Protein AF-A0AAV7AZW6-F1 (afdb_monomer)

Nearest PDB structures (foldseek):
  9b4e-assembly1_B  TM=8.664E-01  e=1.752E-18  Homo sapiens
  9b4g-assembly1_B  TM=8.557E-01  e=4.357E-18  Homo sapiens
  9b4f-assembly1_B  TM=8.608E-01  e=1.289E-17  Homo sapiens

Mean predicted aligned error: 11.61 Å

Sequence (450 aa):
MFPFFLVCCHPFSVFSRTVLFYPVTLPESGNYYTSRRAHTLTVLFILTCSLVYVTLLEETPQDTAYNTKRGIVASILVFLCFGVTQAKDGPFSRPHPAYWRFWLCVSVVYELFLIFILFQTVHDGRQFMKFIDPKLGVPLPERDYGGNCLIYDPNNKTDPYHNLWDKMDGFVPAHFLGWYIKTLVIRDWWMCMIISVMFEFLEYSLEHQLPNFSECWWDHWIMDVLVCNGFGIYCGMKTLKWLSMKPYKWQGLWNIPTYRGKMKRIAFQFTPYSWVKFEWKPASNLRRWLAVCGIIFVFLLAELNTFYLKFVLWMPPEHYLVLLRLVFFVNVGGVAMREIYDFMDDLKFHKKLGQQAWMVAAITVTEFLIVVKYDPYTITLPLPFYVTQCWILGIVLVLLWTAWRFFIRDITLRYKEIRRQKQEYRPEEETSHVNGGTNSERNFSKQKNL

InterPro domains:
  IPR004277 Phosphatidyl serine synthase [PF03034] (95-374)

pLDDT: mean 80.79, std 19.78, range [24.42, 98.5]

Solvent-accessible surface area (backbone atoms only — not comparable to full-atom values): 25837 Å² total; per-residue (Å²): 119,69,66,64,53,52,62,69,42,44,61,55,56,53,49,54,59,56,72,77,68,69,78,79,64,90,72,64,88,68,57,66,60,54,56,57,56,51,51,50,54,52,52,50,50,52,53,52,52,50,52,50,43,53,70,76,73,48,85,80,73,100,40,69,71,60,51,52,53,51,50,53,53,49,54,50,51,52,50,42,57,49,29,35,69,68,49,72,80,66,97,54,60,54,81,40,42,53,58,55,22,36,52,51,36,49,51,52,54,50,39,55,48,49,52,55,47,55,72,42,52,59,67,54,38,20,51,53,42,29,80,78,42,76,85,38,48,47,89,69,88,86,57,71,65,49,72,80,71,47,67,67,33,89,85,40,85,89,54,35,42,49,68,51,55,74,42,61,80,53,56,46,62,47,42,19,52,48,29,22,51,50,27,68,39,71,52,41,71,67,62,49,53,50,51,50,54,51,47,51,52,46,31,67,57,39,22,91,63,38,47,72,41,29,55,32,76,59,44,51,56,47,45,38,44,52,48,20,33,41,46,13,34,52,53,19,52,51,50,51,55,57,56,57,70,63,80,89,76,93,70,44,71,85,77,42,92,44,69,69,52,38,53,53,54,57,60,51,50,76,40,69,86,72,66,84,83,65,77,75,58,40,90,76,44,69,69,40,31,54,48,50,53,50,50,51,50,53,50,53,48,44,54,50,39,58,58,44,48,29,58,68,46,34,46,61,85,86,35,65,67,55,53,49,49,53,57,47,49,60,60,48,42,36,52,14,47,51,31,51,49,60,52,69,72,47,85,60,88,84,66,72,76,32,70,50,34,50,49,54,52,50,40,43,50,53,52,46,52,36,39,52,69,54,40,48,67,57,71,65,54,78,66,54,68,67,54,49,52,52,52,53,50,51,52,52,51,54,50,52,51,50,47,44,58,66,50,52,48,46,52,53,50,52,53,52,49,56,52,47,51,60,53,70,72,63,81,66,86,85,79,80,82,84,83,88,82,82,88,81,94,82,88,82,83,90,78,88,89,134

Radius of gyration: 30.62 Å; Cα contacts (8 Å, |Δi|>4): 345; chains: 1; bounding box: 66×114×82 Å

Structure (mmCIF, N/CA/C/O backbone):
data_AF-A0AAV7AZW6-F1
#
_entry.id   AF-A0AAV7AZW6-F1
#
loop_
_atom_site.group_PDB
_atom_site.id
_atom_site.type_symbol
_atom_site.label_atom_id
_atom_site.label_alt_id
_atom_site.label_comp_id
_atom_site.label_asym_id
_atom_site.label_entity_id
_atom_site.label_seq_id
_atom_site.pdbx_PDB_ins_code
_atom_site.Cartn_x
_atom_site.Cartn_y
_atom_site.Cartn_z
_atom_site.occupancy
_atom_site.B_iso_or_equiv
_atom_site.auth_seq_id
_atom_site.auth_comp_id
_atom_site.auth_asym_id
_atom_site.auth_atom_id
_atom_site.pdbx_PDB_model_num
ATOM 1 N N . MET A 1 1 ? -16.457 -14.283 25.452 1.00 32.91 1 MET A N 1
ATOM 2 C CA . MET A 1 1 ? -16.003 -13.489 24.280 1.00 32.91 1 MET A CA 1
ATOM 3 C C . MET A 1 1 ? -17.130 -12.703 23.587 1.00 32.91 1 MET A C 1
ATOM 5 O O . MET A 1 1 ? -16.916 -11.545 23.262 1.00 32.91 1 MET A O 1
ATOM 9 N N . PHE A 1 2 ? -18.336 -13.267 23.419 1.00 24.42 2 PHE A N 1
ATOM 10 C CA . PHE A 1 2 ? -19.507 -12.583 22.826 1.00 24.42 2 PHE A CA 1
ATOM 11 C C . PHE A 1 2 ? -20.099 -11.370 23.597 1.00 24.42 2 PHE A C 1
ATOM 13 O O . PHE A 1 2 ? -20.548 -10.438 22.929 1.00 24.42 2 PHE A O 1
ATOM 20 N N . PRO A 1 3 ? -20.083 -11.290 24.947 1.00 26.28 3 PRO A N 1
ATOM 21 C CA . PRO A 1 3 ? -20.714 -10.164 25.655 1.00 26.28 3 PRO A CA 1
ATOM 22 C C . PRO A 1 3 ? -19.951 -8.840 25.498 1.00 26.28 3 PRO A C 1
ATOM 24 O O . PRO A 1 3 ? -20.561 -7.787 25.345 1.00 26.28 3 PRO A O 1
ATOM 27 N N . PHE A 1 4 ? -18.615 -8.890 25.456 1.00 30.91 4 PHE A N 1
ATOM 28 C CA . PHE A 1 4 ? -17.765 -7.700 25.310 1.00 30.91 4 PHE A CA 1
ATOM 29 C C . PHE A 1 4 ? -17.882 -7.076 23.911 1.00 30.91 4 PHE A C 1
ATOM 31 O O . PHE A 1 4 ? -17.949 -5.857 23.767 1.00 30.91 4 PHE A O 1
ATOM 38 N N . PHE A 1 5 ? -17.992 -7.920 22.879 1.00 31.61 5 PHE A N 1
ATOM 39 C CA . PHE A 1 5 ? -18.250 -7.482 21.506 1.00 31.61 5 PHE A CA 1
ATOM 40 C C . PHE A 1 5 ? -19.637 -6.837 21.371 1.00 31.61 5 PHE A C 1
ATOM 42 O O . PHE A 1 5 ? -19.765 -5.794 20.741 1.00 31.61 5 PHE A O 1
ATOM 49 N N . LEU A 1 6 ? -20.669 -7.391 22.016 1.00 30.80 6 LEU A N 1
ATOM 50 C CA . LEU A 1 6 ? -22.020 -6.820 21.999 1.00 30.80 6 LEU A CA 1
ATOM 51 C C . LEU A 1 6 ? -22.109 -5.478 22.739 1.00 30.80 6 LEU A C 1
ATOM 53 O O . LEU A 1 6 ? -22.775 -4.575 22.242 1.00 30.80 6 LEU A O 1
ATOM 57 N N . VAL A 1 7 ? -21.399 -5.303 23.859 1.00 35.06 7 VAL A N 1
ATOM 58 C CA . VAL A 1 7 ? -21.400 -4.046 24.632 1.00 35.06 7 VAL A CA 1
ATOM 59 C C . VAL A 1 7 ? -20.568 -2.949 23.950 1.00 35.06 7 VAL A C 1
ATOM 61 O O . VAL A 1 7 ? -21.010 -1.802 23.906 1.00 35.06 7 VAL A O 1
ATOM 64 N N . CYS A 1 8 ? -19.431 -3.276 23.321 1.00 31.92 8 CYS A N 1
ATOM 65 C CA . CYS A 1 8 ? -18.638 -2.310 22.543 1.00 31.92 8 CYS A CA 1
ATOM 66 C C . CYS A 1 8 ? -19.209 -2.019 21.140 1.00 31.92 8 CYS A C 1
ATOM 68 O O . CYS A 1 8 ? -18.951 -0.946 20.592 1.00 31.92 8 CYS A O 1
ATOM 70 N N . CYS A 1 9 ? -20.019 -2.916 20.562 1.00 31.69 9 CYS A N 1
ATOM 71 C CA . CYS A 1 9 ? -20.749 -2.672 19.311 1.00 31.69 9 CYS A CA 1
ATOM 72 C C . CYS A 1 9 ? -22.143 -2.054 19.521 1.00 31.69 9 CYS A C 1
ATOM 74 O O . CYS A 1 9 ? -22.719 -1.532 18.565 1.00 31.69 9 CYS A O 1
ATOM 76 N N . HIS A 1 10 ? -22.689 -2.037 20.741 1.00 30.66 10 HIS A N 1
ATOM 77 C CA . HIS A 1 10 ? -23.959 -1.360 21.027 1.00 30.66 10 HIS A CA 1
ATOM 78 C C . HIS A 1 10 ? -23.932 0.161 20.743 1.00 30.66 10 HIS A C 1
ATOM 80 O O . HIS A 1 10 ? -24.918 0.687 20.223 1.00 30.66 10 HIS A O 1
ATOM 86 N N . PRO A 1 11 ? -22.821 0.893 20.970 1.00 33.16 11 PRO A N 1
ATOM 87 C CA . PRO A 1 11 ? -22.668 2.265 20.493 1.00 33.16 11 PRO A CA 1
ATOM 88 C C . PRO A 1 11 ? -22.699 2.372 18.966 1.00 33.16 11 PRO A C 1
ATOM 90 O O . PRO A 1 11 ? -23.219 3.357 18.455 1.00 33.16 11 PRO A O 1
ATOM 93 N N . PHE A 1 12 ? -22.202 1.369 18.228 1.00 33.12 12 PHE A N 1
ATOM 94 C CA . PHE A 1 12 ? -22.249 1.337 16.759 1.00 33.12 12 PHE A CA 1
ATOM 95 C C . PHE A 1 12 ? -23.661 1.052 16.217 1.00 33.12 12 PHE A C 1
ATOM 97 O O . PHE A 1 12 ? -24.054 1.649 15.213 1.00 33.12 12 PHE A O 1
ATOM 104 N N . SER A 1 13 ? -24.461 0.212 16.886 1.00 29.09 13 SER A N 1
ATOM 105 C CA . SER A 1 13 ? -25.865 -0.033 16.512 1.00 29.09 13 SER A CA 1
ATOM 106 C C . SER A 1 13 ? -26.784 1.144 16.876 1.00 29.09 13 SER A C 1
ATOM 108 O O . SER A 1 13 ? -27.687 1.480 16.106 1.00 29.09 13 SER A O 1
ATOM 110 N N . VAL A 1 14 ? -26.513 1.839 17.987 1.00 32.03 14 VAL A N 1
ATOM 111 C CA . VAL A 1 14 ? -27.175 3.107 18.343 1.00 32.03 14 VAL A CA 1
ATOM 112 C C . VAL A 1 14 ? -26.763 4.221 17.374 1.00 32.03 14 VAL A C 1
ATOM 114 O O . VAL A 1 14 ? -27.632 4.944 16.895 1.00 32.03 14 VAL A O 1
ATOM 117 N N . PHE A 1 15 ? -25.488 4.295 16.966 1.00 33.91 15 PHE A N 1
ATOM 118 C CA . PHE A 1 15 ? -25.042 5.188 15.886 1.00 33.91 15 PHE A CA 1
ATOM 119 C C . PHE A 1 15 ? -25.760 4.899 14.562 1.00 33.91 15 PHE A C 1
ATOM 121 O O . PHE A 1 15 ? -26.187 5.826 13.880 1.00 33.91 15 PHE A O 1
ATOM 128 N N . SER A 1 16 ? -25.947 3.623 14.211 1.00 29.97 16 SER A N 1
ATOM 129 C CA . SER A 1 16 ? -26.670 3.212 13.001 1.00 29.97 16 SER A CA 1
ATOM 130 C C . SER A 1 16 ? -28.153 3.618 13.031 1.00 29.97 16 SER A C 1
ATOM 132 O O . SER A 1 16 ? -28.688 4.063 12.014 1.00 29.97 16 SER A O 1
ATOM 134 N N . ARG A 1 17 ? -28.815 3.572 14.198 1.00 27.67 17 ARG A N 1
ATOM 135 C CA . ARG A 1 17 ? -30.206 4.051 14.346 1.00 27.67 17 ARG A CA 1
ATOM 136 C C . ARG A 1 17 ? -30.330 5.572 14.221 1.00 27.67 17 ARG A C 1
ATOM 138 O O . ARG A 1 17 ? -31.315 6.048 13.662 1.00 27.67 17 ARG A O 1
ATOM 145 N N . THR A 1 18 ? -29.318 6.330 14.637 1.00 33.31 18 THR A N 1
ATOM 146 C CA . THR A 1 18 ? -29.287 7.796 14.473 1.00 33.31 18 THR A CA 1
ATOM 147 C C . THR A 1 18 ? -29.015 8.223 13.021 1.00 33.31 18 THR A C 1
ATOM 149 O O . THR A 1 18 ? -29.461 9.286 12.591 1.00 33.31 18 THR A O 1
ATOM 152 N N . VAL A 1 19 ? -28.352 7.374 12.223 1.00 37.50 19 VAL A N 1
ATOM 153 C CA . VAL A 1 19 ? -28.040 7.613 10.796 1.00 37.50 19 VAL A CA 1
ATOM 154 C C . VAL A 1 19 ? -29.281 7.566 9.886 1.00 37.50 19 VAL A C 1
ATOM 156 O O . VAL A 1 19 ? -29.256 8.133 8.794 1.00 37.50 19 VAL A O 1
ATOM 159 N N . LEU A 1 20 ? -30.389 6.959 10.327 1.00 29.44 20 LEU A N 1
ATOM 160 C CA . LEU A 1 20 ? -31.616 6.834 9.527 1.00 29.44 20 LEU A CA 1
ATOM 161 C C . LEU A 1 20 ? -32.682 7.912 9.797 1.00 29.44 20 LEU A C 1
ATOM 163 O O . LEU A 1 20 ? -33.616 8.023 9.004 1.00 29.44 20 LEU A O 1
ATOM 167 N N . PHE A 1 21 ? -32.553 8.724 10.856 1.00 28.56 21 PHE A N 1
ATOM 168 C CA . PHE A 1 21 ? -33.674 9.544 11.350 1.00 28.56 21 PHE A CA 1
ATOM 169 C C . PHE A 1 21 ? -33.395 11.028 11.627 1.00 28.56 21 PHE A C 1
ATOM 171 O O . PHE A 1 21 ? -34.267 11.693 12.179 1.00 28.56 21 PHE A O 1
ATOM 178 N N . TYR A 1 22 ? -32.271 11.603 11.190 1.00 27.23 22 TYR A N 1
ATOM 179 C CA . TYR A 1 22 ? -32.131 13.065 11.224 1.00 27.23 22 TYR A CA 1
ATOM 180 C C . TYR A 1 22 ? -32.572 13.711 9.900 1.00 27.23 22 TYR A C 1
ATOM 182 O O . TYR A 1 22 ? -31.931 13.490 8.864 1.00 27.23 22 TYR A O 1
ATOM 190 N N . PRO A 1 23 ? -33.654 14.518 9.882 1.00 29.16 23 PRO A N 1
ATOM 191 C CA . PRO A 1 23 ? -33.906 15.414 8.767 1.00 29.16 23 PRO A CA 1
ATOM 192 C C . PRO A 1 23 ? -32.742 16.405 8.673 1.00 29.16 23 PRO A C 1
ATOM 194 O O . PRO A 1 23 ? -32.285 16.954 9.671 1.00 29.16 23 PRO A O 1
ATOM 197 N N . VAL A 1 24 ? -32.248 16.611 7.452 1.00 38.81 24 VAL A N 1
ATOM 198 C CA . VAL A 1 24 ? -31.259 17.643 7.131 1.00 38.81 24 VAL A CA 1
ATOM 199 C C . VAL A 1 24 ? -31.949 19.002 7.260 1.00 38.81 24 VAL A C 1
ATOM 201 O O . VAL A 1 24 ? -32.420 19.561 6.275 1.00 38.81 24 VAL A O 1
ATOM 204 N N . THR A 1 25 ? -32.060 19.508 8.481 1.00 32.19 25 THR A N 1
ATOM 205 C CA . THR A 1 25 ? -32.195 20.937 8.747 1.00 32.19 25 THR A CA 1
ATOM 206 C C . THR A 1 25 ? -30.787 21.485 8.947 1.00 32.19 25 THR A C 1
ATOM 208 O O . THR A 1 25 ? -29.974 20.893 9.657 1.00 32.19 25 THR A O 1
ATOM 211 N N . LEU A 1 26 ? -30.460 22.571 8.242 1.00 34.47 26 LEU A N 1
ATOM 212 C CA . LEU A 1 26 ? -29.228 23.329 8.460 1.00 34.47 26 LEU A CA 1
ATOM 213 C C . LEU A 1 26 ? -29.149 23.679 9.953 1.00 34.47 26 LEU A C 1
ATOM 215 O O . LEU A 1 26 ? -30.050 24.367 10.432 1.00 34.47 26 LEU A O 1
ATOM 219 N N . PRO A 1 27 ? -28.145 23.215 10.711 1.00 37.31 27 PRO A N 1
ATOM 220 C CA . PRO A 1 27 ? -28.046 23.605 12.098 1.00 37.31 27 PRO A CA 1
ATOM 221 C C . PRO A 1 27 ? -27.271 24.915 12.175 1.00 37.31 27 PRO A C 1
ATOM 223 O O . PRO A 1 27 ? -26.166 25.046 11.642 1.00 37.31 27 PRO A O 1
ATOM 226 N N . GLU A 1 28 ? -27.863 25.869 12.881 1.00 35.59 28 GLU A N 1
ATOM 227 C CA . GLU A 1 28 ? -27.136 26.970 13.492 1.00 35.59 28 GLU A CA 1
ATOM 228 C C . GLU A 1 28 ? -25.903 26.416 14.220 1.00 35.59 28 GLU A C 1
ATOM 230 O O . GLU A 1 28 ? -25.940 25.356 14.859 1.00 35.59 28 GLU A O 1
ATOM 235 N N . SER A 1 29 ? -24.794 27.137 14.098 1.00 40.47 29 SER A N 1
ATOM 236 C CA . SER A 1 29 ? -23.438 26.770 14.521 1.00 40.47 29 SER A CA 1
ATOM 237 C C . SER A 1 29 ? -23.285 26.331 15.990 1.00 40.47 29 SER A C 1
ATOM 239 O O . SER A 1 29 ? -22.227 25.818 16.352 1.00 40.47 29 SER A O 1
ATOM 241 N N . GLY A 1 30 ? -24.320 26.453 16.829 1.00 33.50 30 GLY A N 1
ATOM 242 C CA . GLY A 1 30 ? -24.333 26.013 18.229 1.00 33.50 30 GLY A CA 1
ATOM 243 C C . GLY A 1 30 ? -24.619 24.520 18.471 1.00 33.50 30 GLY A C 1
ATOM 244 O O . GLY A 1 30 ? -24.087 23.956 19.426 1.00 33.50 30 GLY A O 1
ATOM 245 N N . ASN A 1 31 ? -25.395 23.835 17.618 1.00 38.53 31 ASN A N 1
ATOM 246 C CA . ASN A 1 31 ? -25.929 22.495 17.948 1.00 38.53 31 ASN A CA 1
ATOM 247 C C . ASN A 1 31 ? -24.981 21.313 17.665 1.00 38.53 31 ASN A C 1
ATOM 249 O O . ASN A 1 31 ? -25.104 20.247 18.273 1.00 38.53 31 ASN A O 1
ATOM 253 N N . TYR A 1 32 ? -23.994 21.478 16.780 1.00 44.53 32 TYR A N 1
ATOM 254 C CA . TYR A 1 32 ? -23.003 20.424 16.513 1.00 44.53 32 TYR A CA 1
ATOM 255 C C . TYR A 1 32 ? -22.052 20.194 17.698 1.00 44.53 32 TYR A C 1
ATOM 257 O O . TYR A 1 32 ? -21.651 19.059 17.971 1.00 44.53 32 TYR A O 1
ATOM 265 N N . TYR A 1 33 ? -21.697 21.262 18.416 1.00 45.09 33 TYR A N 1
ATOM 266 C CA . TYR A 1 33 ? -20.754 21.199 19.531 1.00 45.09 33 TYR A CA 1
ATOM 267 C C . TYR A 1 33 ? -21.367 20.546 20.775 1.00 45.09 33 TYR A C 1
ATOM 269 O O . TYR A 1 33 ? -20.703 19.746 21.435 1.00 45.09 33 TYR A O 1
ATOM 277 N N . THR A 1 34 ? -22.637 20.825 21.073 1.00 39.75 34 THR A N 1
ATOM 278 C CA . THR A 1 34 ? -23.365 20.240 22.211 1.00 39.75 34 THR A CA 1
ATOM 279 C C . THR A 1 34 ? -23.632 18.745 22.023 1.00 39.75 34 THR A C 1
ATOM 281 O O . THR A 1 34 ? -23.362 17.967 22.938 1.00 39.75 34 THR A O 1
ATOM 284 N N . SER A 1 35 ? -24.051 18.308 20.828 1.00 50.34 35 SER A N 1
ATOM 285 C CA . SER A 1 35 ? -24.272 16.882 20.531 1.00 50.34 35 SER A CA 1
ATOM 286 C C . SER A 1 35 ? -22.978 16.054 20.615 1.00 50.34 35 SER A C 1
ATOM 288 O O . SER A 1 35 ? -22.948 15.019 21.282 1.00 50.34 35 SER A O 1
ATOM 290 N N . ARG A 1 36 ? -21.862 16.532 20.038 1.00 53.03 36 ARG A N 1
ATOM 291 C CA . ARG A 1 36 ? -20.562 15.832 20.112 1.00 53.03 36 ARG A CA 1
ATOM 292 C C . ARG A 1 36 ? -20.054 15.698 21.558 1.00 53.03 36 ARG A C 1
ATOM 294 O O . ARG A 1 36 ? -19.508 14.655 21.910 1.00 53.03 36 ARG A O 1
ATOM 301 N N . ARG A 1 37 ? -20.280 16.715 22.400 1.00 51.25 37 ARG A N 1
ATOM 302 C CA . ARG A 1 37 ? -19.877 16.746 23.820 1.00 51.25 37 ARG A CA 1
ATOM 303 C C . ARG A 1 37 ? -20.700 15.800 24.706 1.00 51.25 37 ARG A C 1
ATOM 305 O O . ARG A 1 37 ? -20.165 15.240 25.660 1.00 51.25 37 ARG A O 1
ATOM 312 N N . ALA A 1 38 ? -21.974 15.572 24.381 1.00 51.88 38 ALA A N 1
ATOM 313 C CA . ALA A 1 38 ? -22.805 14.595 25.089 1.00 51.88 38 ALA A CA 1
ATOM 314 C C . ALA A 1 38 ? -22.309 13.156 24.851 1.00 51.88 38 ALA A C 1
ATOM 316 O O . ALA A 1 38 ? -22.159 12.370 25.789 1.00 51.88 38 ALA A O 1
ATOM 317 N N . HIS A 1 39 ? -21.947 12.822 23.609 1.00 69.56 39 HIS A N 1
ATOM 318 C CA . HIS A 1 39 ? -21.473 11.480 23.266 1.00 69.56 39 HIS A CA 1
ATOM 319 C C . HIS A 1 39 ? -20.115 11.131 23.893 1.00 69.56 39 HIS A C 1
ATOM 321 O O . HIS A 1 39 ? -19.921 9.985 24.289 1.00 69.56 39 HIS A O 1
ATOM 327 N N . THR A 1 40 ? -19.202 12.093 24.070 1.00 78.75 40 THR A N 1
ATOM 328 C CA . THR A 1 40 ? -17.904 11.837 24.726 1.00 78.75 40 THR A CA 1
ATOM 329 C C . THR A 1 40 ? -18.052 11.417 26.189 1.00 78.75 40 THR A C 1
ATOM 331 O O . THR A 1 40 ? -17.382 10.484 26.622 1.00 78.75 40 THR A O 1
ATOM 334 N N . LEU A 1 41 ? -18.956 12.060 26.941 1.00 80.69 41 LEU A N 1
ATOM 335 C CA . LEU A 1 41 ? -19.226 11.697 28.339 1.00 80.69 41 LEU A CA 1
ATOM 336 C C . LEU A 1 41 ? -19.939 10.346 28.443 1.00 80.69 41 LEU A C 1
ATOM 338 O O . LEU A 1 41 ? -19.629 9.552 29.326 1.00 80.69 41 LEU A O 1
ATOM 342 N N . THR A 1 42 ? -20.844 10.062 27.503 1.00 82.50 42 THR A N 1
ATOM 343 C CA . THR A 1 42 ? -21.556 8.777 27.455 1.00 82.50 42 THR A CA 1
ATOM 344 C C . THR A 1 42 ? -20.589 7.618 27.190 1.00 82.50 42 THR A C 1
ATOM 346 O O . THR A 1 42 ? -20.650 6.594 27.863 1.00 82.50 42 THR A O 1
ATOM 349 N N . VAL A 1 43 ? -19.658 7.787 26.242 1.00 83.62 43 VAL A N 1
ATOM 350 C CA . VAL A 1 43 ? -18.620 6.785 25.946 1.00 83.62 43 VAL A CA 1
ATOM 351 C C . VAL A 1 43 ? -17.704 6.582 27.150 1.00 83.62 43 VAL A C 1
ATOM 353 O O . VAL A 1 43 ? -17.426 5.439 27.501 1.00 83.62 43 VAL A O 1
ATOM 356 N N . LEU A 1 44 ? -17.283 7.663 27.815 1.00 84.19 44 LEU A N 1
ATOM 357 C CA . LEU A 1 44 ? -16.475 7.573 29.032 1.00 84.19 44 LEU A CA 1
ATOM 358 C C . LEU A 1 44 ? -17.194 6.772 30.125 1.00 84.19 44 LEU A C 1
ATOM 360 O O . LEU A 1 44 ? -16.609 5.845 30.672 1.00 84.19 44 LEU A O 1
ATOM 364 N N . PHE A 1 45 ? -18.469 7.072 30.383 1.00 87.50 45 PHE A N 1
ATOM 365 C CA . PHE A 1 45 ? -19.276 6.348 31.364 1.00 87.50 45 PHE A CA 1
ATOM 366 C C . PHE A 1 45 ? -19.363 4.848 31.044 1.00 87.50 45 PHE A C 1
ATOM 368 O O . PHE A 1 45 ? -19.087 4.023 31.909 1.00 87.50 45 PHE A O 1
ATOM 375 N N . ILE A 1 46 ? -19.665 4.483 29.791 1.00 87.25 46 ILE A N 1
ATOM 376 C CA . ILE A 1 46 ? -19.742 3.076 29.361 1.00 87.25 46 ILE A CA 1
ATOM 377 C C . ILE A 1 46 ? -18.394 2.367 29.537 1.00 87.25 46 ILE A C 1
ATOM 379 O O . ILE A 1 46 ? -18.361 1.237 30.027 1.00 87.25 46 ILE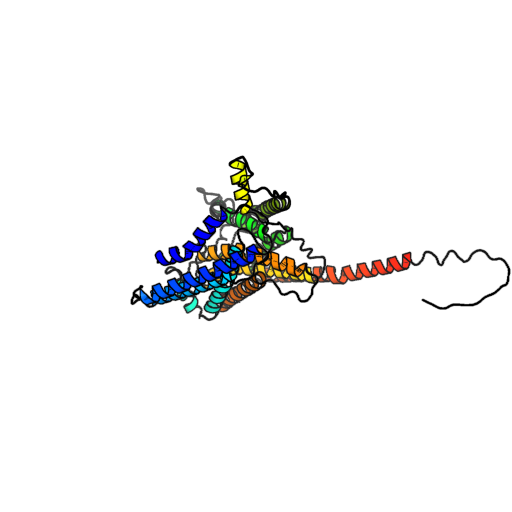 A O 1
ATOM 383 N N . LEU A 1 47 ? -17.285 3.014 29.162 1.00 86.50 47 LEU A N 1
ATOM 384 C CA . LEU A 1 47 ? -15.943 2.454 29.335 1.00 86.50 47 LEU A CA 1
ATOM 385 C C . LEU A 1 47 ? -15.633 2.221 30.819 1.00 86.50 47 LEU A C 1
ATOM 387 O O . LEU A 1 47 ? -15.204 1.128 31.181 1.00 86.50 47 LEU A O 1
ATOM 391 N N . THR A 1 48 ? -15.915 3.198 31.684 1.00 87.31 48 THR A N 1
ATOM 392 C CA . THR A 1 48 ? -15.722 3.064 33.133 1.00 87.31 48 THR A CA 1
ATOM 393 C C . THR A 1 48 ? -16.586 1.945 33.715 1.00 87.31 48 THR A C 1
ATOM 395 O O . THR A 1 48 ? -16.057 1.084 34.413 1.00 87.31 48 THR A O 1
ATOM 398 N N . CYS A 1 49 ? -17.880 1.883 33.387 1.00 88.38 49 CYS A N 1
ATOM 399 C CA . CYS A 1 49 ? -18.765 0.804 33.839 1.00 88.38 49 CYS A CA 1
ATOM 400 C C . CYS A 1 49 ? -18.296 -0.577 33.363 1.00 88.38 49 CYS A C 1
ATOM 402 O O . CYS A 1 49 ? -18.364 -1.537 34.125 1.00 88.38 49 CYS A O 1
ATOM 404 N N . SER A 1 50 ? -17.788 -0.680 32.132 1.00 85.25 50 SER A N 1
ATOM 405 C CA . SER A 1 50 ? -17.264 -1.940 31.589 1.00 85.25 50 SER A CA 1
ATOM 406 C C . SER A 1 50 ? -16.022 -2.407 32.350 1.00 85.25 50 SER A C 1
ATOM 408 O O . SER A 1 50 ? -15.904 -3.588 32.663 1.00 85.25 50 SER A O 1
ATOM 410 N N . LEU A 1 51 ? -15.115 -1.486 32.699 1.00 86.75 51 LEU A N 1
ATOM 411 C CA . LEU A 1 51 ? -13.940 -1.799 33.521 1.00 86.75 51 LEU A CA 1
ATOM 412 C C . LEU A 1 51 ? -14.336 -2.219 34.943 1.00 86.75 51 LEU A C 1
ATOM 414 O O . LEU A 1 51 ? -13.807 -3.201 35.458 1.00 86.75 51 LEU A O 1
ATOM 418 N N . VAL A 1 52 ? -15.299 -1.527 35.558 1.00 87.81 52 VAL A N 1
ATOM 419 C CA . VAL A 1 52 ? -15.852 -1.899 36.872 1.00 87.81 52 VAL A CA 1
ATOM 420 C C . VAL A 1 52 ? -16.486 -3.292 36.833 1.00 87.81 52 VAL A C 1
ATOM 422 O O . VAL A 1 52 ? -16.201 -4.099 37.712 1.00 87.81 52 VAL A O 1
ATOM 425 N N . TYR A 1 53 ? -17.278 -3.611 35.804 1.00 88.44 53 TYR A N 1
ATOM 426 C CA . TYR A 1 53 ? -17.865 -4.944 35.621 1.00 88.44 53 TYR A CA 1
ATOM 427 C C . TYR A 1 53 ? -16.787 -6.031 35.550 1.00 88.44 53 TYR A C 1
ATOM 429 O O . TYR A 1 53 ? -16.843 -7.001 36.298 1.00 88.44 53 TYR A O 1
ATOM 437 N N . VAL A 1 54 ? -15.772 -5.845 34.700 1.00 86.94 54 VAL A N 1
ATOM 438 C CA . VAL A 1 54 ? -14.666 -6.809 34.557 1.00 86.94 54 VAL A CA 1
ATOM 439 C C . VAL A 1 54 ? -13.918 -7.014 35.870 1.00 86.94 54 VAL A C 1
ATOM 441 O O . VAL A 1 54 ? -13.453 -8.114 36.139 1.00 86.94 54 VAL A O 1
ATOM 444 N N . THR A 1 55 ? -13.795 -5.959 36.673 1.00 84.44 55 THR A N 1
ATOM 445 C CA . THR A 1 55 ? -13.013 -5.990 37.912 1.00 84.44 55 THR A CA 1
ATOM 446 C C . THR A 1 55 ? -13.792 -6.621 39.066 1.00 84.44 55 THR A C 1
ATOM 448 O O . THR A 1 55 ? -13.204 -7.326 39.876 1.00 84.44 55 THR A O 1
ATOM 451 N N . LEU A 1 56 ? -15.098 -6.350 39.169 1.00 86.56 56 LEU A N 1
ATOM 452 C CA . LEU A 1 56 ? -15.910 -6.730 40.331 1.00 86.56 56 LEU A CA 1
ATOM 453 C C . LEU A 1 56 ? -16.793 -7.963 40.109 1.00 86.56 56 LEU A C 1
ATOM 455 O O . LEU A 1 56 ? -17.208 -8.575 41.088 1.00 86.56 56 LEU A O 1
ATOM 459 N N . LEU A 1 57 ? -17.134 -8.292 38.860 1.00 84.12 57 LEU A N 1
ATOM 460 C CA . LEU A 1 57 ? -18.168 -9.287 38.541 1.00 84.12 57 LEU A CA 1
ATOM 461 C C . LEU A 1 57 ? -17.677 -10.441 37.662 1.00 84.12 57 LEU A C 1
ATOM 463 O O . LEU A 1 57 ? -18.359 -11.459 37.580 1.00 84.12 57 LEU A O 1
ATOM 467 N N . GLU A 1 58 ? -16.534 -10.307 36.989 1.00 83.75 58 GLU A N 1
ATOM 468 C CA . GLU A 1 58 ? -16.002 -11.363 36.127 1.00 83.75 58 GLU A CA 1
ATOM 469 C C . GLU A 1 58 ? -14.845 -12.097 36.815 1.00 83.75 58 GLU A C 1
ATOM 471 O O . GLU A 1 58 ? -13.795 -11.513 37.072 1.00 83.75 58 GLU A O 1
ATOM 476 N N . GLU A 1 59 ? -15.018 -13.393 37.083 1.00 83.31 59 GLU A N 1
ATOM 477 C CA . GLU A 1 59 ? -13.939 -14.239 37.602 1.00 83.31 59 GLU A CA 1
ATOM 478 C C . GLU A 1 59 ? -12.835 -14.421 36.550 1.00 83.31 59 GLU A C 1
ATOM 480 O O . GLU A 1 59 ? -13.104 -14.655 35.367 1.00 83.31 59 GLU A O 1
ATOM 485 N N . THR A 1 60 ? -11.574 -14.308 36.973 1.00 84.00 60 THR A N 1
ATOM 486 C CA . THR A 1 60 ? -10.410 -14.450 36.095 1.00 84.00 60 THR A CA 1
ATOM 487 C C . THR A 1 60 ? -10.023 -15.926 35.934 1.00 84.00 60 THR A C 1
ATOM 489 O O . THR A 1 60 ? -9.650 -16.577 36.912 1.00 84.00 60 THR A O 1
ATOM 492 N N . PRO A 1 61 ? -10.061 -16.483 34.706 1.00 86.69 61 PRO A N 1
ATOM 493 C CA . PRO A 1 61 ? -9.598 -17.847 34.465 1.00 86.69 61 PRO A CA 1
ATOM 494 C C . PRO A 1 61 ? -8.101 -17.996 34.764 1.00 86.69 61 PRO A C 1
ATOM 496 O O . PRO A 1 61 ? -7.326 -17.069 34.527 1.00 86.69 61 PRO A O 1
ATOM 499 N N . GLN A 1 62 ? -7.669 -19.180 35.202 1.00 87.06 62 GLN A N 1
ATOM 500 C CA . GLN A 1 62 ? -6.251 -19.520 35.415 1.00 87.06 62 GLN A CA 1
ATOM 501 C C . GLN A 1 62 ? -5.548 -19.894 34.094 1.00 87.06 62 GLN A C 1
ATOM 503 O O . GLN A 1 62 ? -4.932 -20.949 33.974 1.00 87.06 62 GLN A O 1
ATOM 508 N N . ASP A 1 63 ? -5.676 -19.039 33.078 1.00 89.75 63 ASP A N 1
ATOM 509 C CA . ASP A 1 63 ? -4.988 -19.173 31.790 1.00 89.75 63 ASP A CA 1
ATOM 510 C C . ASP A 1 63 ? -4.305 -17.848 31.433 1.00 89.75 63 ASP A C 1
ATOM 512 O O . ASP A 1 63 ? -4.940 -16.868 31.029 1.00 89.75 63 ASP A O 1
ATOM 516 N N . THR A 1 64 ? -2.981 -17.825 31.585 1.00 88.69 64 THR A N 1
ATOM 517 C CA . THR A 1 64 ? -2.151 -16.651 31.305 1.00 88.69 64 THR A CA 1
ATOM 518 C C . THR A 1 64 ? -2.262 -16.210 29.849 1.00 88.69 64 THR A C 1
ATOM 520 O O . THR A 1 64 ? -2.407 -15.017 29.591 1.00 88.69 64 THR A O 1
ATOM 523 N N . ALA A 1 65 ? -2.244 -17.139 28.889 1.00 85.94 65 ALA A N 1
ATOM 524 C CA . ALA A 1 65 ? -2.265 -16.797 27.469 1.00 85.94 65 ALA A CA 1
ATOM 525 C C . ALA A 1 65 ? -3.607 -16.165 27.075 1.00 85.94 65 ALA A C 1
ATOM 527 O O . ALA A 1 65 ? -3.645 -15.143 26.379 1.00 85.94 65 ALA A O 1
ATOM 528 N N . TYR A 1 66 ? -4.709 -16.727 27.578 1.00 85.94 66 TYR A N 1
ATOM 529 C CA . TYR A 1 66 ? -6.040 -16.157 27.395 1.00 85.94 66 TYR A CA 1
ATOM 530 C C . TYR A 1 66 ? -6.161 -14.763 28.024 1.00 85.94 66 TYR A C 1
ATOM 532 O O . TYR A 1 66 ? -6.612 -13.822 27.360 1.00 85.94 66 TYR A O 1
ATOM 540 N N . ASN A 1 67 ? -5.716 -14.602 29.274 1.00 89.50 67 ASN A N 1
ATOM 541 C CA . ASN A 1 67 ? -5.792 -13.330 29.994 1.00 89.50 67 ASN A CA 1
ATOM 542 C C . ASN A 1 67 ? -4.955 -12.237 29.320 1.00 89.50 67 ASN A C 1
ATOM 544 O O . ASN A 1 67 ? -5.434 -11.113 29.152 1.00 89.50 67 ASN A O 1
ATOM 548 N N . THR A 1 68 ? -3.748 -12.565 28.849 1.00 89.25 68 THR A N 1
ATOM 549 C CA . THR A 1 68 ? -2.904 -11.642 28.081 1.00 89.25 68 THR A CA 1
ATOM 550 C C . THR A 1 68 ? -3.582 -11.225 26.776 1.00 89.25 68 THR A C 1
ATOM 552 O O . THR A 1 68 ? -3.675 -10.028 26.494 1.00 89.25 68 THR A O 1
ATOM 555 N N . LYS A 1 69 ? -4.128 -12.175 25.999 1.00 86.38 69 LYS A N 1
ATOM 556 C CA . LYS A 1 69 ? -4.842 -11.872 24.744 1.00 86.38 69 LYS A CA 1
ATOM 557 C C . LYS A 1 69 ? -6.040 -10.957 24.991 1.00 86.38 69 LYS A C 1
ATOM 559 O O . LYS A 1 69 ? -6.226 -9.972 24.276 1.00 86.38 69 LYS A O 1
ATOM 564 N N . ARG A 1 70 ? -6.833 -11.249 26.024 1.00 87.25 70 ARG A N 1
ATOM 565 C CA . ARG A 1 70 ? -7.988 -10.434 26.416 1.00 87.25 70 ARG A CA 1
ATOM 566 C C . ARG A 1 70 ? -7.572 -9.026 26.849 1.00 87.25 70 ARG A C 1
ATOM 568 O O . ARG A 1 70 ? -8.204 -8.067 26.413 1.00 87.25 70 ARG A O 1
ATOM 575 N N . GLY A 1 71 ? -6.512 -8.898 27.647 1.00 90.69 71 GLY A N 1
ATOM 576 C CA . GLY A 1 71 ? -5.973 -7.610 28.088 1.00 90.69 71 GLY A CA 1
ATOM 577 C C . GLY A 1 71 ? -5.529 -6.729 26.920 1.00 90.69 71 GLY A C 1
ATOM 578 O O . GLY A 1 71 ? -5.972 -5.588 26.817 1.00 90.69 71 GLY A O 1
ATOM 579 N N . ILE A 1 72 ? -4.748 -7.281 25.984 1.00 90.94 72 ILE A N 1
ATOM 580 C CA . ILE A 1 72 ? -4.291 -6.561 24.782 1.00 90.94 72 ILE A CA 1
ATOM 581 C C . ILE A 1 72 ? -5.482 -6.086 23.941 1.00 90.94 72 ILE A C 1
ATOM 583 O O . ILE A 1 72 ? -5.548 -4.915 23.562 1.00 90.94 72 ILE A O 1
ATOM 587 N N . VAL A 1 73 ? -6.453 -6.969 23.677 1.00 89.44 73 VAL A N 1
ATOM 588 C CA . VAL A 1 73 ? -7.660 -6.612 22.913 1.00 89.44 73 VAL A CA 1
ATOM 589 C C . VAL A 1 73 ? -8.442 -5.502 23.617 1.00 89.44 73 VAL A C 1
ATOM 591 O O . VAL A 1 73 ? -8.853 -4.543 22.965 1.00 89.44 73 VAL A O 1
ATOM 594 N N . ALA A 1 74 ? -8.613 -5.582 24.938 1.00 89.25 74 ALA A N 1
ATOM 595 C CA . ALA A 1 74 ? -9.296 -4.549 25.709 1.00 89.25 74 ALA A CA 1
ATOM 596 C C . ALA A 1 74 ? -8.569 -3.195 25.629 1.00 89.25 74 ALA A C 1
ATOM 598 O O . ALA A 1 74 ? -9.212 -2.177 25.368 1.00 89.25 74 ALA A O 1
ATOM 599 N N . SER A 1 75 ? -7.239 -3.169 25.771 1.00 92.50 75 SER A N 1
ATOM 600 C CA . SER A 1 75 ? -6.437 -1.945 25.637 1.00 92.50 75 SER A CA 1
ATOM 601 C C . SER A 1 75 ? -6.574 -1.309 24.251 1.00 92.50 75 SER A C 1
ATOM 603 O O . SER A 1 75 ? -6.772 -0.096 24.152 1.00 92.50 75 SER A O 1
ATOM 605 N N . ILE A 1 76 ? -6.542 -2.116 23.184 1.00 93.69 76 ILE A N 1
ATOM 606 C CA . ILE A 1 76 ? -6.753 -1.641 21.809 1.00 93.69 76 ILE A CA 1
ATOM 607 C C . ILE A 1 76 ? -8.160 -1.054 21.654 1.00 93.69 76 ILE A C 1
ATOM 609 O O . ILE A 1 76 ? -8.307 0.043 21.120 1.00 93.69 76 ILE A O 1
ATOM 613 N N . LEU A 1 77 ? -9.199 -1.735 22.145 1.00 90.00 77 LEU A N 1
ATOM 614 C CA . LEU A 1 77 ? -10.580 -1.250 22.051 1.00 90.00 77 LEU A CA 1
ATOM 615 C C . LEU A 1 77 ? -10.777 0.080 22.787 1.00 90.00 77 LEU A C 1
ATOM 617 O O . LEU A 1 77 ? -11.398 0.992 22.241 1.00 90.00 77 LEU A O 1
ATOM 621 N N . VAL A 1 78 ? -10.217 0.225 23.992 1.00 89.88 78 VAL A N 1
ATOM 622 C CA . VAL A 1 78 ? -10.259 1.486 24.749 1.00 89.88 78 VAL A CA 1
ATOM 623 C C . VAL A 1 78 ? -9.558 2.602 23.972 1.00 89.88 78 VAL A C 1
ATOM 625 O O . VAL A 1 78 ? -10.123 3.689 23.829 1.00 89.88 78 VAL A O 1
ATOM 628 N N . PHE A 1 79 ? -8.373 2.333 23.412 1.00 93.19 79 PHE A N 1
ATOM 629 C CA . PHE A 1 79 ? -7.648 3.299 22.585 1.00 93.19 79 PHE A CA 1
ATOM 630 C C . PHE A 1 79 ? -8.441 3.707 21.337 1.00 93.19 79 PHE A C 1
ATOM 632 O O . PHE A 1 79 ? -8.539 4.896 21.040 1.00 93.19 79 PHE A O 1
ATOM 639 N N . LEU A 1 80 ? -9.055 2.756 20.627 1.00 92.50 80 LEU A N 1
ATOM 640 C CA . LEU A 1 80 ? -9.878 3.040 19.448 1.00 92.50 80 LEU A CA 1
ATOM 641 C C . LEU A 1 80 ? -11.109 3.880 19.812 1.00 92.50 80 LEU A C 1
ATOM 643 O O . LEU A 1 80 ? -11.401 4.861 19.131 1.00 92.50 80 LEU A O 1
ATOM 647 N N . CYS A 1 81 ? -11.803 3.559 20.907 1.00 89.31 81 CYS A N 1
ATOM 648 C CA . CYS A 1 81 ? -12.937 4.345 21.399 1.00 89.31 81 CYS A CA 1
ATOM 649 C C . CYS A 1 81 ? -12.526 5.781 21.766 1.00 89.31 81 CYS A C 1
ATOM 651 O O . CYS A 1 81 ? -13.185 6.750 21.369 1.00 89.31 81 CYS A O 1
ATOM 653 N N . PHE A 1 82 ? -11.412 5.936 22.485 1.00 88.88 82 PHE A N 1
ATOM 654 C CA . PHE A 1 82 ? -10.839 7.245 22.792 1.00 88.88 82 PHE A CA 1
ATOM 655 C C . PHE A 1 82 ? -10.477 8.006 21.511 1.00 88.88 82 PHE A C 1
ATOM 657 O O . PHE A 1 82 ? -10.889 9.147 21.312 1.00 88.88 82 PHE A O 1
ATOM 664 N N . GLY A 1 83 ? -9.773 7.357 20.592 1.00 89.00 83 GLY A N 1
ATOM 665 C CA . GLY A 1 83 ? -9.325 7.957 19.348 1.00 89.00 83 GLY A CA 1
ATOM 666 C C . GLY A 1 83 ? -10.475 8.401 18.439 1.00 89.00 83 GLY A C 1
ATOM 667 O O . GLY A 1 83 ? -10.480 9.532 17.964 1.00 89.00 83 GLY A O 1
ATOM 668 N N . VAL A 1 84 ? -11.524 7.592 18.270 1.00 89.44 84 VAL A N 1
ATOM 669 C CA . VAL A 1 84 ? -12.709 7.964 17.472 1.00 89.44 84 VAL A CA 1
ATOM 670 C C . VAL A 1 84 ? -13.4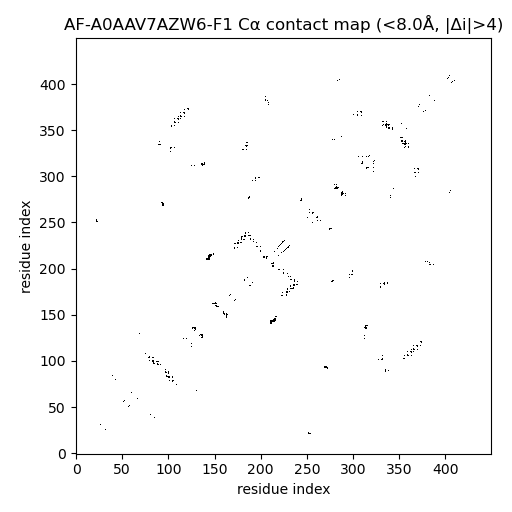18 9.201 18.034 1.00 89.44 84 VAL A C 1
ATOM 672 O O . VAL A 1 84 ? -13.919 10.045 17.279 1.00 89.44 84 VAL A O 1
ATOM 675 N N . THR A 1 85 ? -13.453 9.337 19.359 1.00 86.44 85 THR A N 1
ATOM 676 C CA . THR A 1 85 ? -14.128 10.456 20.023 1.00 86.44 85 THR A CA 1
ATOM 677 C C . THR A 1 85 ? -13.283 11.733 20.037 1.00 86.44 85 THR A C 1
ATOM 679 O O . THR A 1 85 ? -13.830 12.810 19.785 1.00 86.44 85 THR A O 1
ATOM 682 N N . GLN A 1 86 ? -11.966 11.620 20.242 1.00 87.38 86 GLN A N 1
ATOM 683 C CA . GLN A 1 86 ? -11.063 12.761 20.451 1.00 87.38 86 GLN A CA 1
ATOM 684 C C . GLN A 1 86 ? -10.258 13.190 19.218 1.00 87.38 86 GLN A C 1
ATOM 686 O O . GLN A 1 86 ? -9.834 14.345 19.141 1.00 87.38 86 GLN A O 1
ATOM 691 N N . ALA A 1 87 ? -10.030 12.302 18.246 1.00 88.06 87 ALA A N 1
ATOM 692 C CA . ALA A 1 87 ? -9.260 12.644 17.055 1.00 88.06 87 ALA A CA 1
ATOM 693 C C . ALA A 1 87 ? -9.943 13.755 16.247 1.00 88.06 87 ALA A C 1
ATOM 695 O O . ALA A 1 87 ? -11.171 13.893 16.225 1.00 88.06 87 ALA A O 1
ATOM 696 N N . LYS A 1 88 ? -9.126 14.558 15.563 1.00 87.62 88 LYS A N 1
ATOM 697 C CA . LYS A 1 88 ? -9.611 15.622 14.683 1.00 87.62 88 LYS A CA 1
ATOM 698 C C . LYS A 1 88 ? -10.209 15.023 13.411 1.00 87.62 88 LYS A C 1
ATOM 700 O O . LYS A 1 88 ? -9.831 13.938 12.979 1.00 87.62 88 LYS A O 1
ATOM 705 N N . ASP A 1 89 ? -11.156 15.743 12.820 1.00 86.81 89 ASP A N 1
ATOM 706 C CA . ASP A 1 89 ? -11.722 15.353 11.530 1.00 86.81 89 ASP A CA 1
ATOM 707 C C . ASP A 1 89 ? -10.687 15.548 10.416 1.00 86.81 89 ASP A C 1
ATOM 709 O O . ASP A 1 89 ? -10.036 16.591 10.344 1.00 86.81 89 ASP A O 1
ATOM 713 N N . GLY A 1 90 ? -10.542 14.530 9.566 1.00 85.81 90 GLY A N 1
ATOM 714 C CA . GLY A 1 90 ? -9.723 14.585 8.357 1.00 85.81 90 GLY A CA 1
ATOM 715 C C . GLY A 1 90 ? -10.469 15.203 7.165 1.00 85.81 90 GLY A C 1
ATOM 716 O O . GLY A 1 90 ? -11.587 15.705 7.312 1.00 85.81 90 GLY A O 1
ATOM 717 N N . PRO A 1 91 ? -9.897 15.133 5.949 1.00 86.44 91 PRO A N 1
ATOM 718 C CA . PRO A 1 91 ? -10.501 15.729 4.754 1.00 86.44 91 PRO A CA 1
ATOM 719 C C . PRO A 1 91 ? -11.777 15.012 4.282 1.00 86.44 91 PRO A C 1
ATOM 721 O O . PRO A 1 91 ? -12.526 15.556 3.471 1.00 86.44 91 PRO A O 1
ATOM 724 N N . PHE A 1 92 ? -12.034 13.784 4.744 1.00 85.81 92 PHE A N 1
ATOM 725 C CA . PHE A 1 92 ? -13.219 13.017 4.368 1.00 85.81 92 PHE A CA 1
ATOM 726 C C . PHE A 1 92 ? -14.310 13.117 5.435 1.00 85.81 92 PHE A C 1
ATOM 728 O O . PHE A 1 92 ? -14.085 12.856 6.613 1.00 85.81 92 PHE A O 1
ATOM 735 N N . SER A 1 93 ? -15.530 13.448 5.003 1.00 80.06 93 SER A N 1
ATOM 736 C CA . SER A 1 93 ? -16.691 13.569 5.900 1.00 80.06 93 SER A CA 1
ATOM 737 C C . SER A 1 93 ? -17.671 12.396 5.804 1.00 80.06 93 SER A C 1
ATOM 739 O O . SER A 1 93 ? -18.407 12.140 6.750 1.00 80.06 93 SER A O 1
ATOM 741 N N . ARG A 1 94 ? -17.707 11.673 4.676 1.00 81.00 94 ARG A N 1
ATOM 742 C CA . ARG A 1 94 ? -18.634 10.549 4.430 1.00 81.00 94 ARG A CA 1
ATOM 743 C C . ARG A 1 94 ? -17.892 9.219 4.345 1.00 81.00 94 ARG A C 1
ATOM 745 O O . ARG A 1 94 ? -16.795 9.255 3.808 1.00 81.00 94 ARG A O 1
ATOM 752 N N . PRO A 1 95 ? -18.460 8.088 4.805 1.00 80.31 95 PRO A N 1
ATOM 753 C CA . PRO A 1 95 ? -19.858 7.922 5.230 1.00 80.31 95 PRO A CA 1
ATOM 754 C C . PRO A 1 95 ? -20.188 8.625 6.556 1.00 80.31 95 PRO A C 1
ATOM 756 O O . PRO A 1 95 ? -21.291 9.142 6.704 1.00 80.31 95 PRO A O 1
ATOM 759 N N . HIS A 1 96 ? -19.211 8.753 7.457 1.00 83.12 96 HIS A N 1
ATOM 760 C CA . HIS A 1 96 ? -19.298 9.566 8.672 1.00 83.12 96 HIS A CA 1
ATOM 761 C C . HIS A 1 96 ? -17.882 9.949 9.151 1.00 83.12 96 HIS A C 1
ATOM 763 O O . HIS A 1 96 ? -16.975 9.132 8.990 1.00 83.12 96 HIS A O 1
ATOM 769 N N . PRO A 1 97 ? -17.642 11.110 9.794 1.00 86.25 97 PRO A N 1
ATOM 770 C CA . PRO A 1 97 ? -16.293 11.482 10.242 1.00 86.25 97 PRO A CA 1
ATOM 771 C C . PRO A 1 97 ? -15.670 10.488 11.237 1.00 86.25 97 PRO A C 1
ATOM 773 O O . PRO A 1 97 ? -14.478 10.200 11.166 1.00 86.25 97 PRO A O 1
ATOM 776 N N . ALA A 1 98 ? -16.486 9.882 12.109 1.00 88.25 98 ALA A N 1
ATOM 777 C CA . ALA A 1 98 ? -16.044 8.838 13.045 1.00 88.25 98 ALA A CA 1
ATOM 778 C C . ALA A 1 98 ? -15.401 7.625 12.347 1.00 88.25 98 ALA A C 1
ATOM 780 O O . ALA A 1 98 ? -14.472 7.040 12.893 1.00 88.25 98 ALA A O 1
ATOM 781 N N . TYR A 1 99 ? -15.849 7.281 11.134 1.00 89.50 99 TYR A N 1
ATOM 782 C CA . TYR A 1 99 ? -15.271 6.191 10.343 1.00 89.50 99 TYR A CA 1
ATOM 783 C C . TYR A 1 99 ? -13.813 6.484 9.965 1.00 89.50 99 TYR A C 1
ATOM 785 O O . TYR A 1 99 ? -12.943 5.630 10.088 1.00 89.50 99 TYR A O 1
ATOM 793 N N . TRP A 1 100 ? -13.515 7.718 9.557 1.00 91.44 100 TRP A N 1
ATOM 794 C CA . TRP A 1 100 ? -12.160 8.105 9.156 1.00 91.44 100 TRP A CA 1
ATOM 795 C C . TRP A 1 100 ? -11.222 8.283 10.346 1.00 91.44 100 TRP A C 1
ATOM 797 O O . TRP A 1 100 ? -10.046 7.936 10.258 1.00 91.44 100 TRP A O 1
ATOM 807 N N . ARG A 1 101 ? -11.751 8.757 11.480 1.00 93.69 101 ARG A N 1
ATOM 808 C CA . ARG A 1 101 ? -11.014 8.772 12.750 1.00 93.69 101 ARG A CA 1
ATOM 809 C C . ARG A 1 101 ? -10.681 7.364 13.219 1.00 93.69 101 ARG A C 1
ATOM 811 O O . ARG A 1 101 ? -9.561 7.128 13.644 1.00 93.69 101 ARG A O 1
ATOM 818 N N . PHE A 1 102 ? -11.628 6.432 13.098 1.00 94.50 102 PHE A N 1
ATOM 819 C CA . PHE A 1 102 ? -11.395 5.025 13.410 1.00 94.50 102 PHE A CA 1
ATOM 820 C C . PHE A 1 102 ? -10.205 4.487 12.616 1.00 94.50 102 PHE A C 1
ATOM 822 O O . PHE A 1 102 ? -9.265 3.984 13.221 1.00 94.50 102 PHE A O 1
ATOM 829 N N . TRP A 1 103 ? -10.185 4.682 11.294 1.00 96.00 103 TRP A N 1
ATOM 830 C CA . TRP A 1 103 ? -9.059 4.240 10.470 1.00 96.00 103 TRP A CA 1
ATOM 831 C C . TRP A 1 103 ? -7.738 4.934 10.811 1.00 96.00 103 TRP A C 1
ATOM 833 O O . TRP A 1 103 ? -6.706 4.283 10.757 1.00 96.00 103 TRP A O 1
ATOM 843 N N . LEU A 1 104 ? -7.743 6.209 11.219 1.00 95.81 104 LEU A N 1
ATOM 844 C CA . LEU A 1 104 ? -6.533 6.875 11.731 1.00 95.81 104 LEU A CA 1
ATOM 845 C C . LEU A 1 104 ? -6.002 6.190 12.987 1.00 95.81 104 LEU A C 1
ATOM 847 O O . LEU A 1 104 ? -4.805 5.945 13.103 1.00 95.81 104 LEU A O 1
ATOM 851 N N . CYS A 1 105 ? -6.885 5.848 13.919 1.00 96.69 105 CYS A N 1
ATOM 852 C CA . CYS A 1 105 ? -6.494 5.150 15.136 1.00 96.69 105 CYS A CA 1
ATOM 853 C C . CYS A 1 105 ? -6.039 3.716 14.848 1.00 96.69 105 CYS A C 1
ATOM 855 O O . CYS A 1 105 ? -5.071 3.267 15.453 1.00 96.69 105 CYS A O 1
ATOM 857 N N . VAL A 1 106 ? -6.669 3.027 13.890 1.00 97.38 106 VAL A N 1
ATOM 858 C CA . VAL A 1 106 ? -6.198 1.724 13.398 1.00 97.38 106 VAL A CA 1
ATOM 859 C C . VAL A 1 106 ? -4.797 1.846 12.797 1.00 97.38 106 VAL A C 1
ATOM 861 O O . VAL A 1 106 ? -3.966 1.003 13.111 1.00 97.38 106 VAL A O 1
ATOM 864 N N . SER A 1 107 ? -4.487 2.901 12.030 1.00 97.94 107 SER A N 1
ATOM 865 C CA . SER A 1 107 ? -3.123 3.143 11.527 1.00 97.94 107 SER A CA 1
ATOM 866 C C . SER A 1 107 ? -2.108 3.250 12.662 1.00 97.94 107 SER A C 1
ATOM 868 O O . SER A 1 107 ? -1.033 2.673 12.579 1.00 97.94 107 SER A O 1
ATOM 870 N N . VAL A 1 108 ? -2.447 3.959 13.744 1.00 97.62 108 VAL A N 1
ATOM 871 C CA . VAL A 1 108 ? -1.555 4.086 14.909 1.00 97.62 108 VAL A CA 1
ATOM 872 C C . VAL A 1 108 ? -1.364 2.741 15.608 1.00 97.62 108 VAL A C 1
ATOM 874 O O . VAL A 1 108 ? -0.236 2.379 15.918 1.00 97.62 108 VAL A O 1
ATOM 877 N N . VAL A 1 109 ? -2.437 1.975 15.829 1.00 97.50 109 VAL A N 1
ATOM 878 C CA . VAL A 1 109 ? -2.336 0.628 16.420 1.00 97.50 109 VAL A CA 1
ATOM 879 C C . VAL A 1 109 ? -1.497 -0.293 15.537 1.00 97.50 109 VAL A C 1
ATOM 881 O O . VAL A 1 109 ? -0.673 -1.041 16.055 1.00 97.50 109 VAL A O 1
ATOM 884 N N . TYR A 1 110 ? -1.683 -0.224 14.217 1.00 97.69 110 TYR A N 1
ATOM 885 C CA . TYR A 1 110 ? -0.915 -1.021 13.272 1.00 97.69 110 TYR A CA 1
ATOM 886 C C . TYR A 1 110 ? 0.568 -0.654 13.306 1.00 97.69 110 TYR A C 1
ATOM 888 O O . TYR A 1 110 ? 1.401 -1.543 13.424 1.00 97.69 110 TYR A O 1
ATOM 896 N N . GLU A 1 111 ? 0.899 0.637 13.320 1.00 98.06 111 GLU A N 1
ATOM 897 C CA . GLU A 1 111 ? 2.284 1.094 13.443 1.00 98.06 111 GLU A CA 1
ATOM 898 C C . GLU A 1 111 ? 2.931 0.633 14.753 1.00 98.06 111 GLU A C 1
ATOM 900 O O . GLU A 1 111 ? 4.039 0.106 14.748 1.00 98.06 111 GLU A O 1
ATOM 905 N N . LEU A 1 112 ? 2.229 0.747 15.885 1.00 97.81 112 LEU A N 1
ATOM 906 C CA . LEU A 1 112 ? 2.729 0.250 17.172 1.00 97.81 112 LEU A CA 1
ATOM 907 C C . LEU A 1 112 ? 2.974 -1.264 17.144 1.00 97.81 112 LEU A C 1
ATOM 909 O O . LEU A 1 112 ? 3.962 -1.742 17.703 1.00 97.81 112 LEU A O 1
ATOM 913 N N . PHE A 1 113 ? 2.093 -2.014 16.481 1.00 95.88 113 PHE A N 1
ATOM 914 C CA . PHE A 1 113 ? 2.266 -3.447 16.280 1.00 95.88 113 PHE A CA 1
ATOM 915 C C . PHE A 1 113 ? 3.485 -3.761 15.402 1.00 95.88 113 PHE A C 1
ATOM 917 O O . PHE A 1 113 ? 4.282 -4.627 15.756 1.00 95.88 113 PHE A O 1
ATOM 924 N N . LEU A 1 114 ? 3.670 -3.040 14.295 1.00 97.44 114 LEU A N 1
ATOM 925 C CA . LEU A 1 114 ? 4.831 -3.203 13.422 1.00 97.44 114 LEU A CA 1
ATOM 926 C C . LEU A 1 114 ? 6.131 -2.882 14.158 1.00 97.44 114 LEU A C 1
ATOM 928 O O . LEU A 1 114 ? 7.074 -3.661 14.079 1.00 97.44 114 LEU A O 1
ATOM 932 N N . ILE A 1 115 ? 6.169 -1.804 14.943 1.00 97.88 115 ILE A N 1
ATOM 933 C CA . ILE A 1 115 ? 7.316 -1.479 15.796 1.00 97.88 115 ILE A CA 1
ATOM 934 C C . ILE A 1 115 ? 7.589 -2.629 16.775 1.00 97.88 115 ILE A C 1
ATOM 936 O O . ILE A 1 115 ? 8.727 -3.073 16.892 1.00 97.88 115 ILE A O 1
ATOM 940 N N . PHE A 1 116 ? 6.565 -3.172 17.439 1.00 96.75 116 PHE A N 1
ATOM 941 C CA . PHE A 1 116 ? 6.734 -4.328 18.324 1.00 96.75 116 PHE A CA 1
ATOM 942 C C . PHE A 1 116 ? 7.355 -5.537 17.598 1.00 96.75 116 PHE A C 1
ATOM 944 O O . PHE A 1 116 ? 8.320 -6.113 18.106 1.00 96.75 116 PHE A O 1
ATOM 951 N N . ILE A 1 117 ? 6.849 -5.887 16.408 1.00 96.50 117 ILE A N 1
ATOM 952 C CA . ILE A 1 117 ? 7.379 -6.969 15.559 1.00 96.50 117 ILE A CA 1
ATOM 953 C C . ILE A 1 117 ? 8.814 -6.672 15.110 1.00 96.50 117 ILE A C 1
ATOM 955 O O . ILE A 1 117 ? 9.668 -7.562 15.132 1.00 96.50 117 ILE A O 1
ATOM 959 N N . LEU A 1 118 ? 9.118 -5.418 14.772 1.00 97.12 118 LEU A N 1
ATOM 960 C CA . LEU A 1 118 ? 10.454 -4.969 14.394 1.00 97.12 118 LEU A CA 1
ATOM 961 C C . LEU A 1 118 ? 11.471 -5.201 15.517 1.00 97.12 118 LEU A C 1
ATOM 963 O O . LEU A 1 118 ? 12.630 -5.472 15.218 1.00 97.12 118 LEU A O 1
ATOM 967 N N . PHE A 1 119 ? 11.071 -5.149 16.790 1.00 97.06 119 PHE A N 1
ATOM 968 C CA . PHE A 1 119 ? 11.957 -5.435 17.924 1.00 97.06 119 PHE A CA 1
ATOM 969 C C . PHE A 1 119 ? 12.105 -6.929 18.255 1.00 97.06 119 PHE A C 1
ATOM 971 O O . PHE A 1 119 ? 13.044 -7.285 18.964 1.00 97.06 119 PHE A O 1
ATOM 978 N N . GLN A 1 120 ? 11.273 -7.816 17.703 1.00 96.50 120 GLN A N 1
ATOM 979 C CA . GLN A 1 120 ? 11.410 -9.263 17.918 1.00 96.50 120 GLN A CA 1
ATOM 980 C C . GLN A 1 120 ? 12.580 -9.859 17.122 1.00 96.50 120 GLN A C 1
ATOM 982 O O . GLN A 1 120 ? 13.018 -9.299 16.109 1.00 96.50 120 GLN A O 1
ATOM 987 N N . THR A 1 121 ? 13.088 -11.014 17.561 1.00 96.12 121 THR A N 1
ATOM 988 C CA . THR A 1 121 ? 13.926 -11.859 16.696 1.00 96.12 121 THR A CA 1
ATOM 989 C C . THR A 1 121 ? 13.076 -12.448 15.567 1.00 96.12 121 THR A C 1
ATOM 991 O O . THR A 1 121 ? 11.852 -12.495 15.668 1.00 96.12 121 THR A O 1
ATOM 994 N N . VAL A 1 122 ? 13.703 -12.922 14.486 1.00 94.94 122 VAL A N 1
ATOM 995 C CA . VAL A 1 122 ? 12.973 -13.531 13.356 1.00 94.94 122 VAL A CA 1
ATOM 996 C C . VAL A 1 122 ? 12.141 -14.730 13.816 1.00 94.94 122 VAL A C 1
ATOM 998 O O . VAL A 1 122 ? 10.977 -14.872 13.441 1.00 94.94 122 VAL A O 1
ATOM 1001 N N . HIS A 1 123 ? 12.728 -15.575 14.668 1.00 94.81 123 HIS A N 1
ATOM 1002 C CA . HIS A 1 123 ? 12.042 -16.721 15.249 1.00 94.81 123 HIS A CA 1
ATOM 1003 C C . HIS A 1 123 ? 10.862 -16.274 16.117 1.00 94.81 123 HIS A C 1
ATOM 1005 O O . HIS A 1 123 ? 9.741 -16.731 15.899 1.00 94.81 123 HIS A O 1
ATOM 1011 N N . ASP A 1 124 ? 11.085 -15.344 17.047 1.00 95.62 124 ASP A N 1
ATOM 1012 C CA . ASP A 1 124 ? 10.045 -14.915 17.985 1.00 95.62 124 ASP A CA 1
ATOM 1013 C C . ASP A 1 124 ? 8.925 -14.152 17.285 1.00 95.62 124 ASP A C 1
ATOM 1015 O O . ASP A 1 124 ? 7.766 -14.353 17.620 1.00 95.62 124 ASP A O 1
ATOM 1019 N N . GLY A 1 125 ? 9.228 -13.352 16.260 1.00 94.81 125 GLY A N 1
ATOM 1020 C CA . GLY A 1 125 ? 8.225 -12.685 15.433 1.00 94.81 125 GLY A CA 1
ATOM 1021 C C . GLY A 1 125 ? 7.336 -13.675 14.683 1.00 94.81 125 GLY A C 1
ATOM 1022 O O . GLY A 1 125 ? 6.113 -13.551 14.707 1.00 94.81 125 GLY A O 1
ATOM 1023 N N . ARG A 1 126 ? 7.928 -14.717 14.083 1.00 94.88 126 ARG A N 1
ATOM 1024 C CA . ARG A 1 126 ? 7.180 -15.801 13.421 1.00 94.88 126 ARG A CA 1
ATOM 1025 C C . ARG A 1 126 ? 6.341 -16.603 14.412 1.00 94.88 126 ARG A C 1
ATOM 1027 O O . ARG A 1 126 ? 5.184 -16.901 14.129 1.00 94.88 126 ARG A O 1
ATOM 1034 N N . GLN A 1 127 ? 6.890 -16.934 15.581 1.00 94.12 127 GLN A N 1
ATOM 1035 C CA . GLN A 1 127 ? 6.134 -17.629 16.624 1.00 94.12 127 GLN A CA 1
ATOM 1036 C C . GLN A 1 127 ? 5.053 -16.735 17.237 1.00 94.12 127 GLN A C 1
ATOM 1038 O O . GLN A 1 127 ? 3.977 -17.228 17.564 1.00 94.12 127 GLN A O 1
ATOM 1043 N N . PHE A 1 128 ? 5.275 -15.422 17.317 1.00 92.38 128 PHE A N 1
ATOM 1044 C CA . PHE A 1 128 ? 4.282 -14.470 17.799 1.00 92.38 128 PHE A CA 1
ATOM 1045 C C . PHE A 1 128 ? 3.016 -14.497 16.936 1.00 92.38 128 PHE A C 1
ATOM 1047 O O . PHE A 1 128 ? 1.911 -14.389 17.466 1.00 92.38 128 PHE A O 1
ATOM 1054 N N . MET A 1 129 ? 3.142 -14.735 15.626 1.00 91.94 129 MET A N 1
ATOM 1055 C CA . MET A 1 129 ? 1.986 -14.868 14.732 1.00 91.94 129 MET A CA 1
ATOM 1056 C C . MET A 1 129 ? 0.995 -15.957 15.182 1.00 91.94 129 MET A C 1
ATOM 1058 O O . MET A 1 129 ? -0.202 -15.822 14.922 1.00 91.94 129 MET A O 1
ATOM 1062 N N . LYS A 1 130 ? 1.440 -16.967 15.949 1.00 90.94 130 LYS A N 1
ATOM 1063 C CA . LYS A 1 130 ? 0.568 -18.002 16.536 1.00 90.94 130 LYS A CA 1
ATOM 1064 C C . LYS A 1 130 ? -0.437 -17.464 17.553 1.00 90.94 130 LYS A C 1
ATOM 1066 O O . LYS A 1 130 ? -1.501 -18.053 17.732 1.00 90.94 130 LYS A O 1
ATOM 1071 N N . PHE A 1 131 ? -0.150 -16.331 18.202 1.00 88.31 131 PHE A N 1
ATOM 1072 C CA . PHE A 1 131 ? -1.118 -15.667 19.085 1.00 88.31 131 PHE A CA 1
ATOM 1073 C C . PHE A 1 131 ? -2.320 -15.103 18.312 1.00 88.31 131 PHE A C 1
ATOM 1075 O O . PHE A 1 131 ? -3.421 -14.967 18.873 1.00 88.31 131 PHE A O 1
ATOM 1082 N N . ILE A 1 132 ? -2.115 -14.783 17.030 1.00 89.00 132 ILE A N 1
ATOM 1083 C CA . ILE A 1 132 ? -3.145 -14.278 16.125 1.00 89.00 132 ILE A CA 1
ATOM 1084 C C . ILE A 1 132 ? -3.930 -15.454 15.538 1.00 89.00 132 ILE A C 1
ATOM 1086 O O . ILE A 1 132 ? -5.132 -15.548 15.791 1.00 89.00 132 ILE A O 1
ATOM 1090 N N . ASP A 1 133 ? -3.242 -16.363 14.844 1.00 89.88 133 ASP A N 1
ATOM 1091 C CA . ASP A 1 133 ? -3.797 -17.612 14.313 1.00 89.88 133 ASP A CA 1
ATOM 1092 C C . ASP A 1 133 ? -2.847 -18.782 14.644 1.00 89.88 133 ASP A C 1
ATOM 1094 O O . ASP A 1 133 ? -1.698 -18.766 14.193 1.00 89.88 133 ASP A O 1
ATOM 1098 N N . PRO A 1 134 ? -3.302 -19.814 15.386 1.00 90.00 134 PRO A N 1
ATOM 1099 C CA . PRO A 1 134 ? -2.487 -20.977 15.742 1.00 90.00 134 PRO A CA 1
ATOM 1100 C C . PRO A 1 134 ? -1.851 -21.725 14.559 1.00 90.00 134 PRO A C 1
ATOM 1102 O O . PRO A 1 134 ? -0.885 -22.457 14.768 1.00 90.00 134 PRO A O 1
ATOM 1105 N N . LYS A 1 135 ? -2.382 -21.573 13.338 1.00 90.25 135 LYS A N 1
ATOM 1106 C CA . LYS A 1 135 ? -1.866 -22.215 12.117 1.00 90.25 135 LYS A CA 1
ATOM 1107 C C . LYS A 1 135 ? -0.632 -21.521 11.529 1.00 90.25 135 LYS A C 1
ATOM 1109 O O . LYS A 1 135 ? -0.008 -22.080 10.631 1.00 90.25 135 LYS A O 1
ATOM 1114 N N . LEU A 1 136 ? -0.292 -20.318 11.992 1.00 92.12 136 LEU A N 1
ATOM 1115 C CA . LEU A 1 136 ? 0.868 -19.558 11.516 1.00 92.12 136 LEU A CA 1
ATOM 1116 C C . LEU A 1 136 ? 2.174 -19.993 12.202 1.00 92.12 136 LEU A C 1
ATOM 1118 O O . LEU A 1 136 ? 2.199 -20.848 13.088 1.00 92.12 136 LEU A O 1
ATOM 1122 N N . GLY A 1 137 ? 3.293 -19.392 11.791 1.00 89.06 137 GLY A N 1
ATOM 1123 C CA . GLY A 1 137 ? 4.605 -19.657 12.389 1.00 89.06 137 GLY A CA 1
ATOM 1124 C C . GLY A 1 137 ? 5.192 -21.015 11.998 1.00 89.06 137 GLY A C 1
ATOM 1125 O O . GLY A 1 137 ? 6.025 -21.554 12.733 1.00 89.06 137 GLY A O 1
ATOM 1126 N N . VAL A 1 138 ? 4.753 -21.553 10.858 1.00 90.12 138 VAL A N 1
ATOM 1127 C CA . VAL A 1 138 ? 5.303 -22.740 10.193 1.00 90.12 138 VAL A CA 1
ATOM 1128 C C . VAL A 1 138 ? 5.789 -22.356 8.793 1.00 90.12 138 VAL A C 1
ATOM 1130 O O . VAL A 1 138 ? 5.140 -21.527 8.156 1.00 90.12 138 VAL A O 1
ATOM 1133 N N . PRO A 1 139 ? 6.914 -22.911 8.311 1.00 87.50 139 PRO A N 1
ATOM 1134 C CA . PRO A 1 139 ? 7.406 -22.619 6.970 1.00 87.50 139 PRO A CA 1
ATOM 1135 C C . PRO A 1 139 ? 6.404 -23.097 5.913 1.00 87.50 139 PRO A C 1
ATOM 1137 O O . PRO A 1 139 ? 5.792 -24.157 6.059 1.00 87.50 139 PRO A O 1
ATOM 1140 N N . LEU A 1 140 ? 6.238 -22.304 4.856 1.00 83.62 140 LEU A N 1
ATOM 1141 C CA . LEU A 1 140 ? 5.327 -22.590 3.750 1.00 83.62 140 LEU A CA 1
ATOM 1142 C C . LEU A 1 140 ? 6.115 -23.090 2.532 1.00 83.62 140 LEU A C 1
ATOM 1144 O O . LEU A 1 140 ? 7.225 -22.605 2.311 1.00 83.62 140 LEU A O 1
ATOM 1148 N N . PRO A 1 141 ? 5.560 -24.021 1.735 1.00 77.00 141 PRO A N 1
ATOM 1149 C CA . PRO A 1 141 ? 6.145 -24.364 0.447 1.00 77.00 141 PRO A CA 1
ATOM 1150 C C . PRO A 1 141 ? 6.040 -23.160 -0.497 1.00 77.00 141 PRO A C 1
ATOM 1152 O O . PRO A 1 141 ? 4.982 -22.534 -0.603 1.00 77.00 141 PRO A O 1
ATOM 1155 N N . GLU A 1 142 ? 7.137 -22.832 -1.170 1.00 66.88 142 GLU A N 1
ATOM 1156 C CA . GLU A 1 142 ? 7.157 -21.786 -2.193 1.00 66.88 142 GLU A CA 1
ATOM 1157 C C . GLU A 1 142 ? 6.490 -22.304 -3.472 1.00 66.88 142 GLU A C 1
ATOM 1159 O O . GLU A 1 142 ? 6.677 -23.462 -3.853 1.00 66.88 142 GLU A O 1
ATOM 1164 N N . ARG A 1 143 ? 5.671 -21.461 -4.112 1.00 67.50 143 ARG A N 1
ATOM 1165 C CA . ARG A 1 143 ? 4.968 -21.797 -5.353 1.00 67.50 143 ARG A CA 1
ATOM 1166 C C . ARG A 1 143 ? 5.486 -20.902 -6.468 1.00 67.50 143 ARG A C 1
ATOM 1168 O O . ARG A 1 143 ? 5.364 -19.687 -6.383 1.00 67.50 143 ARG A O 1
ATOM 1175 N N . ASP A 1 144 ? 6.044 -21.530 -7.489 1.00 70.31 144 ASP A N 1
ATOM 1176 C CA . ASP A 1 144 ? 6.421 -20.892 -8.747 1.00 70.31 144 ASP A CA 1
ATOM 1177 C C . ASP A 1 144 ? 5.227 -20.954 -9.716 1.00 70.31 144 ASP A C 1
ATOM 1179 O O . ASP A 1 144 ? 4.569 -21.998 -9.818 1.00 70.31 144 ASP A O 1
ATOM 1183 N N . TYR A 1 145 ? 4.914 -19.841 -10.385 1.00 68.50 145 TYR A N 1
ATOM 1184 C CA . TYR A 1 145 ? 3.853 -19.757 -11.395 1.00 68.50 145 TYR A CA 1
ATOM 1185 C C . TYR A 1 145 ? 4.409 -19.697 -12.831 1.00 68.50 145 TYR A C 1
ATOM 1187 O O . TYR A 1 145 ? 3.639 -19.814 -13.787 1.00 68.50 145 TYR A O 1
ATOM 1195 N N . GLY A 1 146 ? 5.726 -19.555 -12.994 1.00 63.22 146 GLY A N 1
ATOM 1196 C CA . GLY A 1 146 ? 6.449 -19.384 -14.249 1.00 63.22 146 GLY A CA 1
ATOM 1197 C C . GLY A 1 146 ? 7.099 -20.693 -14.676 1.00 63.22 146 GLY A C 1
ATOM 1198 O O . GLY A 1 146 ? 8.303 -20.889 -14.573 1.00 63.22 146 GLY A O 1
ATOM 1199 N N . GLY A 1 147 ? 6.272 -21.624 -15.148 1.00 73.56 147 GLY A N 1
ATOM 1200 C CA . GLY A 1 147 ? 6.714 -22.909 -15.691 1.00 73.56 147 GLY A CA 1
ATOM 1201 C C . GLY A 1 147 ? 6.571 -22.968 -17.212 1.00 73.56 147 GLY A C 1
ATOM 1202 O O . GLY A 1 147 ? 7.262 -22.287 -17.970 1.00 73.56 147 GLY A O 1
ATOM 1203 N N . ASN A 1 148 ? 5.651 -23.811 -17.683 1.00 74.56 148 ASN A N 1
ATOM 1204 C CA . ASN A 1 148 ? 5.337 -23.923 -19.103 1.00 74.56 148 ASN A CA 1
ATOM 1205 C C . ASN A 1 148 ? 4.469 -22.740 -19.560 1.00 74.56 148 ASN A C 1
ATOM 1207 O O . ASN A 1 148 ? 3.255 -22.759 -19.411 1.00 74.56 148 ASN A O 1
ATOM 1211 N N . CYS A 1 149 ? 5.077 -21.722 -20.168 1.00 81.50 149 CYS A N 1
ATOM 1212 C CA . CYS A 1 149 ? 4.358 -20.521 -20.605 1.00 81.50 149 CYS A CA 1
ATOM 1213 C C . CYS A 1 149 ? 3.624 -20.642 -21.947 1.00 81.50 149 CYS A C 1
ATOM 1215 O O . CYS A 1 149 ? 3.286 -19.629 -22.567 1.00 81.50 149 CYS A O 1
ATOM 1217 N N . LEU A 1 150 ? 3.361 -21.865 -22.408 1.00 83.06 150 LEU A N 1
ATOM 1218 C CA . LEU A 1 150 ? 2.535 -22.107 -23.582 1.00 83.06 150 LEU A CA 1
ATOM 1219 C C . LEU A 1 150 ? 1.066 -21.797 -23.265 1.00 83.06 150 LEU A C 1
ATOM 1221 O O . LEU A 1 150 ? 0.448 -22.449 -22.427 1.00 83.06 150 LEU A O 1
ATOM 1225 N N . ILE A 1 151 ? 0.497 -20.821 -23.980 1.00 83.12 151 ILE A N 1
ATOM 1226 C CA . ILE A 1 151 ? -0.945 -20.513 -23.926 1.00 83.12 151 ILE A CA 1
ATOM 1227 C C . ILE A 1 151 ? -1.765 -21.716 -24.412 1.00 83.12 151 ILE A C 1
ATOM 1229 O O . ILE A 1 151 ? -2.834 -22.000 -23.884 1.00 83.12 151 ILE A O 1
ATOM 1233 N N . TYR A 1 152 ? -1.253 -22.411 -25.426 1.00 85.69 152 TYR A N 1
ATOM 1234 C CA . TYR A 1 152 ? -1.788 -23.670 -25.922 1.00 85.69 152 TYR A CA 1
ATOM 1235 C C . TYR A 1 152 ? -0.692 -24.725 -25.807 1.00 85.69 152 TYR A C 1
ATOM 1237 O O . TYR A 1 152 ? 0.315 -24.632 -26.512 1.00 85.69 152 TYR A O 1
ATOM 1245 N N . ASP A 1 153 ? -0.876 -25.702 -24.925 1.00 85.12 153 ASP A N 1
ATOM 1246 C CA . ASP A 1 153 ? 0.026 -26.836 -24.775 1.00 85.12 153 ASP A CA 1
ATOM 1247 C C . ASP A 1 153 ? -0.422 -27.997 -25.679 1.00 85.12 153 ASP A C 1
ATOM 1249 O O . ASP A 1 153 ? -1.371 -28.717 -25.351 1.00 85.12 153 ASP A O 1
ATOM 1253 N N . PRO A 1 154 ? 0.261 -28.232 -26.814 1.00 83.56 154 PRO A N 1
ATOM 1254 C CA . PRO A 1 154 ? -0.075 -29.328 -27.715 1.00 83.56 154 PRO A CA 1
ATOM 1255 C C . PRO A 1 154 ? 0.179 -30.716 -27.102 1.00 83.56 154 PRO A C 1
ATOM 1257 O O . PRO A 1 154 ? -0.313 -31.711 -27.639 1.00 83.56 154 PRO A O 1
ATOM 1260 N N . ASN A 1 155 ? 0.940 -30.810 -26.005 1.00 83.62 155 ASN A N 1
ATOM 1261 C CA . ASN A 1 155 ? 1.271 -32.079 -25.358 1.00 83.62 155 ASN A CA 1
ATOM 1262 C C . ASN A 1 155 ? 0.193 -32.530 -24.363 1.00 83.62 155 ASN A C 1
ATOM 1264 O O . ASN A 1 155 ? 0.049 -33.731 -24.120 1.00 83.62 155 ASN A O 1
ATOM 1268 N N . ASN A 1 156 ? -0.605 -31.599 -23.833 1.00 82.88 156 ASN A N 1
ATOM 1269 C CA . ASN A 1 156 ? -1.722 -31.900 -22.946 1.00 82.88 156 ASN A CA 1
ATOM 1270 C C . ASN A 1 156 ? -3.025 -32.036 -23.749 1.00 82.88 156 ASN A C 1
ATOM 1272 O O . ASN A 1 156 ? -3.742 -31.071 -23.993 1.00 82.88 156 ASN A O 1
ATOM 1276 N N . LYS A 1 157 ? -3.350 -33.265 -24.169 1.00 81.50 157 LYS A N 1
ATOM 1277 C CA . LYS A 1 157 ? -4.532 -33.542 -25.009 1.00 81.50 157 LYS A CA 1
ATOM 1278 C C . LYS A 1 157 ? -5.874 -33.378 -24.285 1.00 81.50 157 LYS A C 1
ATOM 1280 O O . LYS A 1 157 ? -6.898 -33.288 -24.956 1.00 81.50 157 LYS A O 1
ATOM 1285 N N . THR A 1 158 ? -5.884 -33.401 -22.953 1.00 85.06 158 THR A N 1
ATOM 1286 C CA . THR A 1 158 ? -7.108 -33.294 -22.142 1.00 85.06 158 THR A CA 1
ATOM 1287 C C . THR A 1 158 ? -7.462 -31.853 -21.808 1.00 85.06 158 THR A C 1
ATOM 1289 O O . THR A 1 158 ? -8.639 -31.512 -21.837 1.00 85.06 158 THR A O 1
ATOM 1292 N N . ASP A 1 159 ? -6.459 -31.011 -21.547 1.00 82.44 159 ASP A N 1
ATOM 1293 C CA . ASP A 1 159 ? -6.647 -29.572 -21.364 1.00 82.44 159 ASP A CA 1
ATOM 1294 C C . ASP A 1 159 ? -5.472 -28.783 -21.969 1.00 82.44 159 ASP A C 1
ATOM 1296 O O . ASP A 1 159 ? -4.492 -28.464 -21.285 1.00 82.44 159 ASP A O 1
ATOM 1300 N N . PRO A 1 160 ? -5.550 -28.454 -23.269 1.00 85.25 160 PRO A N 1
ATOM 1301 C CA . PRO A 1 160 ? -4.517 -27.672 -23.937 1.00 85.25 160 PRO A CA 1
ATOM 1302 C C . PRO A 1 160 ? -4.387 -26.237 -23.406 1.00 85.25 160 PRO A C 1
ATOM 1304 O O . PRO A 1 160 ? -3.371 -25.603 -23.661 1.00 85.25 160 PRO A O 1
ATOM 1307 N N . TYR A 1 161 ? -5.385 -25.713 -22.686 1.00 85.00 161 TYR A N 1
ATOM 1308 C CA . TYR A 1 161 ? -5.423 -24.326 -22.202 1.00 85.00 161 TYR A CA 1
ATOM 1309 C C . TYR A 1 161 ? -5.298 -24.223 -20.674 1.00 85.00 161 TYR A C 1
ATOM 1311 O O . TYR A 1 161 ? -5.615 -23.177 -20.109 1.00 85.00 161 TYR A O 1
ATOM 1319 N N . HIS A 1 162 ? -4.819 -25.274 -20.002 1.00 82.94 162 HIS A N 1
ATOM 1320 C CA . HIS A 1 162 ? -4.713 -25.335 -18.538 1.00 82.94 162 HIS A CA 1
ATOM 1321 C C . HIS A 1 162 ? -4.015 -24.105 -17.928 1.00 82.94 162 HIS A C 1
ATOM 1323 O O . HIS A 1 162 ? -4.553 -23.495 -17.009 1.00 82.94 162 HIS A O 1
ATOM 1329 N N . ASN A 1 163 ? -2.901 -23.646 -18.516 1.00 80.75 163 ASN A N 1
ATOM 1330 C CA . ASN A 1 163 ? -2.171 -22.460 -18.039 1.00 80.75 163 ASN A CA 1
ATOM 1331 C C . ASN A 1 163 ? -3.007 -21.168 -18.073 1.00 80.75 163 ASN A C 1
ATOM 1333 O O . ASN A 1 163 ? -2.769 -20.257 -17.284 1.00 80.75 163 ASN A O 1
ATOM 1337 N N . LEU A 1 164 ? -3.976 -21.069 -18.989 1.00 83.38 164 LEU A N 1
ATOM 1338 C CA . LEU A 1 164 ? -4.887 -19.929 -19.066 1.00 83.38 164 LEU A CA 1
ATOM 1339 C C . LEU A 1 164 ? -6.024 -20.067 -18.047 1.00 83.38 164 LEU A C 1
ATOM 1341 O O . LEU A 1 164 ? -6.345 -19.104 -17.354 1.00 83.38 164 LEU A O 1
ATOM 1345 N N . TRP A 1 165 ? -6.629 -21.252 -17.939 1.00 82.31 165 TRP A N 1
ATOM 1346 C CA . TRP A 1 165 ? -7.747 -21.484 -17.020 1.00 82.31 165 TRP A CA 1
ATOM 1347 C C . TRP A 1 1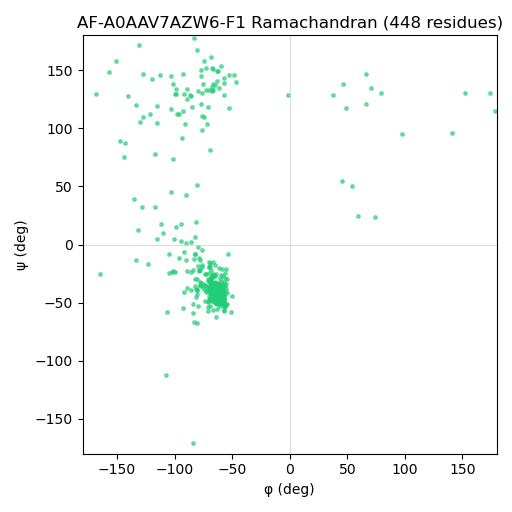65 ? -7.344 -21.356 -15.554 1.00 82.31 165 TRP A C 1
ATOM 1349 O O . TRP A 1 165 ? -8.078 -20.730 -14.788 1.00 82.31 165 TRP A O 1
ATOM 1359 N N . ASP A 1 166 ? -6.153 -21.833 -15.193 1.00 76.62 166 ASP A N 1
ATOM 1360 C CA . ASP A 1 166 ? -5.602 -21.721 -13.838 1.00 76.62 166 ASP A CA 1
ATOM 1361 C C . ASP A 1 166 ? -5.483 -20.259 -13.370 1.00 76.62 166 ASP A C 1
ATOM 1363 O O . ASP A 1 166 ? -5.581 -19.963 -12.177 1.00 76.62 166 ASP A O 1
ATOM 1367 N N . LYS A 1 167 ? -5.325 -19.317 -14.306 1.00 72.69 167 LYS A N 1
ATOM 1368 C CA . LYS A 1 167 ? -5.232 -17.878 -14.023 1.00 72.69 167 LYS A CA 1
ATOM 1369 C C . LYS A 1 167 ? -6.598 -17.177 -14.014 1.00 72.69 167 LYS A C 1
ATOM 1371 O O . LYS A 1 167 ? -6.775 -16.142 -13.368 1.00 72.69 167 LYS A O 1
ATOM 1376 N N . MET A 1 168 ? -7.608 -17.739 -14.670 1.00 76.31 168 MET A N 1
ATOM 1377 C CA . MET A 1 168 ? -8.938 -17.125 -14.774 1.00 76.31 168 MET A CA 1
ATOM 1378 C C . MET A 1 168 ? -9.791 -17.247 -13.496 1.00 76.31 168 MET A C 1
ATOM 1380 O O . MET A 1 168 ? -10.721 -16.457 -13.327 1.00 76.31 168 MET A O 1
ATOM 1384 N N . ASP A 1 169 ? -9.486 -18.182 -12.588 1.00 65.69 169 ASP A N 1
ATOM 1385 C CA . ASP A 1 169 ? -10.363 -18.543 -11.452 1.00 65.69 169 ASP A CA 1
ATOM 1386 C C . ASP A 1 169 ? -10.352 -17.526 -10.283 1.00 65.69 169 ASP A C 1
ATOM 1388 O O . ASP A 1 169 ? -11.279 -17.456 -9.478 1.00 65.69 169 ASP A O 1
ATOM 1392 N N . GLY A 1 170 ? -9.343 -16.650 -10.205 1.00 73.00 170 GLY A N 1
ATOM 1393 C CA . GLY A 1 170 ? -9.280 -15.638 -9.136 1.00 73.00 170 GLY A CA 1
ATOM 1394 C C . GLY A 1 170 ? -8.305 -14.484 -9.353 1.00 73.00 170 GLY A C 1
ATOM 1395 O O . GLY A 1 170 ? -8.529 -13.383 -8.846 1.00 73.00 170 GLY A O 1
ATOM 1396 N N . PHE A 1 171 ? -7.263 -14.695 -10.152 1.00 78.50 171 PHE A N 1
ATOM 1397 C CA . PHE A 1 171 ? -6.220 -13.702 -10.392 1.00 78.50 171 PHE A CA 1
ATOM 1398 C C . PHE A 1 171 ? -6.727 -12.519 -11.228 1.00 78.50 171 PHE A C 1
ATOM 1400 O O . PHE A 1 171 ? -6.617 -11.370 -10.800 1.00 78.50 171 PHE A O 1
ATOM 1407 N N . VAL A 1 172 ? -7.402 -12.793 -12.349 1.00 83.50 172 VAL A N 1
ATOM 1408 C CA . VAL A 1 172 ? -8.019 -11.772 -13.215 1.00 83.50 172 VAL A CA 1
ATOM 1409 C C . VAL A 1 172 ? -9.009 -10.861 -12.470 1.00 83.50 172 VAL A C 1
ATOM 1411 O O . VAL A 1 172 ? -8.852 -9.634 -12.523 1.00 83.50 172 VAL A O 1
ATOM 1414 N N . PRO A 1 173 ? -10.024 -11.382 -11.743 1.00 87.19 173 PRO A N 1
ATOM 1415 C CA . PRO A 1 173 ? -10.940 -10.515 -11.007 1.00 87.19 173 PRO A CA 1
ATOM 1416 C C . PRO A 1 173 ? -10.241 -9.744 -9.879 1.00 87.19 173 PRO A C 1
ATOM 1418 O O . PRO A 1 173 ? -10.615 -8.596 -9.628 1.00 87.19 173 PRO A O 1
ATOM 1421 N N . ALA A 1 174 ? -9.221 -10.316 -9.228 1.00 87.44 174 ALA A N 1
ATOM 1422 C CA . ALA A 1 174 ? -8.450 -9.624 -8.197 1.00 87.44 174 ALA A CA 1
ATOM 1423 C C . ALA A 1 174 ? -7.640 -8.449 -8.768 1.00 87.44 174 ALA A C 1
ATOM 1425 O O . ALA A 1 174 ? -7.727 -7.344 -8.226 1.00 87.44 174 ALA A O 1
ATOM 1426 N N . HIS A 1 175 ? -6.932 -8.643 -9.885 1.00 90.44 175 HIS A N 1
ATOM 1427 C CA . HIS A 1 175 ? -6.182 -7.586 -10.567 1.00 90.44 175 HIS A CA 1
ATOM 1428 C C . HIS A 1 175 ? -7.106 -6.477 -11.070 1.00 90.44 175 HIS A C 1
ATOM 1430 O O . HIS A 1 175 ? -6.918 -5.304 -10.732 1.00 90.44 175 HIS A O 1
ATOM 1436 N N . PHE A 1 176 ? -8.178 -6.839 -11.780 1.00 94.19 176 PHE A N 1
ATOM 1437 C CA . PHE A 1 176 ? -9.156 -5.874 -12.277 1.00 94.19 176 PHE A CA 1
ATOM 1438 C C . PHE A 1 176 ? -9.772 -5.029 -11.148 1.00 94.19 176 PHE A C 1
ATOM 1440 O O . PHE A 1 176 ? -9.771 -3.794 -11.214 1.00 94.19 176 PHE A O 1
ATOM 1447 N N . LEU A 1 177 ? -10.289 -5.674 -10.093 1.00 93.56 177 LEU A N 1
ATOM 1448 C CA . LEU A 1 177 ? -10.903 -4.969 -8.962 1.00 93.56 177 LEU A CA 1
ATOM 1449 C C . LEU A 1 177 ? -9.871 -4.162 -8.170 1.00 93.56 177 LEU A C 1
ATOM 1451 O O . LEU A 1 177 ? -10.167 -3.041 -7.746 1.00 93.56 177 LEU A O 1
ATOM 1455 N N . GLY A 1 178 ? -8.662 -4.695 -8.005 1.00 93.12 178 GLY A N 1
ATOM 1456 C CA . GLY A 1 178 ? -7.545 -4.011 -7.370 1.00 93.12 178 GLY A CA 1
ATOM 1457 C C . GLY A 1 178 ? -7.233 -2.696 -8.076 1.00 93.12 178 GLY A C 1
ATOM 1458 O O . GLY A 1 178 ? -7.269 -1.636 -7.450 1.00 93.12 178 GLY A O 1
ATOM 1459 N N . TRP A 1 179 ? -7.018 -2.728 -9.390 1.00 95.88 179 TRP A N 1
ATOM 1460 C CA . TRP A 1 179 ? -6.713 -1.535 -10.182 1.00 95.88 179 TRP A CA 1
ATOM 1461 C C . TRP A 1 179 ? -7.871 -0.558 -10.299 1.00 95.88 179 TRP A C 1
ATOM 1463 O O . TRP A 1 179 ? -7.659 0.659 -10.248 1.00 95.88 179 TRP A O 1
ATOM 1473 N N . TYR A 1 180 ? -9.101 -1.064 -10.356 1.00 96.56 180 TYR A N 1
ATOM 1474 C CA . TYR A 1 180 ? -10.289 -0.231 -10.236 1.00 96.56 180 TYR A CA 1
ATOM 1475 C C . TYR A 1 180 ? -10.272 0.582 -8.931 1.00 96.56 180 TYR A C 1
ATOM 1477 O O . TYR A 1 180 ? -10.402 1.809 -8.963 1.00 96.56 180 TYR A O 1
ATOM 1485 N N . ILE A 1 181 ? -10.047 -0.068 -7.783 1.00 94.56 181 ILE A N 1
ATOM 1486 C CA . ILE A 1 181 ? -10.018 0.591 -6.469 1.00 94.56 181 ILE A CA 1
ATOM 1487 C C . ILE A 1 181 ? -8.811 1.532 -6.336 1.00 94.56 181 ILE A C 1
ATO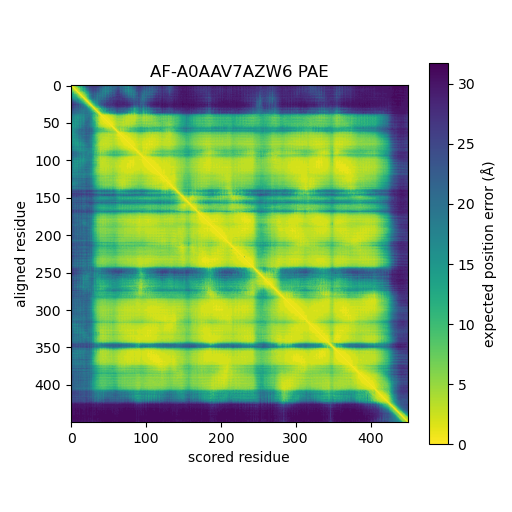M 1489 O O . ILE A 1 181 ? -8.985 2.678 -5.912 1.00 94.56 181 ILE A O 1
ATOM 1493 N N . LYS A 1 182 ? -7.607 1.102 -6.741 1.00 95.06 182 LYS A N 1
ATOM 1494 C CA . LYS A 1 182 ? -6.389 1.939 -6.738 1.00 95.06 182 LYS A CA 1
ATOM 1495 C C . LYS A 1 182 ? -6.604 3.224 -7.539 1.00 95.06 182 LYS A C 1
ATOM 1497 O O . LYS A 1 182 ? -6.247 4.313 -7.088 1.00 95.06 182 LYS A O 1
ATOM 1502 N N . THR A 1 183 ? -7.299 3.132 -8.670 1.00 95.62 183 THR A N 1
ATOM 1503 C CA . THR A 1 183 ? -7.640 4.299 -9.494 1.00 95.62 183 THR A CA 1
ATOM 1504 C C . THR A 1 183 ? -8.578 5.270 -8.774 1.00 95.62 183 THR A C 1
ATOM 1506 O O . THR A 1 183 ? -8.421 6.485 -8.903 1.00 95.62 183 THR A O 1
ATOM 1509 N N . LEU A 1 184 ? -9.519 4.784 -7.955 1.00 92.31 184 LEU A N 1
ATOM 1510 C CA . LEU A 1 184 ? -10.376 5.653 -7.130 1.00 92.31 184 LEU A CA 1
ATOM 1511 C C . LEU A 1 184 ? -9.596 6.406 -6.035 1.00 92.31 184 LEU A C 1
ATOM 1513 O O . LEU A 1 184 ? -10.005 7.502 -5.626 1.00 92.31 184 LEU A O 1
ATOM 1517 N N . VAL A 1 185 ? -8.476 5.833 -5.584 1.00 92.44 185 VAL A N 1
ATOM 1518 C CA . VAL A 1 185 ? -7.555 6.419 -4.601 1.00 92.44 185 VAL A CA 1
ATOM 1519 C C . VAL A 1 185 ? -6.619 7.448 -5.249 1.00 92.44 185 VAL A C 1
ATOM 1521 O O . VAL A 1 185 ? -6.575 8.591 -4.793 1.00 92.44 185 VAL A O 1
ATOM 1524 N N . ILE A 1 186 ? -5.917 7.079 -6.327 1.00 92.06 186 ILE A N 1
ATOM 1525 C CA . ILE A 1 186 ? -4.886 7.907 -6.987 1.00 92.06 186 ILE A CA 1
ATOM 1526 C C . ILE A 1 186 ? -5.500 9.005 -7.869 1.00 92.06 186 ILE A C 1
ATOM 1528 O O . ILE A 1 186 ? -4.982 10.119 -7.947 1.00 92.06 186 ILE A O 1
ATOM 1532 N N . ARG A 1 187 ? -6.636 8.704 -8.508 1.00 91.94 187 ARG A N 1
ATOM 1533 C CA . ARG A 1 187 ? -7.446 9.611 -9.338 1.00 91.94 187 ARG A CA 1
ATOM 1534 C C . ARG A 1 187 ? -6.754 10.225 -10.554 1.00 91.94 187 ARG A C 1
ATOM 1536 O O . ARG A 1 187 ? -7.194 11.271 -11.034 1.00 91.94 187 ARG A O 1
ATOM 1543 N N . ASP A 1 188 ? -5.717 9.578 -11.071 1.00 92.94 188 ASP A N 1
ATOM 1544 C CA . ASP A 1 188 ? -4.992 10.035 -12.255 1.00 92.94 188 ASP A CA 1
ATOM 1545 C C . ASP A 1 188 ? -4.612 8.862 -13.162 1.00 92.94 188 ASP A C 1
ATOM 1547 O O . ASP A 1 188 ? -4.011 7.891 -12.710 1.00 92.94 188 ASP A O 1
ATOM 1551 N N . TRP A 1 189 ? -4.964 8.970 -14.447 1.00 93.75 189 TRP A N 1
ATOM 1552 C CA . TRP A 1 189 ? -4.725 7.924 -15.445 1.00 93.75 189 TRP A CA 1
ATOM 1553 C C . TRP A 1 189 ? -3.235 7.621 -15.611 1.00 93.75 189 TRP A C 1
ATOM 1555 O O . TRP A 1 189 ? -2.839 6.460 -15.600 1.00 93.75 189 TRP A O 1
ATOM 1565 N N . TRP A 1 190 ? -2.407 8.659 -15.750 1.00 93.50 190 TRP A N 1
ATOM 1566 C CA . TRP A 1 190 ? -0.988 8.486 -16.044 1.00 93.50 190 TRP A CA 1
ATOM 1567 C C . TRP A 1 190 ? -0.243 7.909 -14.853 1.00 93.50 190 TRP A C 1
ATOM 1569 O O . TRP A 1 190 ? 0.526 6.972 -15.031 1.00 93.50 190 TRP A O 1
ATOM 1579 N N . MET A 1 191 ? -0.503 8.407 -13.643 1.00 93.12 191 MET A N 1
ATOM 1580 C CA . MET A 1 191 ? 0.092 7.830 -12.438 1.00 93.12 191 MET A CA 1
ATOM 1581 C C . MET A 1 191 ? -0.302 6.363 -12.262 1.00 93.12 191 MET A C 1
ATOM 1583 O O . MET A 1 191 ? 0.572 5.552 -11.978 1.00 93.12 191 MET A O 1
ATOM 1587 N N . CYS A 1 192 ? -1.576 6.004 -12.470 1.00 95.75 192 CYS A N 1
ATOM 1588 C CA . CYS A 1 192 ? -2.007 4.608 -12.352 1.00 95.75 192 CYS A CA 1
ATOM 1589 C C . CYS A 1 192 ? -1.326 3.711 -13.390 1.00 95.75 192 CYS A C 1
ATOM 1591 O O . CYS A 1 192 ? -0.813 2.663 -13.022 1.00 95.75 192 CYS A O 1
ATOM 1593 N N . MET A 1 193 ? -1.263 4.132 -14.659 1.00 95.75 193 MET A N 1
ATOM 1594 C CA . MET A 1 193 ? -0.582 3.356 -15.703 1.00 95.75 193 MET A CA 1
ATOM 1595 C C . MET A 1 193 ? 0.918 3.208 -15.428 1.00 95.75 193 MET A C 1
ATOM 1597 O O . MET A 1 193 ? 1.465 2.131 -15.633 1.00 95.75 193 MET A O 1
ATOM 1601 N N . ILE A 1 194 ? 1.582 4.265 -14.943 1.00 95.12 194 ILE A N 1
ATOM 1602 C CA . ILE A 1 194 ? 3.002 4.202 -14.573 1.00 95.12 194 ILE A CA 1
ATOM 1603 C C . ILE A 1 194 ? 3.202 3.217 -13.425 1.00 95.12 194 ILE A C 1
ATOM 1605 O O . ILE A 1 194 ? 4.061 2.355 -13.537 1.00 95.12 194 ILE A O 1
ATOM 1609 N N . ILE A 1 195 ? 2.415 3.312 -12.348 1.00 95.94 195 ILE A N 1
ATOM 1610 C CA . ILE A 1 195 ? 2.523 2.377 -11.217 1.00 95.94 195 ILE A CA 1
ATOM 1611 C C . ILE A 1 195 ? 2.251 0.948 -11.697 1.00 95.94 195 ILE A C 1
ATOM 1613 O O . ILE A 1 195 ? 2.994 0.056 -11.322 1.00 95.94 195 ILE A O 1
ATOM 1617 N N . SER A 1 196 ? 1.265 0.739 -12.576 1.00 95.75 196 SER A N 1
ATOM 1618 C CA . SER A 1 196 ? 0.941 -0.590 -13.107 1.00 95.75 196 SER A CA 1
ATOM 1619 C C . SER A 1 196 ? 2.109 -1.204 -13.855 1.00 95.75 196 SER A C 1
ATOM 1621 O O . SER A 1 196 ? 2.556 -2.282 -13.494 1.00 95.75 196 SER A O 1
ATOM 1623 N N . VAL A 1 197 ? 2.666 -0.486 -14.827 1.00 95.25 197 VAL A N 1
ATOM 1624 C CA . VAL A 1 197 ? 3.811 -0.972 -15.605 1.00 95.25 197 VAL A CA 1
ATOM 1625 C C . VAL A 1 197 ? 5.062 -1.134 -14.737 1.00 95.25 197 VAL A C 1
ATOM 1627 O O . VAL A 1 197 ? 5.831 -2.071 -14.930 1.00 95.25 197 VAL A O 1
ATOM 1630 N N . MET A 1 198 ? 5.295 -0.220 -13.791 1.00 94.94 198 MET A N 1
ATOM 1631 C CA . MET A 1 198 ? 6.448 -0.305 -12.891 1.00 94.94 198 MET A CA 1
ATOM 1632 C C . MET A 1 198 ? 6.338 -1.468 -11.911 1.00 94.94 198 MET A C 1
ATOM 1634 O O . MET A 1 198 ? 7.370 -2.016 -11.543 1.00 94.94 198 MET A O 1
ATOM 1638 N N . PHE A 1 199 ? 5.127 -1.844 -11.499 1.00 94.88 199 PHE A N 1
ATOM 1639 C CA . PHE A 1 199 ? 4.926 -2.985 -10.618 1.00 94.88 199 PHE A CA 1
ATOM 1640 C C . PHE A 1 199 ? 5.252 -4.304 -11.332 1.00 94.88 199 PHE A C 1
ATOM 1642 O O . PHE A 1 199 ? 6.079 -5.048 -10.823 1.00 94.88 199 PHE A O 1
ATOM 1649 N N . GLU A 1 200 ? 4.771 -4.517 -12.562 1.00 93.06 200 GLU A N 1
ATOM 1650 C CA . GLU A 1 200 ? 5.175 -5.689 -13.368 1.00 93.06 200 GLU A CA 1
ATOM 1651 C C . GLU A 1 200 ? 6.692 -5.749 -13.581 1.00 93.06 200 GLU A C 1
ATOM 1653 O O . GLU A 1 200 ? 7.327 -6.797 -13.507 1.00 93.06 200 GLU A O 1
ATOM 1658 N N . PHE A 1 201 ? 7.314 -4.591 -13.825 1.00 92.19 201 PHE A N 1
ATOM 1659 C CA . PHE A 1 201 ? 8.764 -4.528 -13.972 1.00 92.19 201 PHE A CA 1
ATOM 1660 C C . PHE A 1 201 ? 9.499 -4.877 -12.668 1.00 92.19 201 PHE A C 1
ATOM 1662 O O . PHE A 1 201 ? 10.586 -5.454 -12.719 1.00 92.19 201 PHE A O 1
ATOM 1669 N N . LEU A 1 202 ? 8.932 -4.539 -11.504 1.00 94.19 202 LEU A N 1
ATOM 1670 C CA . LEU A 1 202 ? 9.466 -4.949 -10.204 1.00 94.19 202 LEU A CA 1
ATOM 1671 C C . LEU A 1 202 ? 9.331 -6.456 -9.992 1.00 94.19 202 LEU A C 1
ATOM 1673 O O . LEU A 1 202 ? 10.283 -7.047 -9.495 1.00 94.19 202 LEU A O 1
ATOM 1677 N N . GLU A 1 203 ? 8.219 -7.070 -10.394 1.00 92.25 203 GLU A N 1
ATOM 1678 C CA . GLU A 1 203 ? 8.034 -8.522 -10.295 1.00 92.25 203 GLU A CA 1
ATOM 1679 C C . GLU A 1 203 ? 9.079 -9.270 -11.127 1.00 92.25 203 GLU A C 1
ATOM 1681 O O . GLU A 1 203 ? 9.861 -10.029 -10.555 1.00 92.25 203 GLU A O 1
ATOM 1686 N N . TYR A 1 204 ? 9.246 -8.921 -12.409 1.00 89.56 204 TYR A N 1
ATOM 1687 C CA . TYR A 1 204 ? 10.352 -9.443 -13.228 1.00 89.56 204 TYR A CA 1
ATOM 1688 C C . TYR A 1 204 ? 11.723 -9.209 -12.597 1.00 89.56 204 TYR A C 1
ATOM 1690 O O . TYR A 1 204 ? 12.616 -10.051 -12.653 1.00 89.56 204 TYR A O 1
ATOM 1698 N N . SER A 1 205 ? 11.933 -8.024 -12.022 1.00 92.31 205 SER A N 1
ATOM 1699 C CA . SER A 1 205 ? 13.227 -7.688 -11.434 1.00 92.31 205 SER A CA 1
ATOM 1700 C C . SER A 1 205 ? 13.533 -8.528 -10.199 1.00 92.31 205 SER A C 1
ATOM 1702 O O . SER A 1 205 ? 14.707 -8.736 -9.899 1.00 92.31 205 SER A O 1
ATOM 1704 N N . LEU A 1 206 ? 12.508 -8.977 -9.473 1.00 93.88 206 LEU A N 1
ATOM 1705 C CA . LEU A 1 206 ? 12.610 -9.579 -8.144 1.00 93.88 206 LEU A CA 1
ATOM 1706 C C . LEU A 1 206 ? 12.175 -11.053 -8.106 1.00 93.88 206 LEU A C 1
ATOM 1708 O O . LEU A 1 206 ? 12.211 -11.651 -7.033 1.00 93.88 206 LEU A O 1
ATOM 1712 N N . GLU A 1 207 ? 11.857 -11.673 -9.245 1.00 90.94 207 GLU A N 1
ATOM 1713 C CA . GLU A 1 207 ? 11.542 -13.111 -9.355 1.00 90.94 207 GLU A CA 1
ATOM 1714 C C . GLU A 1 207 ? 12.647 -14.016 -8.791 1.00 90.94 207 GLU A C 1
ATOM 1716 O O . GLU A 1 207 ? 12.376 -15.027 -8.151 1.00 90.94 207 GLU A O 1
ATOM 1721 N N . HIS A 1 208 ? 13.909 -13.598 -8.927 1.00 89.19 208 HIS A N 1
ATOM 1722 C CA . HIS A 1 208 ? 15.059 -14.301 -8.355 1.00 89.19 208 HIS A CA 1
ATOM 1723 C C . HIS A 1 208 ? 15.121 -14.230 -6.817 1.00 89.19 208 HIS A C 1
ATOM 1725 O O . HIS A 1 208 ? 15.844 -15.016 -6.208 1.00 89.19 208 HIS A O 1
ATOM 1731 N N . GLN A 1 209 ? 14.413 -13.280 -6.191 1.00 91.88 209 GLN A N 1
ATOM 1732 C CA . GLN A 1 209 ? 14.281 -13.179 -4.734 1.00 91.88 209 GLN A CA 1
ATOM 1733 C C . GLN A 1 209 ? 13.044 -13.924 -4.234 1.00 91.88 209 GLN A C 1
ATOM 1735 O O . GLN A 1 209 ? 13.099 -14.576 -3.196 1.00 91.88 209 GLN A O 1
ATOM 1740 N N . LEU A 1 210 ? 11.924 -13.813 -4.951 1.00 89.56 210 LEU A N 1
ATOM 1741 C CA . LEU A 1 210 ? 10.659 -14.438 -4.588 1.00 89.56 210 LEU A CA 1
ATOM 1742 C C . LEU A 1 210 ? 10.118 -15.246 -5.774 1.00 89.56 210 LEU A C 1
ATOM 1744 O O . LEU A 1 210 ? 9.588 -14.641 -6.708 1.00 89.56 210 LEU A O 1
ATOM 1748 N N . PRO A 1 211 ? 10.114 -16.592 -5.702 1.00 85.06 211 PRO A N 1
ATOM 1749 C CA . PRO A 1 211 ? 9.564 -17.440 -6.766 1.00 85.06 211 PRO A CA 1
ATOM 1750 C C . PRO A 1 211 ? 8.084 -17.184 -7.070 1.00 85.06 211 PRO A C 1
ATOM 1752 O O . PRO A 1 211 ? 7.617 -17.467 -8.163 1.00 85.06 211 PRO A O 1
ATOM 1755 N N . ASN A 1 212 ? 7.346 -16.583 -6.130 1.00 84.25 212 ASN A N 1
ATOM 1756 C CA . ASN A 1 212 ? 5.966 -16.153 -6.360 1.00 84.25 212 ASN A CA 1
ATOM 1757 C C . ASN A 1 212 ? 5.823 -15.090 -7.469 1.00 84.25 212 ASN A C 1
ATOM 1759 O O . ASN A 1 212 ? 4.702 -14.896 -7.918 1.00 84.25 212 ASN A O 1
ATOM 1763 N N . PHE A 1 213 ? 6.890 -14.367 -7.835 1.00 88.19 213 PHE A N 1
ATOM 1764 C CA . PHE A 1 213 ? 6.883 -13.372 -8.920 1.00 88.19 213 PHE A CA 1
ATOM 1765 C C . PHE A 1 213 ? 7.292 -13.950 -10.275 1.00 88.19 213 PHE A C 1
ATOM 1767 O O . PHE A 1 213 ? 7.235 -13.245 -11.275 1.00 88.19 213 PHE A O 1
ATOM 1774 N N . SER A 1 214 ? 7.732 -15.208 -10.310 1.00 86.62 214 SER A N 1
ATOM 1775 C CA . SER A 1 214 ? 7.983 -15.904 -11.565 1.00 86.62 214 SER A CA 1
ATOM 1776 C C . SER A 1 214 ? 6.626 -16.210 -12.191 1.00 86.62 214 SER A C 1
ATOM 1778 O O . SER A 1 214 ? 5.897 -17.085 -11.721 1.00 86.62 214 SER A O 1
ATOM 1780 N N . GLU A 1 215 ? 6.256 -15.436 -13.210 1.00 85.38 215 GLU A N 1
ATOM 1781 C CA . GLU A 1 215 ? 5.043 -15.614 -14.004 1.00 85.38 215 GLU A CA 1
ATOM 1782 C C . GLU A 1 215 ? 5.366 -15.576 -15.505 1.00 85.38 215 GLU A C 1
ATOM 1784 O O . GLU A 1 215 ? 6.489 -15.323 -15.946 1.00 85.38 215 GLU A O 1
ATOM 1789 N N . CYS A 1 216 ? 4.380 -15.897 -16.340 1.00 87.38 216 CYS A N 1
ATOM 1790 C CA . CYS A 1 216 ? 4.606 -15.976 -17.775 1.00 87.38 216 CYS A CA 1
ATOM 1791 C C . CYS A 1 216 ? 4.673 -14.601 -18.434 1.00 87.38 216 CYS A C 1
ATOM 1793 O O . CYS A 1 216 ? 3.982 -13.665 -18.049 1.00 87.38 216 CYS A O 1
ATOM 1795 N N . TRP A 1 217 ? 5.440 -14.483 -19.523 1.00 88.25 217 TRP A N 1
ATOM 1796 C CA . TRP A 1 217 ? 5.635 -13.172 -20.151 1.00 88.25 217 TRP A CA 1
ATOM 1797 C C . TRP A 1 217 ? 4.332 -12.519 -20.638 1.00 88.25 217 TRP A C 1
ATOM 1799 O O . TRP A 1 217 ? 4.174 -11.298 -20.593 1.00 88.25 217 TRP A O 1
ATOM 1809 N N . TRP A 1 218 ? 3.403 -13.340 -21.135 1.00 88.50 218 TRP A N 1
ATOM 1810 C CA . TRP A 1 218 ? 2.095 -12.892 -21.598 1.00 88.50 218 TRP A CA 1
ATOM 1811 C C . TRP A 1 218 ? 1.141 -12.621 -20.432 1.00 88.50 218 TRP A C 1
ATOM 1813 O O . TRP A 1 218 ? 0.204 -11.849 -20.616 1.00 88.50 218 TRP A O 1
ATOM 1823 N N . ASP A 1 219 ? 1.396 -13.213 -19.262 1.00 87.19 219 ASP A N 1
ATOM 1824 C CA . ASP A 1 219 ? 0.669 -12.950 -18.021 1.00 87.19 219 ASP A CA 1
ATOM 1825 C C . ASP A 1 219 ? 0.908 -11.490 -17.623 1.00 87.19 219 ASP A C 1
ATOM 1827 O O . ASP A 1 219 ? 0.027 -10.657 -17.817 1.00 87.19 219 ASP A O 1
ATOM 1831 N N . HIS A 1 220 ? 2.168 -11.133 -17.357 1.00 87.69 220 HIS A N 1
ATOM 1832 C CA . HIS A 1 220 ? 2.577 -9.764 -17.038 1.00 87.69 220 HIS A CA 1
ATOM 1833 C C . HIS A 1 220 ? 2.078 -8.722 -18.053 1.00 87.69 220 HIS A C 1
ATOM 1835 O O . HIS A 1 220 ? 1.402 -7.747 -17.724 1.00 87.69 220 HIS A O 1
ATOM 1841 N N . TRP A 1 221 ? 2.429 -8.875 -19.335 1.00 90.31 221 TRP A N 1
ATOM 1842 C CA . TRP A 1 221 ? 2.239 -7.779 -20.292 1.00 90.31 221 TRP A CA 1
ATOM 1843 C C . TRP A 1 221 ? 0.847 -7.734 -20.908 1.00 90.31 221 TRP A C 1
ATOM 1845 O O . TRP A 1 221 ? 0.317 -6.647 -21.145 1.00 90.31 221 TRP A O 1
ATOM 1855 N N . ILE A 1 222 ? 0.265 -8.888 -21.230 1.00 90.62 222 ILE A N 1
ATOM 1856 C CA . ILE A 1 222 ? -1.029 -8.934 -21.913 1.00 90.62 222 ILE A CA 1
ATOM 1857 C C . ILE A 1 222 ? -2.137 -9.039 -20.876 1.00 90.62 222 ILE A C 1
ATOM 1859 O O . ILE A 1 222 ? -3.048 -8.209 -20.890 1.00 90.62 222 ILE A O 1
ATOM 1863 N N . MET A 1 223 ? -2.071 -10.031 -19.990 1.00 89.19 223 MET A N 1
ATOM 1864 C CA . MET A 1 223 ? -3.139 -10.258 -19.028 1.00 89.19 223 MET A CA 1
ATOM 1865 C C . MET A 1 223 ? -3.161 -9.169 -17.960 1.00 89.19 223 MET A C 1
ATOM 1867 O O . MET A 1 223 ? -4.201 -8.537 -17.797 1.00 89.19 223 MET A O 1
ATOM 1871 N N . ASP A 1 224 ? -2.039 -8.845 -17.330 1.00 90.31 224 ASP A N 1
ATOM 1872 C CA . ASP A 1 224 ? -2.024 -7.865 -16.251 1.00 90.31 224 ASP A CA 1
ATOM 1873 C C . ASP A 1 224 ? -2.023 -6.436 -16.763 1.00 90.31 224 ASP A C 1
ATOM 1875 O O . ASP A 1 224 ? -3.043 -5.759 -16.622 1.00 90.31 224 ASP A O 1
ATOM 1879 N N . VAL A 1 225 ? -0.958 -5.947 -17.413 1.00 91.81 225 VAL A N 1
ATOM 1880 C CA . VAL A 1 225 ? -0.901 -4.529 -17.836 1.00 91.81 225 VAL A CA 1
ATOM 1881 C C . VAL A 1 225 ? -2.084 -4.140 -18.720 1.00 91.81 225 VAL A C 1
ATOM 1883 O O . VAL A 1 225 ? -2.740 -3.125 -18.462 1.00 91.81 225 VAL A O 1
ATOM 1886 N N . LEU A 1 226 ? -2.337 -4.892 -19.794 1.00 91.88 226 LEU A N 1
ATOM 1887 C CA . LEU A 1 226 ? -3.298 -4.476 -20.815 1.00 91.88 226 LEU A CA 1
ATOM 1888 C C . LEU A 1 226 ? -4.738 -4.832 -20.443 1.00 91.88 226 LEU A C 1
ATOM 1890 O O . LEU A 1 226 ? -5.609 -3.959 -20.519 1.00 91.88 226 LEU A O 1
ATOM 1894 N N . VAL A 1 227 ? -5.001 -6.087 -20.069 1.00 91.69 227 VAL A N 1
ATOM 1895 C CA . VAL A 1 227 ? -6.366 -6.569 -19.837 1.00 91.69 227 VAL A CA 1
ATOM 1896 C C . VAL A 1 227 ? -6.841 -6.204 -18.436 1.00 91.69 227 VAL A C 1
ATOM 1898 O O . VAL A 1 227 ? -7.738 -5.378 -18.315 1.00 91.69 227 VAL A O 1
ATOM 1901 N N . CYS A 1 228 ? -6.272 -6.756 -17.372 1.00 92.88 228 CYS A N 1
ATOM 1902 C CA . CYS A 1 228 ? -6.787 -6.606 -16.014 1.00 92.88 228 CYS A CA 1
ATOM 1903 C C . CYS A 1 228 ? -6.575 -5.186 -15.477 1.00 92.88 228 CYS A C 1
ATOM 1905 O O . CYS A 1 228 ? -7.535 -4.486 -15.129 1.00 92.88 228 CYS A O 1
ATOM 1907 N N . ASN A 1 229 ? -5.321 -4.739 -15.449 1.00 95.44 229 ASN A N 1
ATOM 1908 C CA . ASN A 1 229 ? -4.902 -3.476 -14.858 1.00 95.44 229 ASN A CA 1
ATOM 1909 C C . ASN A 1 229 ? -5.426 -2.314 -15.705 1.00 95.44 229 ASN A C 1
ATOM 1911 O O . ASN A 1 229 ? -6.152 -1.452 -15.204 1.00 95.44 229 ASN A O 1
ATOM 1915 N N . GLY A 1 230 ? -5.147 -2.330 -17.012 1.00 95.69 230 GLY A N 1
ATOM 1916 C CA . GLY A 1 230 ? -5.599 -1.316 -17.963 1.00 95.69 230 GLY A CA 1
ATOM 1917 C C . GLY A 1 230 ? -7.122 -1.154 -17.997 1.00 95.69 230 GLY A C 1
ATOM 1918 O O . GLY A 1 230 ? -7.629 -0.026 -17.941 1.00 95.69 230 GLY A O 1
ATOM 1919 N N . PHE A 1 231 ? -7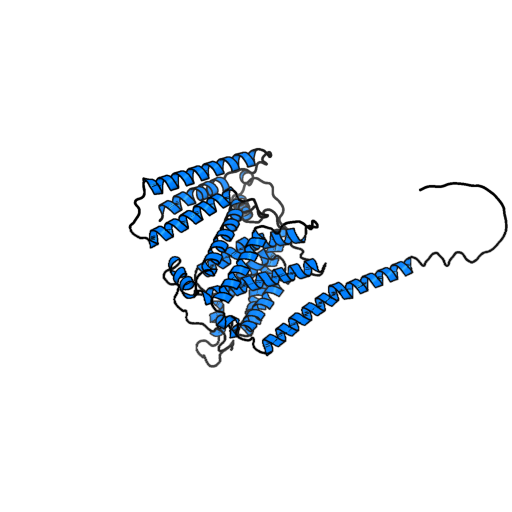.880 -2.258 -18.013 1.00 95.62 231 PHE A N 1
ATOM 1920 C CA . PHE A 1 231 ? -9.344 -2.194 -17.975 1.00 95.62 231 PHE A CA 1
ATOM 1921 C C . PHE A 1 231 ? -9.875 -1.729 -16.614 1.00 95.62 231 PHE A C 1
ATOM 1923 O O . PHE A 1 231 ? -10.818 -0.929 -16.564 1.00 95.62 231 PHE A O 1
ATOM 1930 N N . GLY A 1 232 ? -9.255 -2.162 -15.513 1.00 96.81 232 GLY A N 1
ATOM 1931 C CA . GLY A 1 232 ? -9.564 -1.692 -14.162 1.00 96.81 232 GLY A CA 1
ATOM 1932 C C . GLY A 1 232 ? -9.376 -0.180 -14.033 1.00 96.81 232 GLY A C 1
ATOM 1933 O O . GLY A 1 232 ? -10.285 0.526 -13.584 1.00 96.81 232 GLY A O 1
ATOM 1934 N N . ILE A 1 233 ? -8.247 0.340 -14.525 1.00 97.44 233 ILE A N 1
ATOM 1935 C CA . ILE A 1 233 ? -7.947 1.776 -14.563 1.00 97.44 233 ILE A CA 1
ATOM 1936 C C . ILE A 1 233 ? -8.964 2.515 -15.434 1.00 97.44 233 ILE A C 1
ATOM 1938 O O . ILE A 1 233 ? -9.515 3.536 -15.013 1.00 97.44 233 ILE A O 1
ATOM 1942 N N . TYR A 1 234 ? -9.281 2.003 -16.625 1.00 96.88 234 TYR A N 1
ATOM 1943 C CA . TYR A 1 234 ? -10.287 2.606 -17.501 1.00 96.88 234 TYR A CA 1
ATOM 1944 C C . TYR A 1 234 ? -11.652 2.728 -16.812 1.00 96.88 234 TYR A C 1
ATOM 1946 O O . TYR A 1 234 ? -12.237 3.819 -16.771 1.00 96.88 234 TYR A O 1
ATOM 1954 N N . CYS A 1 235 ? -12.144 1.633 -16.228 1.00 97.00 235 CYS A N 1
ATOM 1955 C CA . CYS A 1 235 ? -13.395 1.608 -15.475 1.00 97.00 235 CYS A CA 1
ATOM 1956 C C . CYS A 1 235 ? -13.348 2.578 -14.287 1.00 97.00 235 CYS A C 1
ATOM 1958 O O . CYS A 1 235 ? -14.287 3.353 -14.080 1.00 97.00 235 CYS A O 1
ATOM 1960 N N . GLY A 1 236 ? -12.228 2.611 -13.561 1.00 95.81 236 GLY A N 1
ATOM 1961 C CA . GLY A 1 236 ? -11.981 3.547 -12.469 1.00 95.81 236 GLY A CA 1
ATOM 1962 C C . GLY A 1 236 ? -12.121 4.995 -12.932 1.00 95.81 236 GLY A C 1
ATOM 1963 O O . GLY A 1 236 ? -12.929 5.745 -12.383 1.00 95.81 236 GLY A O 1
ATOM 1964 N N . MET A 1 237 ? -11.434 5.383 -14.010 1.00 94.31 237 MET A N 1
ATOM 1965 C CA . MET A 1 237 ? -11.506 6.734 -14.577 1.00 94.31 237 MET A CA 1
ATOM 1966 C C . MET A 1 237 ? -12.919 7.115 -15.041 1.00 94.31 237 MET A C 1
ATOM 1968 O O . MET A 1 237 ? -13.337 8.268 -14.874 1.00 94.31 237 MET A O 1
ATOM 1972 N N . LYS A 1 238 ? -13.691 6.173 -15.598 1.00 94.56 238 LYS A N 1
ATOM 1973 C CA . LYS A 1 238 ? -15.104 6.411 -15.939 1.00 94.56 238 LYS A CA 1
ATOM 1974 C C . LYS A 1 238 ? -15.943 6.675 -14.692 1.00 94.56 238 LYS A C 1
ATOM 1976 O O . LYS A 1 238 ? -16.715 7.639 -14.688 1.00 94.56 238 LYS A O 1
ATOM 1981 N N . THR A 1 239 ? -15.746 5.901 -13.626 1.00 92.31 239 THR A N 1
ATOM 1982 C CA . THR A 1 239 ? -16.395 6.143 -12.331 1.00 92.31 239 THR A CA 1
ATOM 1983 C C . THR A 1 239 ? -16.008 7.506 -11.760 1.00 92.31 239 THR A C 1
ATOM 1985 O O . THR A 1 239 ? -16.888 8.248 -11.325 1.00 92.31 239 THR A O 1
ATOM 1988 N N . LEU A 1 240 ? -14.730 7.900 -11.822 1.00 90.25 240 LEU A N 1
ATOM 1989 C CA . LEU A 1 240 ? -14.275 9.228 -11.390 1.00 90.25 240 LEU A CA 1
ATOM 1990 C C . LEU A 1 240 ? -15.003 10.350 -12.132 1.00 90.25 240 LEU A C 1
ATOM 1992 O O . LEU A 1 240 ? -15.500 11.282 -11.500 1.00 90.25 240 LEU A O 1
ATOM 1996 N N . LYS A 1 241 ? -15.113 10.241 -13.462 1.00 87.94 241 LYS A N 1
ATOM 1997 C CA . LYS A 1 241 ? -15.832 11.218 -14.289 1.00 87.94 241 LYS A CA 1
ATOM 1998 C C . LYS A 1 241 ? -17.310 11.289 -13.901 1.00 87.94 241 LYS A C 1
ATOM 2000 O O . LYS A 1 241 ? -17.857 12.382 -13.781 1.00 87.94 241 LYS A O 1
ATOM 2005 N N . TRP A 1 242 ? -17.947 10.142 -13.664 1.00 87.12 242 TRP A N 1
ATOM 2006 C CA . TRP A 1 242 ? -19.330 10.083 -13.191 1.00 87.12 242 TRP A CA 1
ATOM 2007 C C . TRP A 1 242 ? -19.510 10.735 -11.810 1.00 87.12 242 TRP A C 1
ATOM 2009 O O . TRP A 1 242 ? -20.466 11.484 -11.607 1.00 87.12 242 TRP A O 1
ATOM 2019 N N . LEU A 1 243 ? -18.580 10.513 -10.875 1.00 84.81 243 LEU A N 1
ATOM 2020 C CA . LEU A 1 243 ? -18.594 11.132 -9.545 1.00 84.81 243 LEU A CA 1
ATOM 2021 C C . LEU A 1 243 ? -18.386 12.654 -9.599 1.00 84.81 243 LEU A C 1
ATOM 2023 O O . LEU A 1 243 ? -19.046 13.370 -8.847 1.00 84.81 243 LEU A O 1
ATOM 2027 N N . SER A 1 244 ? -17.532 13.151 -10.502 1.00 78.19 244 SER A N 1
ATOM 2028 C CA . SER A 1 244 ? -17.288 14.588 -10.706 1.00 78.19 244 SER A CA 1
ATOM 2029 C C . SER A 1 244 ? -18.505 15.360 -11.229 1.00 78.19 244 SER A C 1
ATOM 2031 O O . SER A 1 244 ? -18.605 16.557 -10.983 1.00 78.19 244 SER A O 1
ATOM 2033 N N . MET A 1 245 ? -19.427 14.714 -11.950 1.00 62.72 245 MET A N 1
ATOM 2034 C CA . MET A 1 245 ? -20.562 15.378 -12.617 1.00 62.72 245 MET A CA 1
ATOM 2035 C C . MET A 1 245 ? -21.858 15.377 -11.785 1.00 62.72 245 MET A C 1
ATOM 2037 O O . MET A 1 245 ? -22.946 15.561 -12.331 1.00 62.72 245 MET A O 1
ATOM 2041 N N . LYS A 1 246 ? -21.792 15.135 -10.468 1.00 62.31 246 LYS A N 1
ATOM 2042 C CA . LYS A 1 246 ? -22.998 14.988 -9.638 1.00 62.31 246 LYS A CA 1
ATOM 2043 C C . LYS A 1 246 ? -23.668 16.333 -9.309 1.00 62.31 246 LYS A C 1
ATOM 2045 O O . LYS A 1 246 ? -23.059 17.151 -8.623 1.00 62.31 246 LYS A O 1
ATOM 2050 N N . PRO A 1 247 ? -24.946 16.544 -9.688 1.00 57.38 247 PRO A N 1
ATOM 2051 C CA . PRO A 1 247 ? -25.705 17.707 -9.244 1.00 57.38 247 PRO A CA 1
ATOM 2052 C C . PRO A 1 247 ? -26.097 17.569 -7.765 1.00 57.38 247 PRO A C 1
ATOM 2054 O O . PRO A 1 247 ? -26.621 16.534 -7.335 1.00 57.38 247 PRO A O 1
ATOM 2057 N N . TYR A 1 248 ? -25.887 18.626 -6.980 1.00 59.44 248 TYR A N 1
ATOM 2058 C CA . TYR A 1 248 ? -26.268 18.662 -5.568 1.00 59.44 248 TYR A CA 1
ATOM 2059 C C . TYR A 1 248 ? -27.785 18.826 -5.426 1.00 59.44 248 TYR A C 1
ATOM 2061 O O . TYR A 1 248 ? -28.340 19.886 -5.701 1.00 59.44 248 TYR A O 1
ATOM 2069 N N . LYS A 1 249 ? -28.470 17.769 -4.974 1.00 60.88 249 LYS A N 1
ATOM 2070 C CA . LYS A 1 249 ? -29.885 17.843 -4.580 1.00 60.88 249 LYS A CA 1
ATOM 2071 C C . LYS A 1 249 ? -30.004 17.993 -3.065 1.00 60.88 249 LYS A C 1
ATOM 2073 O O . LYS A 1 249 ? -29.714 17.053 -2.316 1.00 60.88 249 LYS A O 1
ATOM 2078 N N . TRP A 1 250 ? -30.470 19.163 -2.639 1.00 60.72 250 TRP A N 1
ATOM 2079 C CA . TRP A 1 250 ? -30.719 19.545 -1.245 1.00 60.72 250 TRP A CA 1
ATOM 2080 C C . TRP A 1 250 ? -32.152 19.210 -0.796 1.00 60.72 250 TRP A C 1
ATOM 2082 O O . TRP A 1 250 ? -32.821 20.014 -0.164 1.00 60.72 250 TRP A O 1
ATOM 2092 N N . GLN A 1 251 ? -32.659 18.028 -1.156 1.00 68.88 251 GLN A N 1
ATOM 2093 C CA . GLN A 1 251 ? -33.970 17.556 -0.696 1.00 68.88 251 GLN A CA 1
ATOM 2094 C C . GLN A 1 251 ? -33.800 16.599 0.491 1.00 68.88 251 GLN A C 1
ATOM 2096 O O . GLN A 1 251 ? -32.957 15.694 0.454 1.00 68.88 251 GLN A O 1
ATOM 2101 N N . GLY A 1 252 ? -34.602 16.800 1.541 1.00 73.12 252 GLY A N 1
ATOM 2102 C CA . GLY A 1 252 ? -34.710 15.870 2.666 1.00 73.12 252 GLY A CA 1
ATOM 2103 C C . GLY A 1 252 ? -35.331 14.537 2.236 1.00 73.12 252 GLY A C 1
ATOM 2104 O O . GLY A 1 252 ? -36.131 14.500 1.303 1.00 73.12 252 GLY A O 1
ATOM 2105 N N . LEU A 1 253 ? -34.978 13.437 2.914 1.00 77.06 253 LEU A N 1
ATOM 2106 C CA . LEU A 1 253 ? -35.462 12.084 2.582 1.00 77.06 253 LEU A CA 1
ATOM 2107 C C . LEU A 1 253 ? -37.001 11.989 2.609 1.00 77.06 253 LEU A C 1
ATOM 2109 O O . LEU A 1 253 ? -37.597 11.280 1.799 1.00 77.06 253 LEU A O 1
ATOM 2113 N N . TRP A 1 254 ? -37.628 12.748 3.509 1.00 75.75 254 TRP A N 1
ATOM 2114 C CA . TRP A 1 254 ? -39.079 12.841 3.680 1.00 75.75 254 TRP A CA 1
ATOM 2115 C C . TRP A 1 254 ? -39.787 13.573 2.534 1.00 75.75 254 TRP A C 1
ATOM 2117 O O . TRP A 1 254 ? -40.939 13.270 2.249 1.00 75.75 254 TRP A O 1
ATOM 2127 N N . ASN A 1 255 ? -39.078 14.444 1.811 1.00 81.62 255 ASN A N 1
ATOM 2128 C CA . ASN A 1 255 ? -39.623 15.208 0.684 1.00 81.62 255 ASN A CA 1
ATOM 2129 C C . ASN A 1 255 ? -39.552 14.429 -0.645 1.00 81.62 255 ASN A C 1
ATOM 2131 O O . ASN A 1 255 ? -39.895 14.968 -1.695 1.00 81.62 255 ASN A O 1
ATOM 2135 N N . ILE A 1 256 ? -39.074 13.177 -0.628 1.00 84.25 256 ILE A N 1
ATOM 2136 C CA . ILE A 1 256 ? -39.000 12.316 -1.811 1.00 84.25 256 ILE A CA 1
ATOM 2137 C C . ILE A 1 256 ? -40.238 11.407 -1.830 1.00 84.25 256 ILE A C 1
ATOM 2139 O O . ILE A 1 256 ? -40.337 10.515 -0.985 1.00 84.25 256 ILE A O 1
ATOM 2143 N N . PRO A 1 257 ? -41.163 11.575 -2.793 1.00 85.56 257 PRO A N 1
ATOM 2144 C CA . PRO A 1 257 ? -42.446 10.871 -2.774 1.00 85.56 257 PRO A CA 1
ATOM 2145 C C . PRO A 1 257 ? -42.321 9.379 -3.115 1.00 85.56 257 PRO A C 1
ATOM 2147 O O . PRO A 1 257 ? -43.144 8.576 -2.690 1.00 85.56 257 PRO A O 1
ATOM 2150 N N . THR A 1 258 ? -41.283 8.972 -3.854 1.00 88.94 258 THR A N 1
ATOM 2151 C CA . THR A 1 258 ? -41.132 7.589 -4.335 1.00 88.94 258 THR A CA 1
ATOM 2152 C C . THR A 1 258 ? -40.147 6.774 -3.498 1.00 88.94 258 THR A C 1
ATOM 2154 O O . THR A 1 258 ? -39.043 7.228 -3.187 1.00 88.94 258 THR A O 1
ATOM 2157 N N . TYR A 1 259 ? -40.484 5.511 -3.212 1.00 86.69 259 TYR A N 1
ATOM 2158 C CA . TYR A 1 259 ? -39.575 4.564 -2.546 1.00 86.69 259 TYR A CA 1
ATOM 2159 C C . TYR A 1 259 ? -38.273 4.352 -3.330 1.00 86.69 259 TYR A C 1
ATOM 2161 O O . TYR A 1 259 ? -37.193 4.371 -2.741 1.00 86.69 259 TYR A O 1
ATOM 2169 N N . ARG A 1 260 ? -38.345 4.268 -4.669 1.00 84.94 260 ARG A N 1
ATOM 2170 C CA . ARG A 1 260 ? -37.151 4.223 -5.537 1.00 84.94 260 ARG A CA 1
ATOM 2171 C C . ARG A 1 260 ? -36.269 5.462 -5.361 1.00 84.94 260 ARG A C 1
ATOM 2173 O O . ARG A 1 260 ? -35.047 5.342 -5.319 1.00 84.94 260 ARG A O 1
ATOM 2180 N N . GLY A 1 261 ? -36.867 6.646 -5.221 1.00 83.12 261 GLY A N 1
ATOM 2181 C CA . GLY A 1 261 ? -36.142 7.886 -4.954 1.00 83.12 261 GLY A CA 1
ATOM 2182 C C . GLY A 1 261 ? -35.469 7.890 -3.579 1.00 83.12 261 GLY A C 1
ATOM 2183 O O . GLY A 1 261 ? -34.313 8.303 -3.472 1.00 83.12 261 GLY A O 1
ATOM 2184 N N . LYS A 1 262 ? -36.152 7.379 -2.546 1.00 84.94 262 LYS A N 1
ATOM 2185 C CA . LYS A 1 262 ? -35.593 7.226 -1.193 1.00 84.94 262 LYS A CA 1
ATOM 2186 C C . LYS A 1 262 ? -34.416 6.249 -1.180 1.00 84.94 262 LYS A C 1
ATOM 2188 O O . LYS A 1 262 ? -33.343 6.614 -0.709 1.00 84.94 262 LYS A O 1
ATOM 2193 N N . MET A 1 263 ? -34.562 5.066 -1.784 1.00 83.25 263 MET A N 1
ATOM 2194 C CA . MET A 1 263 ? -33.467 4.094 -1.924 1.00 83.25 263 MET A CA 1
ATOM 2195 C C . MET A 1 263 ? -32.280 4.676 -2.695 1.00 83.25 263 MET A C 1
ATOM 2197 O O . MET A 1 263 ? -31.139 4.558 -2.257 1.00 83.25 263 MET A O 1
ATOM 2201 N N . LYS A 1 264 ? -32.538 5.382 -3.802 1.00 83.06 264 LYS A N 1
ATOM 2202 C CA . LYS A 1 264 ? -31.498 6.077 -4.572 1.00 83.06 264 LYS A CA 1
ATOM 2203 C C . LYS A 1 264 ? -30.773 7.124 -3.720 1.00 83.06 264 LYS A C 1
ATOM 2205 O O . LYS A 1 264 ? -29.551 7.218 -3.782 1.00 83.06 264 LYS A O 1
ATOM 2210 N N . ARG A 1 265 ? -31.497 7.894 -2.898 1.00 81.00 265 ARG A N 1
ATOM 2211 C CA . ARG A 1 265 ? -30.905 8.882 -1.981 1.00 81.00 265 ARG A CA 1
ATOM 2212 C C . ARG A 1 265 ? -30.026 8.224 -0.918 1.00 81.00 265 ARG A C 1
ATOM 2214 O O . ARG A 1 265 ? -28.931 8.726 -0.681 1.00 81.00 265 ARG A O 1
ATOM 2221 N N . ILE A 1 266 ? -30.471 7.110 -0.340 1.00 81.00 266 ILE A N 1
ATOM 2222 C CA . ILE A 1 266 ? -29.698 6.325 0.633 1.00 81.00 266 ILE A CA 1
ATOM 2223 C C . ILE A 1 266 ? -28.424 5.773 -0.018 1.00 81.00 266 ILE A C 1
ATOM 2225 O O . ILE A 1 266 ? -27.337 5.968 0.515 1.00 81.00 266 ILE A O 1
ATOM 2229 N N . ALA A 1 267 ? -28.521 5.184 -1.213 1.00 79.44 267 ALA A N 1
ATOM 2230 C CA . ALA A 1 267 ? -27.356 4.689 -1.948 1.00 79.44 267 ALA A CA 1
ATOM 2231 C C . ALA A 1 267 ? -26.327 5.803 -2.226 1.00 79.44 267 ALA A C 1
ATOM 2233 O O . ALA A 1 267 ? -25.122 5.601 -2.086 1.00 79.44 267 ALA A O 1
ATOM 2234 N N . PHE A 1 268 ? -26.782 7.023 -2.540 1.00 78.12 268 PHE A N 1
ATOM 2235 C CA . PHE A 1 268 ? -25.888 8.170 -2.730 1.00 78.12 268 PHE A CA 1
ATOM 2236 C C . PHE A 1 268 ? -25.220 8.684 -1.447 1.00 78.12 268 PHE A C 1
ATOM 2238 O O . PHE A 1 268 ? -24.240 9.426 -1.550 1.00 78.12 268 PHE A O 1
ATOM 2245 N N . GLN A 1 269 ? -25.683 8.298 -0.257 1.00 74.19 269 GLN A N 1
ATOM 2246 C CA . GLN A 1 269 ? -25.035 8.662 1.007 1.00 74.19 269 GLN A CA 1
ATOM 2247 C C . GLN A 1 269 ? -23.672 7.978 1.171 1.00 74.19 269 GLN A C 1
ATOM 2249 O O . GLN A 1 269 ? -22.758 8.555 1.756 1.00 74.19 269 GLN A O 1
ATOM 2254 N N . PHE A 1 270 ? -23.511 6.797 0.574 1.00 74.25 270 PHE A N 1
ATOM 2255 C CA . PHE A 1 270 ? -22.233 6.088 0.498 1.00 74.25 270 PHE A CA 1
ATOM 2256 C C . PHE A 1 270 ? -21.289 6.683 -0.543 1.00 74.25 270 PHE A C 1
ATOM 2258 O O . PHE A 1 270 ? -20.135 6.279 -0.643 1.00 74.25 270 PHE A O 1
ATOM 2265 N N . THR A 1 271 ? -21.758 7.673 -1.306 1.00 77.50 271 THR A N 1
ATOM 2266 C CA . THR A 1 271 ? -20.901 8.414 -2.218 1.00 77.50 271 THR A CA 1
ATOM 2267 C C . THR A 1 271 ? -20.345 9.674 -1.542 1.00 77.50 271 THR A C 1
ATOM 2269 O O . THR A 1 271 ? -21.024 10.276 -0.698 1.00 77.50 271 THR A O 1
ATOM 2272 N N . PRO A 1 272 ? -19.117 10.074 -1.905 1.00 73.50 272 PRO A N 1
ATOM 2273 C CA . PRO A 1 272 ? -18.421 11.239 -1.363 1.00 73.50 272 PRO A CA 1
ATOM 2274 C C . PRO A 1 272 ? -19.283 12.503 -1.337 1.00 73.50 272 PRO A C 1
ATOM 2276 O O . PRO A 1 272 ? -20.111 12.713 -2.222 1.00 73.50 272 PRO A O 1
ATOM 2279 N N . TYR A 1 273 ? -19.081 13.346 -0.318 1.00 69.81 273 TYR A N 1
ATOM 2280 C CA . TYR A 1 273 ? -19.839 14.594 -0.158 1.00 69.81 273 TYR A CA 1
ATOM 2281 C C . TYR A 1 273 ? -19.509 15.592 -1.268 1.00 69.81 273 TYR A C 1
ATOM 2283 O O . TYR A 1 273 ? -20.410 16.109 -1.915 1.00 69.81 273 TYR A O 1
ATOM 2291 N N . SER A 1 274 ? -18.218 15.803 -1.509 1.00 72.94 274 SER A N 1
ATOM 2292 C CA . SER A 1 274 ? -17.678 16.538 -2.645 1.00 72.94 274 SER A CA 1
ATOM 2293 C C . SER A 1 274 ? -16.630 15.666 -3.332 1.00 72.94 274 SER A C 1
ATOM 2295 O O . SER A 1 274 ? -15.951 14.859 -2.689 1.00 72.94 274 SER A O 1
ATOM 2297 N N . TRP A 1 275 ? -16.520 15.791 -4.654 1.00 76.25 275 TRP A N 1
ATOM 2298 C CA . TRP A 1 275 ? -15.543 15.038 -5.433 1.00 76.25 275 TRP A CA 1
ATOM 2299 C C . TRP A 1 275 ? -14.536 15.984 -6.071 1.00 76.25 275 TRP A C 1
ATOM 2301 O O . TRP A 1 275 ? -14.847 16.680 -7.036 1.00 76.25 275 TRP A O 1
ATOM 2311 N N . VAL A 1 276 ? -13.328 16.020 -5.508 1.00 77.81 276 VAL A N 1
ATOM 2312 C CA . VAL A 1 276 ? -12.227 16.822 -6.047 1.00 77.81 276 VAL A CA 1
ATOM 2313 C C . VAL A 1 276 ? -11.451 15.993 -7.062 1.00 77.81 276 VAL A C 1
ATOM 2315 O O . VAL A 1 276 ? -10.987 14.890 -6.751 1.00 77.81 276 VAL A O 1
ATOM 2318 N N . LYS A 1 277 ? -11.319 16.543 -8.270 1.00 80.06 277 LYS A N 1
ATOM 2319 C CA . LYS A 1 277 ? -10.436 16.030 -9.317 1.00 80.06 277 LYS A CA 1
ATOM 2320 C C . LYS A 1 277 ? -8.998 16.420 -8.974 1.00 80.06 277 LYS A C 1
ATOM 2322 O O . LYS A 1 277 ? -8.750 17.585 -8.678 1.00 80.06 277 LYS A O 1
ATOM 2327 N N . PHE A 1 278 ? -8.074 15.464 -9.004 1.00 83.12 278 PHE A N 1
ATOM 2328 C CA . PHE A 1 278 ? -6.661 15.747 -8.761 1.00 83.12 278 PHE A CA 1
ATOM 2329 C C . PHE A 1 278 ? -5.991 16.190 -10.059 1.00 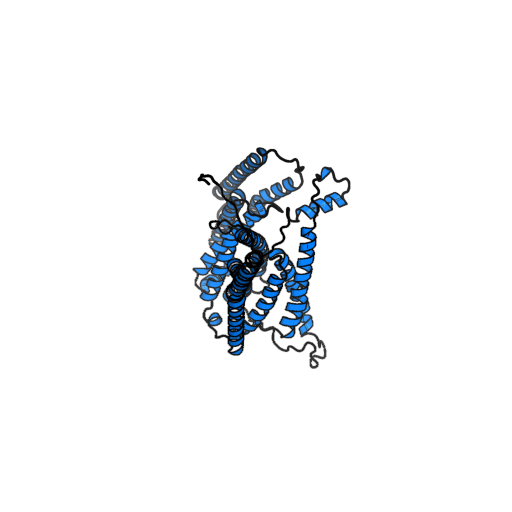83.12 278 PHE A C 1
ATOM 2331 O O . PHE A 1 278 ? -6.099 15.521 -11.084 1.00 83.12 278 PHE A O 1
ATOM 2338 N N . GLU A 1 279 ? -5.312 17.333 -10.021 1.00 83.94 279 GLU A N 1
ATOM 2339 C CA . GLU A 1 279 ? -4.496 17.829 -11.127 1.00 83.94 279 GLU A CA 1
ATOM 2340 C C . GLU A 1 279 ? -3.030 17.920 -10.698 1.00 83.94 279 GLU A C 1
ATOM 2342 O O . GLU A 1 279 ? -2.509 18.996 -10.412 1.00 83.94 279 GLU A O 1
ATOM 2347 N N . TRP A 1 280 ? -2.350 16.772 -10.660 1.00 84.62 280 TRP A N 1
ATOM 2348 C CA . TRP A 1 280 ? -0.984 16.660 -10.137 1.00 84.62 280 TRP A CA 1
ATOM 2349 C C . TRP A 1 280 ? 0.029 17.565 -10.847 1.00 84.62 280 TRP A C 1
ATOM 2351 O O . TRP A 1 280 ? 0.927 18.107 -10.200 1.00 84.62 280 TRP A O 1
ATOM 2361 N N . LYS A 1 281 ? -0.139 17.762 -12.165 1.00 85.69 281 LYS A N 1
ATOM 2362 C CA . LYS A 1 281 ? 0.720 18.603 -13.023 1.00 85.69 281 LYS A CA 1
ATOM 2363 C C . LYS A 1 281 ? 2.222 18.352 -12.757 1.00 85.69 281 LYS A C 1
ATOM 2365 O O . LYS A 1 281 ? 2.961 19.299 -12.496 1.00 85.69 281 LYS A O 1
ATOM 2370 N N . PRO A 1 282 ? 2.703 17.095 -12.847 1.00 84.25 282 PRO A N 1
ATOM 2371 C CA . PRO A 1 282 ? 4.062 16.718 -12.439 1.00 84.25 282 PRO A CA 1
ATOM 2372 C C . PRO A 1 282 ? 5.150 17.550 -13.134 1.00 84.25 282 PRO A C 1
ATOM 2374 O O . PRO A 1 282 ? 6.127 17.952 -12.517 1.00 84.25 282 PRO A O 1
ATOM 2377 N N . ALA A 1 283 ? 4.952 17.890 -14.410 1.00 86.25 283 ALA A N 1
ATOM 2378 C CA . ALA A 1 283 ? 5.914 18.645 -15.206 1.00 86.25 283 ALA A CA 1
ATOM 2379 C C . ALA A 1 283 ? 5.865 20.177 -15.003 1.00 86.25 283 ALA A C 1
ATOM 2381 O O . ALA A 1 283 ? 6.510 20.891 -15.778 1.00 86.25 283 ALA A O 1
ATOM 2382 N N . SER A 1 284 ? 5.081 20.711 -14.055 1.00 85.44 284 SER A N 1
ATOM 2383 C CA . SER A 1 284 ? 4.933 22.166 -13.880 1.00 85.44 284 SER A CA 1
ATOM 2384 C C . SER A 1 284 ? 6.077 22.796 -13.090 1.00 85.44 284 SER A C 1
ATOM 2386 O O . SER A 1 284 ? 6.497 23.901 -13.408 1.00 85.44 284 SER A O 1
ATOM 2388 N N . ASN A 1 285 ? 6.577 22.120 -12.056 1.00 86.75 285 ASN A N 1
ATOM 2389 C CA . ASN A 1 285 ? 7.734 22.561 -11.284 1.00 86.75 285 ASN A CA 1
ATOM 2390 C C . ASN A 1 285 ? 8.480 21.353 -10.702 1.00 86.75 285 ASN A C 1
ATOM 2392 O O . ASN A 1 285 ? 7.897 20.281 -10.535 1.00 86.75 285 ASN A O 1
ATOM 2396 N N . LEU A 1 286 ? 9.761 21.544 -10.379 1.00 88.06 286 LEU A N 1
ATOM 2397 C CA . LEU A 1 286 ? 10.620 20.464 -9.893 1.00 88.06 286 LEU A CA 1
ATOM 2398 C C . LEU A 1 286 ? 10.089 19.845 -8.589 1.00 88.06 286 LEU A C 1
ATOM 2400 O O . LEU A 1 286 ? 10.137 18.633 -8.422 1.00 88.06 286 LEU A O 1
ATOM 2404 N N . ARG A 1 287 ? 9.516 20.654 -7.687 1.00 87.06 287 ARG A N 1
ATOM 2405 C CA . ARG A 1 287 ? 8.936 20.171 -6.423 1.00 87.06 287 ARG A CA 1
ATOM 2406 C C . ARG A 1 287 ? 7.787 19.186 -6.659 1.00 87.06 287 ARG A C 1
ATOM 2408 O O . ARG A 1 287 ? 7.738 18.154 -6.003 1.00 87.06 287 ARG A O 1
ATOM 2415 N N . ARG A 1 288 ? 6.872 19.490 -7.583 1.00 89.12 288 ARG A N 1
ATOM 2416 C CA . ARG A 1 288 ? 5.738 18.627 -7.948 1.00 89.12 288 ARG A CA 1
ATOM 2417 C C . ARG A 1 288 ? 6.205 17.378 -8.673 1.00 89.12 288 ARG A C 1
ATOM 2419 O O . ARG A 1 288 ? 5.672 16.313 -8.392 1.00 89.12 288 ARG A O 1
ATOM 2426 N N . TRP A 1 289 ? 7.209 17.496 -9.539 1.00 91.69 289 TRP A N 1
ATOM 2427 C CA . TRP A 1 289 ? 7.836 16.340 -10.175 1.00 91.69 289 TRP A CA 1
ATOM 2428 C C . TRP A 1 289 ? 8.388 15.360 -9.141 1.00 91.69 289 TRP A C 1
ATOM 2430 O O . TRP A 1 289 ? 7.963 14.211 -9.100 1.00 91.69 289 TRP A O 1
ATOM 2440 N N . LEU A 1 290 ? 9.259 15.843 -8.250 1.00 91.81 290 LEU A N 1
ATOM 2441 C CA . LEU A 1 290 ? 9.861 15.022 -7.200 1.00 91.81 290 LEU A CA 1
ATOM 2442 C C . LEU A 1 290 ? 8.813 14.460 -6.235 1.00 91.81 290 LEU A C 1
ATOM 2444 O O . LEU A 1 290 ? 8.925 13.309 -5.826 1.00 91.81 290 LEU A O 1
ATOM 2448 N N . ALA A 1 291 ? 7.775 15.233 -5.904 1.00 91.31 291 ALA A N 1
ATOM 2449 C CA . ALA A 1 291 ? 6.679 14.754 -5.069 1.00 91.31 291 ALA A CA 1
ATOM 2450 C C . ALA A 1 291 ? 5.907 13.607 -5.738 1.00 91.31 291 ALA A C 1
ATOM 2452 O O . ALA A 1 291 ? 5.644 12.606 -5.084 1.00 91.31 291 ALA A O 1
ATOM 2453 N N . VAL A 1 292 ? 5.586 13.710 -7.034 1.00 93.19 292 VAL A N 1
ATOM 2454 C CA . VAL A 1 292 ? 4.914 12.627 -7.772 1.00 93.19 292 VAL A CA 1
ATOM 2455 C C . VAL A 1 292 ? 5.806 11.388 -7.872 1.00 93.19 292 VAL A C 1
ATOM 2457 O O . VAL A 1 292 ? 5.314 10.291 -7.622 1.00 93.19 292 VAL A O 1
ATOM 2460 N N . CYS A 1 293 ? 7.109 11.543 -8.134 1.00 94.62 293 CYS A N 1
ATOM 2461 C CA . CYS A 1 293 ? 8.057 10.424 -8.081 1.00 94.62 293 CYS A CA 1
ATOM 2462 C C . CYS A 1 293 ? 8.090 9.770 -6.691 1.00 94.62 293 CYS A C 1
ATOM 2464 O O . CYS A 1 293 ? 8.059 8.548 -6.589 1.00 94.62 293 CYS A O 1
ATOM 2466 N N . GLY A 1 294 ? 8.095 10.572 -5.622 1.00 94.56 294 GLY A N 1
ATOM 2467 C CA . GLY A 1 294 ? 8.047 10.081 -4.245 1.00 94.56 294 GLY A CA 1
ATOM 2468 C C . GLY A 1 294 ? 6.748 9.342 -3.914 1.00 94.56 294 GLY A C 1
ATOM 2469 O O . GLY A 1 294 ? 6.792 8.298 -3.273 1.00 94.56 294 GLY A O 1
ATOM 2470 N N . ILE A 1 295 ? 5.599 9.833 -4.390 1.00 94.56 295 ILE A N 1
ATOM 2471 C CA . ILE A 1 295 ? 4.308 9.144 -4.241 1.00 94.56 295 ILE A CA 1
ATOM 2472 C C . ILE A 1 295 ? 4.346 7.786 -4.944 1.00 94.56 295 ILE A C 1
ATOM 2474 O O . ILE A 1 295 ? 3.964 6.792 -4.336 1.00 94.56 295 ILE A O 1
ATOM 2478 N N . ILE A 1 296 ? 4.819 7.738 -6.196 1.00 95.88 296 ILE A N 1
ATOM 2479 C CA . ILE A 1 296 ? 4.949 6.489 -6.961 1.00 95.88 296 ILE A CA 1
ATOM 2480 C C . ILE A 1 296 ? 5.863 5.512 -6.215 1.00 95.88 296 ILE A C 1
ATOM 2482 O O . ILE A 1 296 ? 5.484 4.363 -6.022 1.00 95.88 296 ILE A O 1
ATOM 2486 N N . PHE A 1 297 ? 7.017 5.977 -5.730 1.00 96.38 297 PHE A N 1
ATOM 2487 C CA . PHE A 1 297 ? 7.951 5.156 -4.960 1.00 96.38 297 PHE A CA 1
ATOM 2488 C C . PHE A 1 297 ? 7.316 4.569 -3.692 1.00 96.38 297 PHE A C 1
ATOM 2490 O O . PHE A 1 297 ? 7.386 3.363 -3.483 1.00 96.38 297 PHE A O 1
ATOM 2497 N N . VAL A 1 298 ? 6.663 5.393 -2.863 1.00 96.25 298 VAL A N 1
ATOM 2498 C CA . VAL A 1 298 ? 6.007 4.920 -1.630 1.00 96.25 298 VAL A CA 1
ATOM 2499 C C . VAL A 1 298 ? 4.878 3.939 -1.948 1.00 96.25 298 VAL A C 1
ATOM 2501 O O . VAL A 1 298 ? 4.702 2.966 -1.224 1.00 96.25 298 VAL A O 1
ATOM 2504 N N . PHE A 1 299 ? 4.132 4.164 -3.033 1.00 95.88 299 PHE A N 1
ATOM 2505 C CA . PHE A 1 299 ? 3.064 3.261 -3.454 1.00 95.88 299 PHE A CA 1
ATOM 2506 C C . PHE A 1 299 ? 3.617 1.891 -3.865 1.00 95.88 299 PHE A C 1
ATOM 2508 O O . PHE A 1 299 ? 3.171 0.879 -3.334 1.00 95.88 299 PHE A O 1
ATOM 2515 N N . LEU A 1 300 ? 4.632 1.867 -4.736 1.00 97.06 300 LEU A N 1
ATOM 2516 C CA . LEU A 1 300 ? 5.296 0.633 -5.166 1.00 97.06 300 LEU A CA 1
ATOM 2517 C C . LEU A 1 300 ? 5.934 -0.103 -3.982 1.00 97.06 300 LEU A C 1
ATOM 2519 O O . LEU A 1 300 ? 5.810 -1.318 -3.878 1.00 97.06 300 LEU A O 1
ATOM 2523 N N . LEU A 1 301 ? 6.556 0.624 -3.049 1.00 97.56 301 LEU A N 1
ATOM 2524 C CA . LEU A 1 301 ? 7.123 0.040 -1.833 1.00 97.56 301 LEU A CA 1
ATOM 2525 C C . LEU A 1 301 ? 6.041 -0.596 -0.947 1.00 97.56 301 LEU A C 1
ATOM 2527 O O . LEU A 1 301 ? 6.220 -1.712 -0.468 1.00 97.56 301 LEU A O 1
ATOM 2531 N N . ALA A 1 302 ? 4.901 0.076 -0.756 1.00 96.62 302 ALA A N 1
ATOM 2532 C CA . ALA A 1 302 ? 3.782 -0.469 0.012 1.00 96.62 302 ALA A CA 1
ATOM 2533 C C . ALA A 1 302 ? 3.177 -1.723 -0.643 1.00 96.62 302 ALA A C 1
ATOM 2535 O O . ALA A 1 302 ? 2.767 -2.650 0.065 1.00 96.62 302 ALA A O 1
ATOM 2536 N N . GLU A 1 303 ? 3.130 -1.773 -1.978 1.00 94.88 303 GLU A N 1
ATOM 2537 C CA . GLU A 1 303 ? 2.704 -2.960 -2.722 1.00 94.88 303 GLU A CA 1
ATOM 2538 C C . GLU A 1 303 ? 3.702 -4.100 -2.560 1.00 94.88 303 GLU A C 1
ATOM 2540 O O . GLU A 1 303 ? 3.299 -5.188 -2.148 1.00 94.88 303 GLU A O 1
ATOM 2545 N N . LEU A 1 304 ? 4.993 -3.830 -2.753 1.00 95.31 304 LEU A N 1
ATOM 2546 C CA . LEU A 1 304 ? 6.062 -4.811 -2.606 1.00 95.31 304 LEU A CA 1
ATOM 2547 C C . LEU A 1 304 ? 6.100 -5.402 -1.189 1.00 95.31 304 LEU A C 1
ATOM 2549 O O . LEU A 1 304 ? 6.136 -6.621 -1.018 1.00 95.31 304 LEU A O 1
ATOM 2553 N N . ASN A 1 305 ? 5.958 -4.558 -0.162 1.00 96.56 305 ASN A N 1
ATOM 2554 C CA . ASN A 1 305 ? 5.851 -4.990 1.232 1.00 96.56 305 ASN A CA 1
ATOM 2555 C C . ASN A 1 305 ? 4.725 -6.013 1.449 1.00 96.56 305 ASN A C 1
ATOM 2557 O O . ASN A 1 305 ? 4.856 -6.872 2.316 1.00 96.56 305 ASN A O 1
ATOM 2561 N N . THR A 1 306 ? 3.637 -5.979 0.669 1.00 93.94 306 THR A N 1
ATOM 2562 C CA . THR A 1 306 ? 2.566 -6.992 0.750 1.00 93.94 306 THR A CA 1
ATOM 2563 C C . THR A 1 306 ? 3.112 -8.398 0.527 1.00 93.94 306 THR A C 1
ATOM 2565 O O . THR A 1 306 ? 2.743 -9.325 1.249 1.00 93.94 306 THR A O 1
ATOM 2568 N N . PHE A 1 307 ? 3.996 -8.552 -0.460 1.00 92.94 307 PHE A N 1
ATOM 2569 C CA . PHE A 1 307 ? 4.562 -9.835 -0.860 1.00 92.94 307 PHE A CA 1
ATOM 2570 C C . PHE A 1 307 ? 5.701 -10.260 0.060 1.00 92.94 307 PHE A C 1
ATOM 2572 O O . PHE A 1 307 ? 5.737 -11.407 0.507 1.00 92.94 307 PHE A O 1
ATOM 2579 N N . TYR A 1 308 ? 6.578 -9.326 0.420 1.00 94.69 308 TYR A N 1
ATOM 2580 C CA . TYR A 1 308 ? 7.694 -9.647 1.300 1.00 94.69 308 TYR A CA 1
ATOM 2581 C C . TYR A 1 308 ? 7.257 -9.892 2.744 1.00 94.69 308 TYR A C 1
ATOM 2583 O O . TYR A 1 308 ? 7.758 -10.822 3.364 1.00 94.69 308 TYR A O 1
ATOM 2591 N N . LEU A 1 309 ? 6.295 -9.140 3.294 1.00 94.62 309 LEU A N 1
ATOM 2592 C CA . LEU A 1 309 ? 5.826 -9.379 4.664 1.00 94.62 309 LEU A CA 1
ATOM 2593 C C . LEU A 1 309 ? 5.200 -10.762 4.815 1.00 94.62 309 LEU A C 1
ATOM 2595 O O . LEU A 1 309 ? 5.485 -11.450 5.796 1.00 94.62 309 LEU A O 1
ATOM 2599 N N . LYS A 1 310 ? 4.365 -11.186 3.853 1.00 92.50 310 LYS A N 1
ATOM 2600 C CA . LYS A 1 310 ? 3.789 -12.537 3.891 1.00 92.50 310 LYS A CA 1
ATOM 2601 C C . LYS A 1 310 ? 4.880 -13.605 3.806 1.00 92.50 310 LYS A C 1
ATOM 2603 O O . LYS A 1 310 ? 4.799 -14.599 4.518 1.00 92.50 310 LYS A O 1
ATOM 2608 N N . PHE A 1 311 ? 5.922 -13.365 3.014 1.00 91.88 311 PHE A N 1
ATOM 2609 C CA . PHE A 1 311 ? 7.054 -14.270 2.879 1.00 91.88 311 PHE A CA 1
ATOM 2610 C C . PHE A 1 311 ? 7.864 -14.370 4.181 1.00 91.88 311 PHE A C 1
ATOM 2612 O O . PHE A 1 311 ? 7.966 -15.449 4.765 1.00 91.88 311 PHE A O 1
ATOM 2619 N N . VAL A 1 312 ? 8.359 -13.247 4.714 1.00 93.94 312 VAL A N 1
ATOM 2620 C CA . VAL A 1 312 ? 9.253 -13.262 5.884 1.00 93.94 312 VAL A CA 1
ATOM 2621 C C . VAL A 1 312 ? 8.556 -13.703 7.177 1.00 93.94 312 VAL A C 1
ATOM 2623 O O . VAL A 1 312 ? 9.211 -14.285 8.047 1.00 93.94 312 VAL A O 1
ATOM 2626 N N . LEU A 1 313 ? 7.242 -13.472 7.304 1.00 93.94 313 LEU A N 1
ATOM 2627 C CA . LEU A 1 313 ? 6.426 -13.884 8.457 1.00 93.94 313 LEU A CA 1
ATOM 2628 C C . LEU A 1 313 ? 5.714 -15.235 8.271 1.00 93.94 313 LEU A C 1
ATOM 2630 O O . LEU A 1 313 ? 4.967 -15.640 9.161 1.00 93.94 313 LEU A O 1
ATOM 2634 N N . TRP A 1 314 ? 5.935 -15.931 7.152 1.00 92.75 314 TRP A N 1
ATOM 2635 C CA . TRP A 1 314 ? 5.282 -17.205 6.823 1.00 92.75 314 TRP A CA 1
ATOM 2636 C C . TRP A 1 314 ? 3.746 -17.148 6.875 1.00 92.75 314 TRP A C 1
ATOM 2638 O O . TRP A 1 314 ? 3.082 -17.972 7.508 1.00 92.75 314 TRP A O 1
ATOM 2648 N N . MET A 1 315 ? 3.166 -16.151 6.209 1.00 91.38 315 MET A N 1
ATOM 2649 C CA . MET A 1 315 ? 1.721 -16.041 6.021 1.00 91.38 315 MET A CA 1
ATOM 2650 C C . MET A 1 315 ? 1.327 -16.547 4.627 1.00 91.38 315 MET A C 1
ATOM 2652 O O . MET A 1 315 ? 1.903 -16.093 3.634 1.00 91.38 315 MET A O 1
ATOM 2656 N N . PRO A 1 316 ? 0.329 -17.443 4.514 1.00 89.19 316 PRO A N 1
ATOM 2657 C CA . PRO A 1 316 ? -0.127 -17.891 3.207 1.00 89.19 316 PRO A CA 1
ATOM 2658 C C . PRO A 1 316 ? -0.809 -16.744 2.438 1.00 89.19 316 PRO A C 1
ATOM 2660 O O . PRO A 1 316 ? -1.392 -15.854 3.065 1.00 89.19 316 PRO A O 1
ATOM 2663 N N . PRO A 1 317 ? -0.779 -16.744 1.091 1.00 84.19 317 PRO A N 1
ATOM 2664 C CA . PRO A 1 317 ? -1.371 -15.672 0.283 1.00 84.19 317 PRO A CA 1
ATOM 2665 C C . PRO A 1 317 ? -2.866 -15.448 0.552 1.00 84.19 317 PRO A C 1
ATOM 2667 O O . PRO A 1 317 ? -3.323 -14.311 0.596 1.00 84.19 317 PRO A O 1
ATOM 2670 N N . GLU A 1 318 ? -3.607 -16.529 0.795 1.00 84.56 318 GLU A N 1
ATOM 2671 C CA . GLU A 1 318 ? -5.051 -16.517 1.068 1.00 84.56 318 GLU A CA 1
ATOM 2672 C C . GLU A 1 318 ? -5.391 -16.135 2.519 1.00 84.56 318 GLU A C 1
ATOM 2674 O O . GLU A 1 318 ? -6.560 -16.061 2.902 1.00 84.56 318 GLU A O 1
ATOM 2679 N N . HIS A 1 319 ? -4.382 -15.897 3.363 1.00 90.38 319 HIS A N 1
ATOM 2680 C CA . HIS A 1 319 ? -4.606 -15.600 4.768 1.00 90.38 319 HIS A CA 1
ATOM 2681 C C . HIS A 1 319 ? -5.356 -14.277 4.948 1.00 90.38 319 HIS A C 1
ATOM 2683 O O . HIS A 1 319 ? -5.004 -13.246 4.368 1.00 90.38 319 HIS A O 1
ATOM 2689 N N . TYR A 1 320 ? -6.335 -14.261 5.853 1.00 91.94 320 TYR A N 1
ATOM 2690 C CA . TYR A 1 320 ? -7.168 -13.081 6.085 1.00 91.94 320 TYR A CA 1
ATOM 2691 C C . TYR A 1 320 ? -6.363 -11.849 6.531 1.00 91.94 320 TYR A C 1
ATOM 2693 O O . TYR A 1 320 ? -6.797 -10.732 6.279 1.00 91.94 320 TYR A O 1
ATOM 2701 N N . LEU A 1 321 ? -5.190 -12.010 7.161 1.00 92.31 321 LEU A N 1
ATOM 2702 C CA . LEU A 1 321 ? -4.315 -10.877 7.515 1.00 92.31 321 LEU A CA 1
ATOM 2703 C C . LEU A 1 321 ? -3.788 -10.135 6.281 1.00 92.31 321 LEU A C 1
ATOM 2705 O O . LEU A 1 321 ? -3.695 -8.909 6.311 1.00 92.31 321 LEU A O 1
ATOM 2709 N N . VAL A 1 322 ? -3.495 -10.855 5.194 1.00 91.81 322 VAL A N 1
ATOM 2710 C CA . VAL A 1 322 ? -3.067 -10.252 3.925 1.00 91.81 322 VAL A CA 1
ATOM 2711 C C . VAL A 1 322 ? -4.224 -9.442 3.340 1.00 91.81 322 VAL A C 1
ATOM 2713 O O . VAL A 1 322 ? -4.058 -8.266 3.016 1.00 91.81 322 VAL A O 1
ATOM 2716 N N . LEU A 1 323 ? -5.432 -10.016 3.320 1.00 90.56 323 LEU A N 1
ATOM 2717 C CA . LEU A 1 323 ? -6.642 -9.314 2.886 1.00 90.56 323 LEU A CA 1
ATOM 2718 C C . LEU A 1 323 ? -6.958 -8.092 3.765 1.00 90.56 323 LEU A C 1
ATOM 2720 O O . LEU A 1 323 ? -7.260 -7.019 3.244 1.00 90.56 323 LEU A O 1
ATOM 2724 N N . LEU A 1 324 ? -6.868 -8.220 5.092 1.00 93.12 324 LEU A N 1
ATOM 2725 C CA . LEU A 1 324 ? -7.094 -7.117 6.030 1.00 93.12 324 LEU A CA 1
ATOM 2726 C C . LEU A 1 324 ? -6.105 -5.976 5.797 1.00 93.12 324 LEU A C 1
ATOM 2728 O O . LEU A 1 324 ? -6.510 -4.815 5.853 1.00 93.12 324 LEU A O 1
ATOM 2732 N N . ARG A 1 325 ? -4.842 -6.287 5.485 1.00 94.56 325 ARG A N 1
ATOM 2733 C CA . ARG A 1 325 ? -3.844 -5.281 5.116 1.00 94.56 325 ARG A CA 1
ATOM 2734 C C . ARG A 1 325 ? -4.230 -4.555 3.823 1.00 94.56 325 ARG A C 1
ATOM 2736 O O . ARG A 1 325 ? -4.162 -3.328 3.781 1.00 94.56 325 ARG A O 1
ATOM 2743 N N . LEU A 1 326 ? -4.703 -5.266 2.798 1.00 92.56 326 LEU A N 1
ATOM 2744 C CA . LEU A 1 326 ? -5.195 -4.634 1.564 1.00 92.56 326 LEU A CA 1
ATOM 2745 C C . LEU A 1 326 ? -6.393 -3.711 1.842 1.00 92.56 326 LEU A C 1
ATOM 2747 O O . LEU A 1 326 ? -6.399 -2.554 1.422 1.00 92.56 326 LEU A O 1
ATOM 2751 N N . VAL A 1 327 ? -7.380 -4.181 2.614 1.00 93.31 327 VAL A N 1
ATOM 2752 C CA . VAL A 1 327 ? -8.539 -3.371 3.027 1.00 93.31 327 VAL A CA 1
ATOM 2753 C C . VAL A 1 327 ? -8.097 -2.142 3.825 1.00 93.31 327 VAL A C 1
ATOM 2755 O O . VAL A 1 327 ? -8.633 -1.050 3.617 1.00 93.31 327 VAL A O 1
ATOM 2758 N N . PHE A 1 328 ? -7.108 -2.291 4.708 1.00 95.94 328 PHE A N 1
ATOM 2759 C CA . PHE A 1 328 ? -6.515 -1.188 5.454 1.00 95.94 328 PHE A CA 1
ATOM 2760 C C . PHE A 1 328 ? -5.960 -0.119 4.504 1.00 95.94 328 PHE A C 1
ATOM 2762 O O . PHE A 1 328 ? -6.438 1.019 4.543 1.00 95.94 328 PHE A O 1
ATOM 2769 N N . PHE A 1 329 ? -5.051 -0.483 3.592 1.00 95.75 329 PHE A N 1
ATOM 2770 C CA . PHE A 1 329 ? -4.428 0.459 2.653 1.00 95.75 329 PHE A CA 1
ATOM 2771 C C . PHE A 1 329 ? -5.429 1.128 1.705 1.00 95.75 329 PHE A C 1
ATOM 2773 O O . PHE A 1 329 ? -5.277 2.311 1.404 1.00 95.75 329 PHE A O 1
ATOM 2780 N N . VAL A 1 330 ? -6.499 0.439 1.297 1.00 92.81 330 VAL A N 1
ATOM 2781 C CA . VAL A 1 330 ? -7.581 1.055 0.508 1.00 92.81 330 VAL A CA 1
ATOM 2782 C C . VAL A 1 330 ? -8.249 2.203 1.275 1.00 92.81 330 VAL A C 1
ATOM 2784 O O . VAL A 1 330 ? -8.499 3.271 0.710 1.00 92.81 330 VAL A 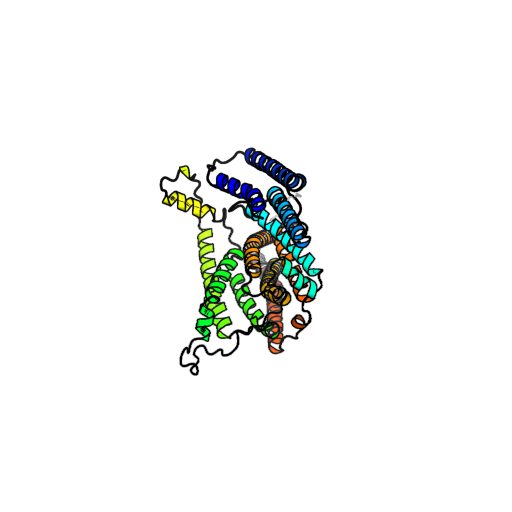O 1
ATOM 2787 N N . ASN A 1 331 ? -8.523 2.012 2.568 1.00 93.06 331 ASN A N 1
ATOM 2788 C CA . ASN A 1 331 ? -9.203 3.015 3.386 1.00 93.06 331 ASN A CA 1
ATOM 2789 C C . ASN A 1 331 ? -8.291 4.195 3.738 1.00 93.06 331 ASN A C 1
ATOM 2791 O O . ASN A 1 331 ? -8.688 5.351 3.564 1.00 93.06 331 ASN A O 1
ATOM 2795 N N . VAL A 1 332 ? -7.074 3.927 4.217 1.00 95.69 332 VAL A N 1
ATOM 2796 C CA . VAL A 1 332 ? -6.147 4.992 4.637 1.00 95.69 332 VAL A CA 1
ATOM 2797 C C . VAL A 1 332 ? -5.480 5.682 3.452 1.00 95.69 332 VAL A C 1
ATOM 2799 O O . VAL A 1 332 ? -5.282 6.896 3.490 1.00 95.69 332 VAL A O 1
ATOM 2802 N N . GLY A 1 333 ? -5.223 4.950 2.365 1.00 94.06 333 GLY A N 1
ATOM 2803 C CA . GLY A 1 333 ? -4.586 5.461 1.154 1.00 94.06 333 GLY A CA 1
ATOM 2804 C C . GLY A 1 333 ? -5.414 6.551 0.480 1.00 94.06 333 GLY A C 1
ATOM 2805 O O . GLY A 1 333 ? -4.872 7.583 0.094 1.00 94.06 333 GLY A O 1
ATOM 2806 N N . GLY A 1 334 ? -6.742 6.400 0.425 1.00 92.06 334 GLY A N 1
ATOM 2807 C CA . GLY A 1 334 ? -7.633 7.445 -0.091 1.00 92.06 334 GLY A CA 1
ATOM 2808 C C . GLY A 1 334 ? -7.513 8.770 0.672 1.00 92.06 334 GLY A C 1
ATOM 2809 O O . GLY A 1 334 ? -7.460 9.839 0.057 1.00 92.06 334 GLY A O 1
ATOM 2810 N N . VAL A 1 335 ? -7.442 8.704 2.005 1.00 93.69 335 VAL A N 1
ATOM 2811 C CA . VAL A 1 335 ? -7.289 9.889 2.863 1.00 93.69 335 VAL A CA 1
ATOM 2812 C C . VAL A 1 335 ? -5.890 10.484 2.710 1.00 93.69 335 VAL A C 1
ATOM 2814 O O . VAL A 1 335 ? -5.766 11.684 2.478 1.00 93.69 335 VAL A O 1
ATOM 2817 N N . ALA A 1 336 ? -4.851 9.647 2.763 1.00 95.44 336 ALA A N 1
ATOM 2818 C CA . ALA A 1 336 ? -3.458 10.050 2.595 1.00 95.44 336 ALA A CA 1
ATOM 2819 C C . ALA A 1 336 ? -3.224 10.758 1.252 1.00 95.44 336 ALA A C 1
ATOM 2821 O O . ALA A 1 336 ? -2.673 11.855 1.223 1.00 95.44 336 ALA A O 1
ATOM 2822 N N . MET A 1 337 ? -3.723 10.198 0.146 1.00 93.00 337 MET A N 1
ATOM 2823 C CA . MET A 1 337 ? -3.609 10.809 -1.182 1.00 93.00 337 MET A CA 1
ATOM 2824 C C . MET A 1 337 ? -4.285 12.178 -1.249 1.00 93.00 337 MET A C 1
ATOM 2826 O O . MET A 1 337 ? -3.747 13.109 -1.852 1.00 93.00 337 MET A O 1
ATOM 2830 N N . ARG A 1 338 ? -5.441 12.337 -0.591 1.00 91.62 338 ARG A N 1
ATOM 2831 C CA . ARG A 1 338 ? -6.110 13.637 -0.502 1.00 91.62 338 ARG A CA 1
ATOM 2832 C C . ARG A 1 338 ? -5.292 14.649 0.303 1.00 91.62 338 ARG A C 1
ATOM 2834 O O . ARG A 1 338 ? -5.179 15.797 -0.117 1.00 91.62 338 ARG A O 1
ATOM 2841 N N . GLU A 1 339 ? -4.728 14.236 1.431 1.00 92.81 339 GLU A N 1
ATOM 2842 C CA . GLU A 1 339 ? -3.884 15.093 2.265 1.00 92.81 339 GLU A CA 1
ATOM 2843 C C . GLU A 1 339 ? -2.590 15.509 1.554 1.00 92.81 339 GLU A C 1
ATOM 2845 O O . GLU A 1 339 ? -2.195 16.670 1.644 1.00 92.81 339 GLU A O 1
ATOM 2850 N N . ILE A 1 340 ? -1.956 14.594 0.812 1.00 92.12 340 ILE A N 1
ATOM 2851 C CA . ILE A 1 340 ? -0.765 14.881 -0.002 1.00 92.12 340 ILE A CA 1
ATOM 2852 C C . ILE A 1 340 ? -1.105 15.895 -1.095 1.00 92.12 340 ILE A C 1
ATOM 2854 O O . ILE A 1 340 ? -0.378 16.873 -1.275 1.00 92.12 340 ILE A O 1
ATOM 2858 N N . TYR A 1 341 ? -2.233 15.708 -1.783 1.00 90.50 341 TYR A N 1
ATOM 2859 C CA . TYR A 1 341 ? -2.709 16.657 -2.785 1.00 90.50 341 TYR A CA 1
ATOM 2860 C C . TYR A 1 341 ? -2.906 18.062 -2.183 1.00 90.50 341 TYR A C 1
ATOM 2862 O O . TYR A 1 341 ? -2.372 19.045 -2.697 1.00 90.50 341 TYR A O 1
ATOM 2870 N N . ASP A 1 342 ? -3.587 18.156 -1.036 1.00 88.69 342 ASP A N 1
ATOM 2871 C CA . ASP A 1 342 ? -3.837 19.425 -0.333 1.00 88.69 342 ASP A CA 1
ATOM 2872 C C . ASP A 1 342 ? -2.565 20.053 0.270 1.00 88.69 342 ASP A C 1
ATOM 2874 O O . ASP A 1 342 ? -2.526 21.258 0.542 1.00 88.69 342 ASP A O 1
ATOM 2878 N N . PHE A 1 343 ? -1.524 19.253 0.506 1.00 89.06 343 PHE A N 1
ATOM 2879 C CA . PHE A 1 343 ? -0.197 19.717 0.907 1.00 89.06 343 PHE A CA 1
ATOM 2880 C C . PHE A 1 343 ? 0.606 20.268 -0.283 1.00 89.06 343 PHE A C 1
ATOM 2882 O O . PHE A 1 343 ? 1.337 21.246 -0.130 1.00 89.06 343 PHE A O 1
ATOM 2889 N N . MET A 1 344 ? 0.456 19.677 -1.472 1.00 85.88 344 MET A N 1
ATOM 2890 C CA . MET A 1 344 ? 1.137 20.111 -2.698 1.00 85.88 344 MET A CA 1
ATOM 2891 C C . MET A 1 344 ? 0.512 21.352 -3.347 1.00 85.88 344 MET A C 1
ATOM 2893 O O . MET A 1 344 ? 1.229 22.135 -3.978 1.00 85.88 344 MET A O 1
ATOM 2897 N N . ASP A 1 345 ? -0.806 21.525 -3.225 1.00 81.81 345 ASP A N 1
ATOM 2898 C CA . ASP A 1 345 ? -1.538 22.669 -3.786 1.00 81.81 345 ASP A CA 1
ATOM 2899 C C . ASP A 1 345 ? -1.439 23.944 -2.938 1.00 81.81 345 ASP A C 1
ATOM 2901 O O . ASP A 1 345 ? -1.651 25.039 -3.459 1.00 81.81 345 ASP A O 1
ATOM 2905 N N . ASP A 1 346 ? -1.063 23.840 -1.664 1.00 76.88 346 ASP A N 1
ATOM 2906 C CA . ASP A 1 346 ? -0.936 25.009 -0.797 1.00 76.88 346 ASP A CA 1
ATOM 2907 C C . ASP A 1 346 ? 0.384 25.762 -1.036 1.00 76.88 346 ASP A C 1
ATOM 2909 O O . ASP A 1 346 ? 1.477 25.189 -1.051 1.00 76.88 346 ASP A O 1
ATOM 2913 N N . LEU A 1 347 ? 0.284 27.084 -1.187 1.00 65.00 347 LEU A N 1
ATOM 2914 C CA . LEU A 1 347 ? 1.428 27.979 -1.374 1.00 65.00 347 LEU A CA 1
ATOM 2915 C C . LEU A 1 347 ? 2.162 28.269 -0.055 1.00 65.00 347 LEU A C 1
ATOM 2917 O O . LEU A 1 347 ? 3.280 28.786 -0.068 1.00 65.00 347 LEU A O 1
ATOM 2921 N N . LYS A 1 348 ? 1.562 27.941 1.097 1.00 70.50 348 LYS A N 1
ATOM 2922 C CA . LYS A 1 348 ? 2.172 28.178 2.409 1.00 70.50 348 LYS A CA 1
ATOM 2923 C C . LYS A 1 348 ? 3.264 27.145 2.703 1.00 70.50 348 LYS A C 1
ATOM 2925 O O . LYS A 1 348 ? 2.983 25.986 2.992 1.00 70.50 348 LYS A O 1
ATOM 2930 N N . PHE A 1 349 ? 4.516 27.605 2.713 1.00 55.84 349 PHE A N 1
ATOM 2931 C CA . PHE A 1 349 ? 5.723 26.788 2.909 1.00 55.84 349 PHE A CA 1
ATOM 2932 C C . PHE A 1 349 ? 5.742 25.957 4.212 1.00 55.84 349 PHE A C 1
ATOM 2934 O O . PHE A 1 349 ? 6.321 24.879 4.237 1.00 55.84 349 PHE A O 1
ATOM 2941 N N . HIS A 1 350 ? 5.067 26.407 5.276 1.00 59.28 350 HIS A N 1
ATOM 2942 C CA . HIS A 1 350 ? 5.121 25.793 6.615 1.00 59.28 350 HIS A CA 1
ATOM 2943 C C . HIS A 1 350 ? 3.947 24.857 6.946 1.00 59.28 350 HIS A C 1
ATOM 2945 O O . HIS A 1 350 ? 3.696 24.560 8.118 1.00 59.28 350 HIS A O 1
ATOM 2951 N N . LYS A 1 351 ? 3.166 24.423 5.952 1.00 73.88 351 LYS A N 1
ATOM 2952 C CA . LYS A 1 351 ? 2.060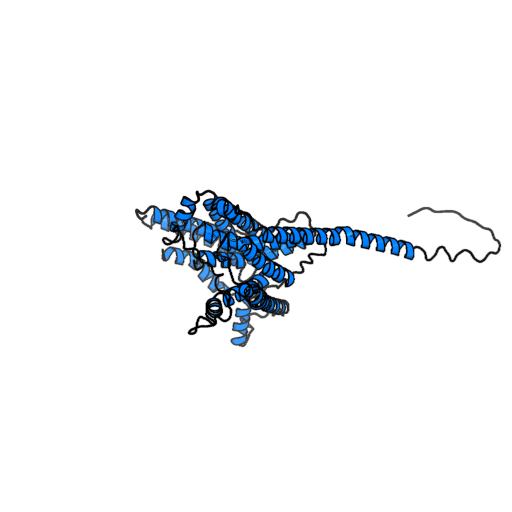 23.494 6.210 1.00 73.88 351 LYS A CA 1
ATOM 2953 C C . LYS A 1 351 ? 2.623 22.147 6.664 1.00 73.88 351 LYS A C 1
ATOM 2955 O O . LYS A 1 351 ? 3.614 21.672 6.126 1.00 73.88 351 LYS A O 1
ATOM 2960 N N . LYS A 1 352 ? 2.009 21.527 7.669 1.00 83.88 352 LYS A N 1
ATOM 2961 C CA . LYS A 1 352 ? 2.371 20.165 8.083 1.00 83.88 352 LYS A CA 1
ATOM 2962 C C . LYS A 1 352 ? 1.769 19.162 7.099 1.00 83.88 352 LYS A C 1
ATOM 2964 O O . LYS A 1 352 ? 0.659 19.387 6.612 1.00 83.88 352 LYS A O 1
ATOM 2969 N N . LEU A 1 353 ? 2.485 18.069 6.831 1.00 88.94 353 LEU A N 1
ATOM 2970 C CA . LEU A 1 353 ? 1.914 16.919 6.131 1.00 88.94 353 LEU A CA 1
ATOM 2971 C C . LEU A 1 353 ? 0.692 16.416 6.915 1.00 88.94 353 LEU A C 1
ATOM 2973 O O . LEU A 1 353 ? 0.672 16.482 8.148 1.00 88.94 353 LEU A O 1
ATOM 2977 N N . GLY A 1 354 ? -0.337 15.963 6.201 1.00 91.00 354 GLY A N 1
ATOM 2978 C CA . GLY A 1 354 ? -1.532 15.418 6.834 1.00 91.00 354 GLY A CA 1
ATOM 2979 C C . GLY A 1 354 ? -1.221 14.202 7.707 1.00 91.00 354 GLY A C 1
ATOM 2980 O O . GLY A 1 354 ? -0.217 13.512 7.515 1.00 91.00 354 GLY A O 1
ATOM 2981 N N . GLN A 1 355 ? -2.073 13.973 8.706 1.00 93.75 355 GLN A N 1
ATOM 2982 C CA . GLN A 1 355 ? -1.832 12.956 9.727 1.00 93.75 355 GLN A CA 1
ATOM 2983 C C . GLN A 1 355 ? -1.836 11.550 9.123 1.00 93.75 355 GLN A C 1
ATOM 2985 O O . GLN A 1 355 ? -0.966 10.752 9.454 1.00 93.75 355 GLN A O 1
ATOM 2990 N N . GLN A 1 356 ? -2.767 11.255 8.212 1.00 95.50 356 GLN A N 1
ATOM 2991 C CA . GLN A 1 356 ? -2.834 9.945 7.568 1.00 95.50 356 GLN A CA 1
ATOM 2992 C C . GLN A 1 356 ? -1.712 9.745 6.561 1.00 95.50 356 GLN A C 1
ATOM 2994 O O . GLN A 1 356 ? -1.117 8.675 6.529 1.00 95.50 356 GLN A O 1
ATOM 2999 N N . ALA A 1 357 ? -1.383 10.768 5.771 1.00 95.62 357 ALA A N 1
ATOM 3000 C CA . ALA A 1 357 ? -0.256 10.702 4.848 1.00 95.62 357 ALA A CA 1
ATOM 3001 C C . ALA A 1 357 ? 1.063 10.411 5.576 1.00 95.62 357 ALA A C 1
ATOM 3003 O O . ALA A 1 357 ? 1.846 9.577 5.126 1.00 95.62 357 ALA A O 1
ATOM 3004 N N . TRP A 1 358 ? 1.280 11.055 6.726 1.00 95.75 358 TRP A N 1
ATOM 3005 C CA . TRP A 1 358 ? 2.441 10.789 7.568 1.00 95.75 358 TRP A CA 1
ATOM 3006 C C . TRP A 1 358 ? 2.426 9.363 8.137 1.00 95.75 358 TRP A C 1
ATOM 3008 O O . TRP A 1 358 ? 3.429 8.664 8.031 1.00 95.75 358 TRP A O 1
ATOM 3018 N N . MET A 1 359 ? 1.286 8.905 8.675 1.00 96.88 359 MET A N 1
ATOM 3019 C CA . MET A 1 359 ? 1.157 7.546 9.218 1.00 96.88 359 MET A CA 1
ATOM 3020 C C . MET A 1 359 ? 1.391 6.467 8.156 1.00 96.88 359 MET A C 1
ATOM 3022 O O . MET A 1 359 ? 2.105 5.510 8.419 1.00 96.88 359 MET A O 1
ATOM 3026 N N . VAL A 1 360 ? 0.827 6.619 6.955 1.00 97.38 360 VAL A N 1
ATOM 3027 C CA . VAL A 1 360 ? 1.016 5.663 5.850 1.00 97.38 360 VAL A CA 1
ATOM 3028 C C . VAL A 1 360 ? 2.482 5.594 5.425 1.00 97.38 360 VAL A C 1
ATOM 3030 O O . VAL A 1 360 ? 2.990 4.502 5.180 1.00 97.38 360 VAL A O 1
ATOM 3033 N N . ALA A 1 361 ? 3.178 6.734 5.371 1.00 97.06 361 ALA A N 1
ATOM 3034 C CA . ALA A 1 361 ? 4.607 6.756 5.080 1.00 97.06 361 ALA A CA 1
ATOM 3035 C C . ALA A 1 361 ? 5.422 6.040 6.172 1.00 97.06 361 ALA A C 1
ATOM 3037 O O . ALA A 1 361 ? 6.278 5.226 5.837 1.00 97.06 361 ALA A O 1
ATOM 3038 N N . ALA A 1 362 ? 5.125 6.295 7.454 1.00 98.06 362 ALA A N 1
ATOM 3039 C CA . ALA A 1 362 ? 5.775 5.619 8.579 1.00 98.06 362 ALA A CA 1
ATOM 3040 C C . ALA A 1 362 ? 5.565 4.097 8.520 1.00 98.06 362 ALA A C 1
ATOM 3042 O O . ALA A 1 362 ? 6.546 3.365 8.482 1.00 98.06 362 ALA A O 1
ATOM 3043 N N . ILE A 1 363 ? 4.316 3.647 8.361 1.00 98.50 363 ILE A N 1
ATOM 3044 C CA . ILE A 1 363 ? 3.960 2.227 8.207 1.00 98.50 363 ILE A CA 1
ATOM 3045 C C . ILE A 1 363 ? 4.739 1.587 7.066 1.00 98.50 363 ILE A C 1
ATOM 3047 O O . ILE A 1 363 ? 5.383 0.564 7.259 1.00 98.50 363 ILE A O 1
ATOM 3051 N N . THR A 1 364 ? 4.730 2.206 5.885 1.00 98.31 364 THR A N 1
ATOM 3052 C CA . THR A 1 364 ? 5.404 1.650 4.703 1.00 98.31 364 THR A CA 1
ATOM 3053 C C . THR A 1 364 ? 6.911 1.488 4.937 1.00 98.31 364 THR A C 1
ATOM 3055 O O . THR A 1 364 ? 7.504 0.489 4.528 1.00 98.31 364 THR A O 1
ATOM 3058 N N . VAL A 1 365 ? 7.540 2.445 5.626 1.00 98.38 365 VAL A N 1
ATOM 3059 C CA . VAL A 1 365 ? 8.960 2.363 5.992 1.00 98.38 365 VAL A CA 1
ATOM 3060 C C . VAL A 1 365 ? 9.194 1.284 7.049 1.00 98.38 365 VAL A C 1
ATOM 3062 O O . VAL A 1 365 ? 10.095 0.467 6.880 1.00 98.38 365 VAL A O 1
ATOM 3065 N N . THR A 1 366 ? 8.393 1.239 8.113 1.00 98.50 366 THR A N 1
ATOM 3066 C CA . THR A 1 366 ? 8.533 0.253 9.193 1.00 98.50 366 THR A CA 1
ATOM 3067 C C . THR A 1 366 ? 8.347 -1.173 8.671 1.00 98.50 366 THR A C 1
ATOM 3069 O O . THR A 1 366 ? 9.137 -2.056 8.996 1.00 98.50 366 THR A O 1
ATOM 3072 N N . GLU A 1 367 ? 7.368 -1.402 7.797 1.00 98.06 367 GLU A N 1
ATOM 3073 C CA . GLU A 1 367 ? 7.179 -2.673 7.093 1.00 98.06 367 GLU A CA 1
ATOM 3074 C C . GLU A 1 367 ? 8.414 -3.083 6.284 1.00 98.06 367 GLU A C 1
ATOM 3076 O O . GLU A 1 367 ? 8.875 -4.219 6.400 1.00 98.06 367 GLU A O 1
ATOM 3081 N N . PHE A 1 368 ? 8.984 -2.158 5.507 1.00 97.44 368 PHE A N 1
ATOM 3082 C CA . PHE A 1 368 ? 10.195 -2.427 4.736 1.00 97.44 368 PHE A CA 1
ATOM 3083 C C . PHE A 1 368 ? 11.381 -2.771 5.650 1.00 97.44 368 PHE A C 1
ATOM 3085 O O . PHE A 1 368 ? 12.124 -3.715 5.386 1.00 97.44 368 PHE A O 1
ATOM 3092 N N . LEU A 1 369 ? 11.537 -2.064 6.773 1.00 97.94 369 LEU A N 1
ATOM 3093 C CA . LEU A 1 369 ? 12.581 -2.361 7.757 1.00 97.94 369 LEU A CA 1
ATOM 3094 C C . LEU A 1 369 ? 12.414 -3.752 8.382 1.00 97.94 369 LEU A C 1
ATOM 3096 O O . LEU A 1 369 ? 13.412 -4.435 8.610 1.00 97.94 369 LEU A O 1
ATOM 3100 N N . ILE A 1 370 ? 11.176 -4.194 8.632 1.00 97.69 370 ILE A N 1
ATOM 3101 C CA . ILE A 1 370 ? 10.900 -5.563 9.093 1.00 97.69 370 ILE A CA 1
ATOM 3102 C C . ILE A 1 370 ? 11.363 -6.569 8.042 1.00 97.69 370 ILE A C 1
ATOM 3104 O O . ILE A 1 370 ? 12.063 -7.514 8.393 1.00 97.69 370 ILE A O 1
ATOM 3108 N N . VAL A 1 371 ? 11.028 -6.350 6.767 1.00 96.50 371 VAL A N 1
ATOM 3109 C CA . VAL A 1 371 ? 11.450 -7.219 5.657 1.00 96.50 371 VAL A CA 1
ATOM 3110 C C . VAL A 1 371 ? 12.973 -7.346 5.603 1.00 96.50 371 VAL A C 1
ATOM 3112 O O . VAL A 1 371 ? 13.494 -8.459 5.647 1.00 96.50 371 VAL A O 1
ATOM 3115 N N . VAL A 1 372 ? 13.689 -6.216 5.602 1.00 96.06 372 VAL A N 1
ATOM 3116 C CA . VAL A 1 372 ? 15.162 -6.185 5.570 1.00 96.06 372 VAL A CA 1
ATOM 3117 C C . VAL A 1 372 ? 15.770 -6.891 6.785 1.00 96.06 372 VAL A C 1
ATOM 3119 O O . VAL A 1 372 ? 16.763 -7.604 6.655 1.00 96.06 372 VAL A O 1
ATOM 3122 N N . LYS A 1 373 ? 15.182 -6.714 7.975 1.00 96.00 373 LYS A N 1
ATOM 3123 C CA . LYS A 1 373 ? 15.666 -7.349 9.207 1.00 96.00 373 LYS A CA 1
ATOM 3124 C C . LYS A 1 373 ? 15.423 -8.861 9.216 1.00 96.00 373 LYS A C 1
ATOM 3126 O O . LYS A 1 373 ? 16.257 -9.601 9.733 1.00 96.00 373 LYS A O 1
ATOM 3131 N N . TYR A 1 374 ? 14.261 -9.308 8.743 1.00 95.44 374 TYR A N 1
ATOM 3132 C CA . TYR A 1 374 ? 13.815 -10.690 8.928 1.00 95.44 374 TYR A CA 1
ATOM 3133 C C . TYR A 1 374 ? 14.441 -11.663 7.937 1.00 95.44 374 TYR A C 1
ATOM 3135 O O . TYR A 1 374 ? 14.621 -12.829 8.287 1.00 95.44 374 TYR A O 1
ATOM 3143 N N . ASP A 1 375 ? 14.781 -11.198 6.737 1.00 92.94 375 ASP A N 1
ATOM 3144 C CA . ASP A 1 375 ? 15.485 -12.019 5.758 1.00 92.94 375 ASP A CA 1
ATOM 3145 C C . ASP A 1 375 ? 16.507 -11.209 4.939 1.00 92.94 375 ASP A C 1
ATOM 3147 O O . ASP A 1 375 ? 16.281 -10.882 3.770 1.00 92.94 375 ASP A O 1
ATOM 3151 N N . PRO A 1 376 ? 17.658 -10.860 5.545 1.00 92.94 376 PRO A N 1
ATOM 3152 C CA . PRO A 1 376 ? 18.688 -10.095 4.856 1.00 92.94 376 PRO A CA 1
ATOM 3153 C C . PRO A 1 376 ? 19.326 -10.881 3.709 1.00 92.94 376 PRO A C 1
ATOM 3155 O O . PRO A 1 376 ? 19.828 -10.266 2.775 1.00 92.94 376 PRO A O 1
ATOM 3158 N N . TYR A 1 377 ? 19.319 -12.217 3.754 1.00 93.00 377 TYR A N 1
ATOM 3159 C CA . TYR A 1 377 ? 19.918 -13.044 2.709 1.00 93.00 377 TYR A CA 1
ATOM 3160 C C . TYR A 1 377 ? 19.196 -12.841 1.374 1.00 93.00 377 TYR A C 1
ATOM 3162 O O . TYR A 1 377 ? 19.818 -12.413 0.406 1.00 93.00 377 TYR A O 1
ATOM 3170 N N . THR A 1 378 ? 17.878 -13.040 1.352 1.00 91.50 378 THR A N 1
ATOM 3171 C CA . THR A 1 378 ? 17.059 -12.890 0.140 1.00 91.50 378 THR A CA 1
ATOM 3172 C C . THR A 1 378 ? 17.112 -11.466 -0.421 1.00 91.50 378 THR A C 1
ATOM 3174 O O . THR A 1 378 ? 17.246 -11.277 -1.627 1.00 91.50 378 THR A O 1
ATOM 3177 N N . ILE A 1 379 ? 17.091 -10.447 0.446 1.00 89.50 379 ILE A N 1
ATOM 3178 C CA . ILE A 1 379 ? 17.163 -9.034 0.034 1.00 89.50 379 ILE A CA 1
ATOM 3179 C C . ILE A 1 379 ? 18.537 -8.649 -0.534 1.00 89.50 379 ILE A C 1
ATOM 3181 O O . ILE A 1 379 ? 18.624 -7.753 -1.375 1.00 89.50 379 ILE A O 1
ATOM 3185 N N . THR A 1 380 ? 19.613 -9.298 -0.082 1.00 91.00 380 THR A N 1
ATOM 3186 C CA . THR A 1 380 ? 20.986 -9.010 -0.535 1.00 91.00 380 THR A CA 1
ATOM 3187 C C . THR A 1 380 ? 21.410 -9.836 -1.746 1.00 91.00 380 THR A C 1
ATOM 3189 O O . THR A 1 380 ? 22.534 -9.660 -2.227 1.00 91.00 380 THR A O 1
ATOM 3192 N N . LEU A 1 381 ? 20.526 -10.690 -2.276 1.00 93.12 381 LEU A N 1
ATOM 3193 C CA . LEU A 1 381 ? 20.774 -11.384 -3.533 1.00 93.12 381 LEU A CA 1
ATOM 3194 C C . LEU A 1 381 ? 21.040 -10.358 -4.646 1.00 93.12 381 LEU A C 1
ATOM 3196 O O . LEU A 1 381 ? 20.267 -9.407 -4.810 1.00 93.12 381 LEU A O 1
ATOM 3200 N N . PRO A 1 382 ? 22.147 -10.510 -5.394 1.00 92.19 382 PRO A N 1
ATOM 3201 C CA . PRO A 1 382 ? 22.486 -9.570 -6.443 1.00 92.19 382 PRO A CA 1
ATOM 3202 C C . PRO A 1 382 ? 21.458 -9.666 -7.568 1.00 92.19 382 PRO A C 1
ATOM 3204 O O . PRO A 1 382 ? 21.170 -10.756 -8.066 1.00 92.19 382 PRO A O 1
ATOM 3207 N N . LEU A 1 383 ? 20.962 -8.508 -8.007 1.00 91.56 383 LEU A N 1
ATOM 3208 C CA . LEU A 1 383 ? 20.096 -8.434 -9.176 1.00 91.56 383 LEU A CA 1
ATOM 3209 C C . LEU A 1 383 ? 20.816 -9.043 -10.392 1.00 91.56 383 LEU A C 1
ATOM 3211 O O . LEU A 1 383 ? 22.003 -8.755 -10.606 1.00 91.56 383 LEU A O 1
ATOM 3215 N N . PRO A 1 384 ? 20.117 -9.819 -11.240 1.00 92.94 384 PRO A N 1
ATOM 3216 C CA . PRO A 1 384 ? 20.681 -10.294 -12.491 1.00 92.94 384 PRO A CA 1
ATOM 3217 C C . PRO A 1 384 ? 21.253 -9.138 -13.322 1.00 92.94 384 PRO A C 1
ATOM 3219 O O . PRO A 1 384 ? 20.741 -8.013 -13.317 1.00 92.94 384 PRO A O 1
ATOM 3222 N N . PHE A 1 385 ? 22.337 -9.405 -14.051 1.00 92.44 385 PHE A N 1
ATOM 3223 C CA . PHE A 1 385 ? 23.087 -8.360 -14.753 1.00 92.44 385 PHE A CA 1
ATOM 3224 C C . PHE A 1 385 ? 22.214 -7.555 -15.728 1.00 92.44 385 PHE A C 1
ATOM 3226 O O . PHE A 1 385 ? 22.254 -6.325 -15.722 1.00 92.44 385 PHE A O 1
ATOM 3233 N N . TYR A 1 386 ? 21.370 -8.238 -16.508 1.00 91.44 386 TYR A N 1
ATOM 3234 C CA . TYR A 1 386 ? 20.467 -7.599 -17.466 1.00 91.44 386 TYR A CA 1
ATOM 3235 C C . TYR A 1 386 ? 19.421 -6.707 -16.772 1.00 91.44 386 TYR A C 1
ATOM 3237 O O . TYR A 1 386 ? 19.210 -5.573 -17.197 1.00 91.44 386 TYR A O 1
ATOM 3245 N N . VAL A 1 387 ? 18.845 -7.161 -15.649 1.00 92.94 387 VAL A N 1
ATOM 3246 C CA . VAL A 1 387 ? 17.916 -6.370 -14.820 1.00 92.94 387 VAL A CA 1
ATOM 3247 C C . VAL A 1 387 ? 18.603 -5.101 -14.321 1.00 92.94 387 VAL A C 1
ATOM 3249 O O . VAL A 1 387 ? 18.069 -3.999 -14.455 1.00 92.94 387 VAL A O 1
ATOM 3252 N N . THR A 1 388 ? 19.829 -5.233 -13.810 1.00 92.56 388 THR A N 1
ATOM 3253 C CA . THR A 1 388 ? 20.626 -4.102 -13.314 1.00 92.56 388 THR A CA 1
ATOM 3254 C C . THR A 1 388 ? 20.873 -3.063 -14.410 1.00 92.56 388 THR A C 1
ATOM 3256 O O . THR A 1 388 ? 20.697 -1.865 -14.180 1.00 92.56 388 THR A O 1
ATOM 3259 N N . GLN A 1 389 ? 21.233 -3.497 -15.622 1.00 93.31 389 GLN A N 1
ATOM 3260 C CA . GLN A 1 389 ? 21.419 -2.599 -16.765 1.00 93.31 389 GLN A CA 1
ATOM 3261 C C . GLN A 1 389 ? 20.131 -1.847 -17.121 1.00 93.31 389 GLN A C 1
ATOM 3263 O O . GLN A 1 389 ? 20.179 -0.638 -17.358 1.00 93.31 389 GLN A O 1
ATOM 3268 N N . CYS A 1 390 ? 18.984 -2.531 -17.116 1.00 93.19 390 CYS A N 1
ATOM 3269 C CA . CYS A 1 390 ? 17.688 -1.911 -17.381 1.00 93.19 390 CYS A CA 1
ATOM 3270 C C . CYS A 1 390 ? 17.333 -0.843 -16.334 1.00 93.19 390 CYS A C 1
ATOM 3272 O O . CYS A 1 390 ? 16.919 0.256 -16.711 1.00 93.19 390 CYS A O 1
ATOM 3274 N N . TRP A 1 391 ? 17.558 -1.106 -15.042 1.00 94.50 391 TRP A N 1
ATOM 3275 C CA . TRP A 1 391 ? 17.341 -0.113 -13.981 1.00 94.50 391 TRP A CA 1
ATOM 3276 C C . TRP A 1 391 ? 18.276 1.090 -14.099 1.00 94.50 391 TRP A C 1
ATOM 3278 O O . TRP A 1 391 ? 17.815 2.228 -14.005 1.00 94.50 391 TRP A O 1
ATOM 3288 N N . ILE A 1 392 ? 19.570 0.865 -14.354 1.00 95.12 392 ILE A N 1
ATOM 3289 C CA . ILE A 1 392 ? 20.537 1.954 -14.559 1.00 95.12 392 ILE A CA 1
ATOM 3290 C C . ILE A 1 392 ? 20.102 2.825 -15.740 1.00 95.12 392 ILE A C 1
ATOM 3292 O O . ILE A 1 392 ? 20.046 4.049 -15.609 1.00 95.12 392 ILE A O 1
ATOM 3296 N N . LEU A 1 393 ? 19.741 2.211 -16.870 1.00 95.12 393 LEU A N 1
ATOM 3297 C CA . LEU A 1 393 ? 19.245 2.931 -18.040 1.00 95.12 393 LEU A CA 1
ATOM 3298 C C . LEU A 1 393 ? 17.984 3.738 -17.703 1.00 95.12 393 LEU A C 1
ATOM 3300 O O . LEU A 1 393 ? 17.921 4.926 -18.016 1.00 95.12 393 LEU A O 1
ATOM 3304 N N . GLY A 1 394 ? 17.007 3.129 -17.027 1.00 93.25 394 GLY A N 1
ATOM 3305 C CA . GLY A 1 394 ? 15.772 3.795 -16.610 1.00 93.25 394 GLY A CA 1
ATOM 3306 C C . GLY A 1 394 ? 16.028 5.010 -15.715 1.00 93.25 394 GLY A C 1
ATOM 3307 O O . GLY A 1 394 ? 15.516 6.099 -15.985 1.00 93.25 394 GLY A O 1
ATOM 3308 N N . ILE A 1 395 ? 16.882 4.864 -14.698 1.00 94.56 395 ILE A N 1
ATOM 3309 C CA . ILE A 1 395 ? 17.266 5.955 -13.790 1.00 94.56 395 ILE A CA 1
ATOM 3310 C C . ILE A 1 395 ? 17.962 7.077 -14.564 1.00 94.56 395 ILE A C 1
ATOM 3312 O O . ILE A 1 395 ? 17.601 8.246 -14.409 1.00 94.56 395 ILE A O 1
ATOM 3316 N N . VAL A 1 396 ? 18.919 6.745 -15.436 1.00 96.50 396 VAL A N 1
ATOM 3317 C CA . VAL A 1 396 ? 19.619 7.732 -16.269 1.00 96.50 396 VAL A CA 1
ATOM 3318 C C . VAL A 1 396 ? 18.633 8.485 -17.162 1.00 96.50 396 VAL A C 1
ATOM 3320 O O . VAL A 1 396 ? 18.686 9.713 -17.215 1.00 96.50 396 VAL A O 1
ATOM 3323 N N . LEU A 1 397 ? 17.690 7.798 -17.810 1.00 95.44 397 LEU A N 1
ATOM 3324 C CA . LEU A 1 397 ? 16.673 8.433 -18.653 1.00 95.44 397 LEU A CA 1
ATOM 3325 C C . LEU A 1 397 ? 15.771 9.385 -17.855 1.00 95.44 397 LEU A C 1
ATOM 3327 O O . LEU A 1 397 ? 15.520 10.507 -18.300 1.00 95.44 397 LEU A O 1
ATOM 3331 N N . VAL A 1 398 ? 15.328 8.984 -16.660 1.00 93.44 398 VAL A N 1
ATOM 3332 C CA . VAL A 1 398 ? 14.521 9.834 -15.768 1.00 93.44 398 VAL A CA 1
ATOM 3333 C C . VAL A 1 398 ? 15.310 11.069 -15.325 1.00 93.44 398 VAL A C 1
ATOM 3335 O O . VAL A 1 398 ? 14.774 12.183 -15.343 1.00 93.44 398 VAL A O 1
ATOM 3338 N N . LEU A 1 399 ? 16.588 10.912 -14.972 1.00 94.56 399 LEU A N 1
ATOM 3339 C CA . LEU A 1 399 ? 17.461 12.022 -14.582 1.00 94.56 399 LEU A CA 1
ATOM 3340 C C . LEU A 1 399 ? 17.724 12.978 -15.749 1.00 94.56 399 LEU A C 1
ATOM 3342 O O . LEU A 1 399 ? 17.575 14.189 -15.583 1.00 94.56 399 LEU A O 1
ATOM 3346 N N . LEU A 1 400 ? 18.041 12.456 -16.937 1.00 95.19 400 LEU A N 1
ATOM 3347 C CA . LEU A 1 400 ? 18.247 13.253 -18.148 1.00 95.19 400 LEU A CA 1
ATOM 3348 C C . LEU A 1 400 ? 16.983 14.024 -18.528 1.00 95.19 400 LEU A C 1
ATOM 3350 O O . LEU A 1 400 ? 17.052 15.221 -18.807 1.00 95.19 400 LEU A O 1
ATOM 3354 N N . TRP A 1 401 ? 15.817 13.377 -18.479 1.00 93.75 401 TRP A N 1
ATOM 3355 C CA . TRP A 1 401 ? 14.542 14.043 -18.729 1.00 93.75 401 TRP A CA 1
ATOM 3356 C C . TRP A 1 401 ? 14.263 15.140 -17.696 1.00 93.75 401 TRP A C 1
ATOM 3358 O O . TRP A 1 401 ? 13.848 16.241 -18.064 1.00 93.75 401 TRP A O 1
ATOM 3368 N N . THR A 1 402 ? 14.546 14.881 -16.414 1.00 93.44 402 THR A N 1
ATOM 3369 C CA . THR A 1 402 ? 14.391 15.860 -15.325 1.00 93.44 402 THR A CA 1
ATOM 3370 C C . THR A 1 402 ? 15.300 17.072 -15.545 1.00 93.44 402 THR A C 1
ATOM 3372 O O . THR A 1 402 ? 14.831 18.214 -15.507 1.00 93.44 402 THR A O 1
ATOM 3375 N N . ALA A 1 403 ? 16.581 16.833 -15.841 1.00 92.69 403 ALA A N 1
ATOM 3376 C CA . ALA A 1 403 ? 17.566 17.866 -16.141 1.00 92.69 403 ALA A CA 1
ATOM 3377 C C . ALA A 1 403 ? 17.136 18.710 -17.353 1.00 92.69 403 ALA A C 1
ATOM 3379 O O . ALA A 1 403 ? 17.081 19.943 -17.297 1.00 92.69 403 ALA A O 1
ATOM 3380 N N . TRP A 1 404 ? 16.739 18.044 -18.438 1.00 92.88 404 TRP A N 1
ATOM 3381 C CA . TRP A 1 404 ? 16.276 18.699 -19.654 1.00 92.88 404 TRP A CA 1
ATOM 3382 C C . TRP A 1 404 ? 15.005 19.529 -19.429 1.00 92.88 404 TRP A C 1
ATOM 3384 O O . TRP A 1 404 ? 14.926 20.679 -19.867 1.00 92.88 404 TRP A O 1
ATOM 3394 N N . ARG A 1 405 ? 14.009 18.984 -18.718 1.00 90.06 405 ARG A N 1
ATOM 3395 C CA . ARG A 1 405 ? 12.715 19.638 -18.485 1.00 90.06 405 ARG A CA 1
ATOM 3396 C C . ARG A 1 405 ? 12.839 20.917 -17.670 1.00 90.06 405 ARG A C 1
ATOM 3398 O O . ARG A 1 405 ? 12.211 21.910 -18.047 1.00 90.06 405 ARG A O 1
ATOM 3405 N N . PHE A 1 406 ? 13.539 20.841 -16.540 1.00 89.81 406 PHE A N 1
ATOM 3406 C CA . PHE A 1 406 ? 13.480 21.859 -15.490 1.00 89.81 406 PHE A CA 1
ATOM 3407 C C . PHE A 1 406 ? 14.670 22.810 -15.489 1.00 89.81 406 PHE A C 1
ATOM 3409 O O . PHE A 1 406 ? 14.526 23.931 -15.015 1.00 89.81 406 PHE A O 1
ATOM 3416 N N . PHE A 1 407 ? 15.808 22.406 -16.053 1.00 88.38 407 PHE A N 1
ATOM 3417 C CA . PHE A 1 407 ? 16.984 23.266 -16.139 1.00 88.38 407 PHE A CA 1
ATOM 3418 C C . PHE A 1 407 ? 17.175 23.759 -17.575 1.00 88.38 407 PHE A C 1
ATOM 3420 O O . PHE A 1 407 ? 17.092 24.957 -17.826 1.00 88.38 407 PHE A O 1
ATOM 3427 N N . ILE A 1 408 ? 17.325 22.860 -18.552 1.00 84.88 408 ILE A N 1
ATOM 3428 C CA . ILE A 1 408 ? 17.692 23.256 -19.926 1.00 84.88 408 ILE A CA 1
ATOM 3429 C C . ILE A 1 408 ? 16.548 23.984 -20.642 1.00 84.88 408 ILE A C 1
ATOM 3431 O O . ILE A 1 408 ? 16.734 25.093 -21.151 1.00 84.88 408 ILE A O 1
ATOM 3435 N N . ARG A 1 409 ? 15.347 23.391 -20.691 1.00 82.50 409 ARG A N 1
ATOM 3436 C CA . ARG A 1 409 ? 14.200 23.997 -21.386 1.00 82.50 409 ARG A CA 1
ATOM 3437 C C . ARG A 1 409 ? 13.778 25.308 -20.735 1.00 82.50 409 ARG A C 1
ATOM 3439 O O . ARG A 1 409 ? 13.434 26.243 -21.449 1.00 82.50 409 ARG A O 1
ATOM 3446 N N . ASP A 1 410 ? 13.806 25.380 -19.411 1.00 77.44 410 ASP A N 1
ATOM 3447 C CA . ASP A 1 410 ? 13.369 26.568 -18.685 1.00 77.44 410 ASP A CA 1
ATOM 3448 C C . ASP A 1 410 ? 14.332 27.750 -18.894 1.00 77.44 410 ASP A C 1
ATOM 3450 O O . ASP A 1 410 ? 13.893 28.862 -19.188 1.00 77.44 410 ASP A O 1
ATOM 345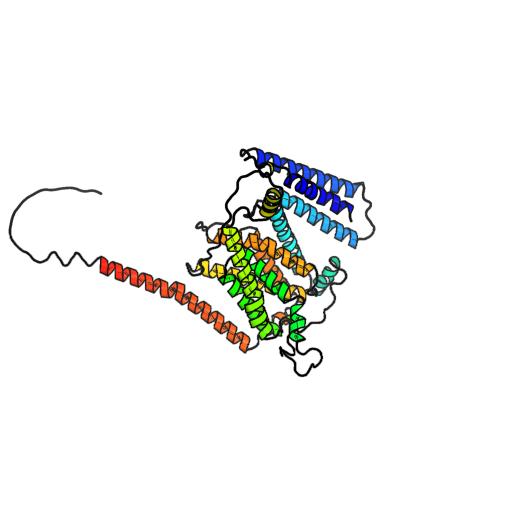4 N N . ILE A 1 411 ? 15.649 27.495 -18.884 1.00 78.00 411 ILE A N 1
ATOM 3455 C CA . ILE A 1 411 ? 16.668 28.482 -19.282 1.00 78.00 411 ILE A CA 1
ATOM 3456 C C . ILE A 1 411 ? 16.466 28.906 -20.742 1.00 78.00 411 ILE A C 1
ATOM 3458 O O . ILE A 1 411 ? 16.468 30.096 -21.050 1.00 78.00 411 ILE A O 1
ATOM 3462 N N . THR A 1 412 ? 16.237 27.947 -21.643 1.00 77.12 412 THR A N 1
ATOM 3463 C CA . THR A 1 412 ? 16.044 28.222 -23.076 1.00 77.12 412 THR A CA 1
ATOM 3464 C C . THR A 1 412 ? 14.807 29.086 -23.334 1.00 77.12 412 THR A C 1
ATOM 3466 O O . THR A 1 412 ? 14.846 29.991 -24.168 1.00 77.12 412 THR A O 1
ATOM 3469 N N . LEU A 1 413 ? 13.702 28.831 -22.627 1.00 78.50 413 LEU A N 1
ATOM 3470 C CA . LEU A 1 413 ? 12.477 29.623 -22.737 1.00 78.50 413 LEU A CA 1
ATOM 3471 C C . LEU A 1 413 ? 12.668 31.034 -22.176 1.00 78.50 413 LEU A C 1
ATOM 3473 O O . LEU A 1 413 ? 12.317 31.989 -22.862 1.00 78.50 413 LEU A O 1
ATOM 3477 N N . ARG A 1 414 ? 13.301 31.187 -21.003 1.00 77.75 414 ARG A N 1
ATOM 3478 C CA . ARG A 1 414 ? 13.639 32.514 -20.457 1.00 77.75 414 ARG A CA 1
ATOM 3479 C C . ARG A 1 414 ? 14.544 33.307 -21.393 1.00 77.75 414 ARG A C 1
ATOM 3481 O O . ARG A 1 414 ? 14.307 34.488 -21.616 1.00 77.75 414 ARG A O 1
ATOM 3488 N N . TYR A 1 415 ? 15.545 32.661 -21.986 1.00 78.44 415 TYR A N 1
ATOM 3489 C CA . TYR A 1 415 ? 16.427 33.304 -22.957 1.00 78.44 415 TYR A CA 1
ATOM 3490 C C . TYR A 1 415 ? 15.668 33.769 -24.211 1.00 78.44 415 TYR A C 1
ATOM 3492 O O . TYR A 1 415 ? 15.885 34.884 -24.689 1.00 78.44 415 TYR A O 1
ATOM 3500 N N . LYS A 1 416 ? 14.740 32.949 -24.731 1.00 82.00 416 LYS A N 1
ATOM 3501 C CA . LYS A 1 416 ? 13.868 33.334 -25.854 1.00 82.00 416 LYS A CA 1
ATOM 3502 C C . LYS A 1 416 ? 12.947 34.504 -25.502 1.00 82.00 416 LYS A C 1
ATOM 3504 O O . LYS A 1 416 ? 12.780 35.383 -26.341 1.00 82.00 416 LYS A O 1
ATOM 3509 N N . GLU A 1 417 ? 12.402 34.536 -24.289 1.00 83.31 417 GLU A N 1
ATOM 3510 C CA . GLU A 1 417 ? 11.538 35.624 -23.819 1.00 83.31 417 GLU A CA 1
ATOM 3511 C C . GLU A 1 417 ? 12.309 36.944 -23.696 1.00 83.31 417 GLU A C 1
ATOM 3513 O O . GLU A 1 417 ? 11.889 37.957 -24.246 1.00 83.31 417 GLU A O 1
ATOM 3518 N N . ILE A 1 418 ? 13.507 36.919 -23.097 1.00 82.44 418 ILE A N 1
ATOM 3519 C CA . ILE A 1 418 ? 14.402 38.088 -23.022 1.00 82.44 418 ILE A CA 1
ATOM 3520 C C . ILE A 1 418 ? 14.754 38.593 -24.427 1.00 82.44 418 ILE A C 1
ATOM 3522 O O . ILE A 1 418 ? 14.804 39.800 -24.670 1.00 82.44 418 ILE A O 1
ATOM 3526 N N . ARG A 1 419 ? 15.000 37.683 -25.379 1.00 82.69 419 ARG A N 1
ATOM 3527 C CA . ARG A 1 419 ? 15.286 38.055 -26.770 1.00 82.69 419 ARG A CA 1
ATOM 3528 C C . ARG A 1 419 ? 14.075 38.698 -27.455 1.00 82.69 419 ARG A C 1
ATOM 3530 O O . ARG A 1 419 ? 14.272 39.667 -28.179 1.00 82.69 419 ARG A O 1
ATOM 3537 N N . ARG A 1 420 ? 12.858 38.197 -27.210 1.00 80.88 420 ARG A N 1
ATOM 3538 C CA . ARG A 1 420 ? 11.610 38.788 -27.722 1.00 80.88 420 ARG A CA 1
ATOM 3539 C C . ARG A 1 420 ? 11.352 40.168 -27.128 1.00 80.88 420 ARG A C 1
ATOM 3541 O O . ARG A 1 420 ? 11.167 41.098 -27.896 1.00 80.88 420 ARG A O 1
ATOM 3548 N N . GLN A 1 421 ? 11.478 40.336 -25.813 1.00 79.62 421 GLN A N 1
ATOM 3549 C CA . GLN A 1 421 ? 11.346 41.646 -25.161 1.00 79.62 421 GLN A CA 1
ATOM 3550 C C . GLN A 1 421 ? 12.361 42.665 -25.700 1.00 79.62 421 GLN A C 1
ATOM 3552 O O . GLN A 1 421 ? 12.012 43.813 -25.950 1.00 79.62 421 GLN A O 1
ATOM 3557 N N . LYS A 1 422 ? 13.607 42.249 -25.970 1.00 77.38 422 LYS A N 1
ATOM 3558 C CA . LYS A 1 422 ? 14.605 43.114 -26.628 1.00 77.38 422 LYS A CA 1
ATOM 3559 C C . LYS A 1 422 ? 14.259 43.479 -28.077 1.00 77.38 422 LYS A C 1
ATOM 3561 O O . LYS A 1 422 ? 14.753 44.492 -28.561 1.00 77.38 422 LYS A O 1
ATOM 3566 N N . GLN A 1 423 ? 13.487 42.652 -28.780 1.00 75.00 423 GLN A N 1
ATOM 3567 C CA . GLN A 1 423 ? 13.010 42.943 -30.136 1.00 75.00 423 GLN A CA 1
ATOM 3568 C C . GLN A 1 423 ? 11.760 43.834 -30.113 1.00 75.00 423 GLN A C 1
ATOM 3570 O O . GLN A 1 423 ? 11.641 44.723 -30.944 1.00 75.00 423 GLN A O 1
ATOM 3575 N N . GLU A 1 424 ? 10.879 43.647 -29.133 1.00 69.69 424 GLU A N 1
ATOM 3576 C CA . GLU A 1 424 ? 9.630 44.400 -28.958 1.00 69.69 424 GLU A CA 1
ATOM 3577 C C . GLU A 1 424 ? 9.842 45.786 -28.322 1.00 69.69 424 GLU A C 1
ATOM 3579 O O . GLU A 1 424 ? 9.036 46.680 -28.537 1.00 69.69 424 GLU A O 1
ATOM 3584 N N . TYR A 1 425 ? 10.957 46.003 -27.611 1.00 58.69 425 TYR A N 1
ATOM 3585 C CA . TYR A 1 425 ? 11.411 47.331 -27.162 1.00 58.69 425 TYR A CA 1
ATOM 3586 C C . TYR A 1 425 ? 12.170 48.111 -28.259 1.00 58.69 425 TYR A C 1
ATOM 3588 O O . TYR A 1 425 ? 12.477 49.286 -28.095 1.00 58.69 425 TYR A O 1
ATOM 3596 N N . ARG A 1 426 ? 12.486 47.470 -29.395 1.00 56.88 426 ARG A N 1
ATOM 3597 C CA . ARG A 1 426 ? 13.144 48.089 -30.560 1.00 56.88 426 ARG A CA 1
ATOM 3598 C C . ARG A 1 426 ? 12.197 48.406 -31.748 1.00 56.88 426 ARG A C 1
ATOM 3600 O O . ARG A 1 426 ? 12.554 48.074 -32.876 1.00 56.88 426 ARG A O 1
ATOM 3607 N N . PRO A 1 427 ? 11.002 49.000 -31.546 1.00 52.19 427 PRO A N 1
ATOM 3608 C CA . PRO A 1 427 ? 10.283 49.616 -32.665 1.00 52.19 427 PRO A CA 1
ATOM 3609 C C . PRO A 1 427 ? 9.824 51.075 -32.446 1.00 52.19 427 PRO A C 1
ATOM 3611 O O . PRO A 1 427 ? 8.814 51.454 -33.025 1.00 52.19 427 PRO A O 1
ATOM 3614 N N . GLU A 1 428 ? 10.545 51.921 -31.692 1.00 49.72 428 GLU A N 1
ATOM 3615 C CA . GLU A 1 428 ? 10.269 53.383 -31.694 1.00 49.72 428 GLU A CA 1
ATOM 3616 C C . GLU A 1 428 ? 11.493 54.315 -31.830 1.00 49.72 428 GLU A C 1
ATOM 3618 O O . GLU A 1 428 ? 11.316 55.477 -32.184 1.00 49.72 428 GLU A O 1
ATOM 3623 N N . GLU A 1 429 ? 12.738 53.844 -31.683 1.00 46.59 429 GLU A N 1
ATOM 3624 C CA . GLU A 1 429 ? 13.924 54.724 -31.817 1.00 46.59 429 GLU A CA 1
ATOM 3625 C C . GLU A 1 429 ? 14.394 54.978 -33.266 1.00 46.59 429 GLU A C 1
ATOM 3627 O O . GLU A 1 429 ? 15.230 55.849 -33.490 1.00 46.59 429 GLU A O 1
ATOM 3632 N N . GLU A 1 430 ? 13.849 54.285 -34.274 1.00 47.53 430 GLU A N 1
ATOM 3633 C CA . GLU A 1 430 ? 14.285 54.446 -35.677 1.00 47.53 430 GLU A CA 1
ATOM 3634 C C . GLU A 1 430 ? 13.371 55.342 -36.543 1.00 47.53 430 GLU A C 1
ATOM 3636 O O . GLU A 1 430 ? 13.659 55.532 -37.723 1.00 47.53 430 GLU A O 1
ATOM 3641 N N . THR A 1 431 ? 12.328 55.980 -35.984 1.00 44.28 431 THR A N 1
ATOM 3642 C CA . THR A 1 431 ? 11.407 56.847 -36.768 1.00 44.28 431 THR A CA 1
ATOM 3643 C C . THR A 1 431 ? 11.501 58.351 -36.470 1.00 44.28 431 THR A C 1
ATOM 3645 O O . THR A 1 431 ? 10.680 59.121 -36.961 1.00 44.28 431 THR A O 1
ATOM 3648 N N . SER A 1 432 ? 12.500 58.820 -35.716 1.00 39.25 432 SER A N 1
ATOM 3649 C CA . SER A 1 432 ? 12.660 60.250 -35.382 1.00 39.25 432 SER A CA 1
ATOM 3650 C C . SER A 1 432 ? 13.940 60.890 -35.928 1.00 39.25 432 SER A C 1
ATOM 3652 O O . SER A 1 432 ? 14.482 61.807 -35.317 1.00 39.25 432 SER A O 1
ATOM 3654 N N . HIS A 1 433 ? 14.427 60.445 -37.091 1.00 43.16 433 HIS A N 1
ATOM 3655 C CA . HIS A 1 433 ? 15.592 61.062 -37.735 1.00 43.16 433 HIS A CA 1
ATOM 3656 C C . HIS A 1 433 ? 15.450 61.310 -39.242 1.00 43.16 433 HIS A C 1
ATOM 3658 O O . HIS A 1 433 ? 16.430 61.205 -39.961 1.00 43.16 433 HIS A O 1
ATOM 3664 N N . VAL A 1 434 ? 14.278 61.730 -39.736 1.00 45.78 434 VAL A N 1
ATOM 3665 C CA . VAL A 1 434 ? 14.203 62.454 -41.024 1.00 45.78 434 VAL A CA 1
ATOM 3666 C C . VAL A 1 434 ? 13.052 63.469 -41.012 1.00 45.78 434 VAL A C 1
ATOM 3668 O O . VAL A 1 434 ? 11.927 63.146 -41.370 1.00 45.78 434 VAL A O 1
ATOM 3671 N N . ASN A 1 435 ? 13.330 64.697 -40.567 1.00 35.97 435 ASN A N 1
ATOM 3672 C CA . ASN A 1 435 ? 12.988 65.938 -41.283 1.00 35.97 435 ASN A CA 1
ATOM 3673 C C . ASN A 1 435 ? 13.422 67.150 -40.451 1.00 35.97 435 ASN A C 1
ATOM 3675 O O . ASN A 1 435 ? 12.946 67.376 -39.342 1.00 35.97 435 ASN A O 1
ATOM 3679 N N . GLY A 1 436 ? 14.378 67.902 -40.997 1.00 33.53 436 GLY A N 1
ATOM 3680 C CA . GLY A 1 436 ? 14.892 69.127 -40.402 1.00 33.53 436 GLY A CA 1
ATOM 3681 C C . GLY A 1 436 ? 14.001 70.341 -40.653 1.00 33.53 436 GLY A C 1
ATOM 3682 O O . GLY A 1 436 ? 13.136 70.329 -41.526 1.00 33.53 436 GLY A O 1
ATOM 3683 N N . GLY A 1 437 ? 14.291 71.417 -39.919 1.00 31.19 437 GLY A N 1
ATOM 3684 C CA . GLY A 1 437 ? 13.874 72.765 -40.297 1.00 31.19 437 GLY A CA 1
ATOM 3685 C C . GLY A 1 437 ? 13.415 73.660 -39.149 1.00 31.19 437 GLY A C 1
ATOM 3686 O O . GLY A 1 437 ? 12.233 73.718 -38.850 1.00 31.19 437 GLY A O 1
ATOM 3687 N N . THR A 1 438 ? 14.358 74.474 -38.662 1.00 31.84 438 THR A N 1
ATOM 3688 C CA . THR A 1 438 ? 14.197 75.886 -38.239 1.00 31.84 438 THR A CA 1
ATOM 3689 C C . THR A 1 438 ? 13.338 76.287 -37.023 1.00 31.84 438 THR A C 1
ATOM 3691 O O . THR A 1 438 ? 12.122 76.183 -37.025 1.00 31.84 438 THR A O 1
ATOM 3694 N N . ASN A 1 439 ? 14.044 76.938 -36.083 1.00 32.66 439 ASN A N 1
ATOM 3695 C CA . ASN A 1 439 ? 13.693 78.111 -35.261 1.00 32.66 439 ASN A CA 1
ATOM 3696 C C . ASN A 1 439 ? 12.342 78.156 -34.521 1.00 32.66 439 ASN A C 1
ATOM 3698 O O . ASN A 1 439 ? 11.305 78.386 -35.127 1.00 32.66 439 ASN A O 1
ATOM 3702 N N . SER A 1 440 ? 12.387 78.219 -33.185 1.00 30.81 440 SER A N 1
ATOM 3703 C CA . SER A 1 440 ? 12.275 79.492 -32.443 1.00 30.81 440 SER A CA 1
ATOM 3704 C C . SER A 1 440 ? 12.209 79.251 -30.925 1.00 30.81 440 SER A C 1
ATOM 3706 O O . SER A 1 440 ? 11.444 78.425 -30.442 1.00 30.81 440 SER A O 1
ATOM 3708 N N . GLU A 1 441 ? 13.050 79.988 -30.201 1.00 32.81 441 GLU A N 1
ATOM 3709 C CA . GLU A 1 441 ? 12.879 80.520 -28.841 1.00 32.81 441 GLU A CA 1
ATOM 3710 C C . GLU A 1 441 ? 11.560 80.258 -28.070 1.00 32.81 441 GLU A C 1
ATOM 3712 O O . GLU A 1 441 ? 10.497 80.686 -28.511 1.00 32.81 441 GLU A O 1
ATOM 3717 N N . ARG A 1 442 ? 11.657 79.743 -26.825 1.00 30.22 442 ARG A N 1
ATOM 3718 C CA . ARG A 1 442 ? 11.447 80.467 -25.533 1.00 30.22 442 ARG A CA 1
ATOM 3719 C C . ARG A 1 442 ? 10.962 79.568 -24.378 1.00 30.22 442 ARG A C 1
ATOM 3721 O O . ARG A 1 442 ? 9.907 78.960 -24.445 1.00 30.22 442 ARG A O 1
ATOM 3728 N N . ASN A 1 443 ? 11.679 79.721 -23.261 1.00 29.50 443 ASN A N 1
ATOM 3729 C CA . ASN A 1 443 ? 11.204 79.873 -21.878 1.00 29.50 443 ASN A CA 1
ATOM 3730 C C . ASN A 1 443 ? 10.559 78.725 -21.062 1.00 29.50 443 ASN A C 1
ATOM 3732 O O . ASN A 1 443 ? 9.552 78.134 -21.418 1.00 29.50 443 ASN A O 1
ATOM 3736 N N . PHE A 1 444 ? 11.066 78.685 -19.817 1.00 30.28 444 PHE A N 1
ATOM 3737 C CA . PHE A 1 444 ? 10.389 78.448 -18.528 1.00 30.28 444 PHE A CA 1
ATOM 3738 C C . PHE A 1 444 ? 10.390 77.040 -17.884 1.00 30.28 444 PHE A C 1
ATOM 3740 O O . PHE A 1 444 ? 9.522 76.213 -18.102 1.00 30.28 444 PHE A O 1
ATOM 3747 N N . SER A 1 445 ? 11.369 76.866 -16.982 1.00 29.98 445 SER A N 1
ATOM 3748 C CA . SER A 1 445 ? 11.265 76.507 -15.547 1.00 29.98 445 SER A CA 1
ATOM 3749 C C . SER A 1 445 ? 10.362 75.367 -15.028 1.00 29.98 445 SER A C 1
ATOM 3751 O O . SER A 1 445 ? 9.157 75.399 -15.241 1.00 29.98 445 SER A O 1
ATOM 3753 N N . LYS A 1 446 ? 10.942 74.611 -14.064 1.00 32.16 446 LYS A N 1
ATOM 3754 C CA . LYS A 1 446 ? 10.312 73.856 -12.938 1.00 32.16 446 LYS A CA 1
ATOM 3755 C C . LYS A 1 446 ? 9.427 72.666 -13.376 1.00 32.16 446 LYS A C 1
ATOM 3757 O O . LYS A 1 446 ? 8.811 72.711 -14.416 1.00 32.16 446 LYS A O 1
ATOM 3762 N N . GLN A 1 447 ? 9.294 71.537 -12.678 1.00 30.80 447 GLN A N 1
ATOM 3763 C CA . GLN A 1 447 ? 9.387 71.171 -11.260 1.00 30.80 447 GLN A CA 1
ATOM 3764 C C . GLN A 1 447 ? 9.419 69.619 -11.220 1.00 30.80 447 GLN A C 1
ATOM 3766 O O . GLN A 1 447 ? 8.709 68.989 -11.989 1.00 30.80 447 GLN A O 1
ATOM 3771 N N . LYS A 1 448 ? 10.359 68.971 -10.521 1.00 35.53 448 LYS A N 1
ATOM 3772 C CA . LYS A 1 448 ? 10.151 68.200 -9.270 1.00 35.53 448 LYS A CA 1
ATOM 3773 C C . LYS A 1 448 ? 8.852 67.367 -9.132 1.00 35.53 448 LYS A C 1
ATOM 3775 O O . LYS A 1 448 ? 7.771 67.945 -9.095 1.00 35.53 448 LYS A O 1
ATOM 3780 N N . ASN A 1 449 ? 9.073 66.091 -8.769 1.00 35.31 449 ASN A N 1
ATOM 3781 C CA . ASN A 1 449 ? 8.184 65.092 -8.135 1.00 35.31 449 ASN A CA 1
ATOM 3782 C C . ASN A 1 449 ? 7.201 64.405 -9.107 1.00 35.31 449 ASN A C 1
ATOM 3784 O O . ASN A 1 449 ? 6.541 65.089 -9.876 1.00 35.31 449 ASN A O 1
ATOM 3788 N N . LEU A 1 450 ? 7.057 63.077 -9.152 1.00 36.19 450 LEU A N 1
ATOM 3789 C CA . LEU A 1 450 ? 7.161 62.028 -8.125 1.00 36.19 450 LEU A CA 1
ATOM 3790 C C . LEU A 1 450 ? 7.941 60.798 -8.610 1.00 36.19 450 LEU A C 1
ATOM 3792 O O . LEU A 1 450 ? 7.811 60.468 -9.809 1.00 36.19 450 LEU A O 1
#

Secondary structure (DSSP, 8-state):
-HHHHHHHHHHHHHHHHHHTT---PPPPTTHHHHHHHHHHHHHHHHHHHHHHHHHHTPPPPS-HHHHHHHHHHHHHHHHHHHHHHHSPP-S--SS-HHHHHHHHHHHHHHHHHHHHHHHS-HHHHHHHGGGT-TT-SSPPPP----S---SS-TT-SS-TTHHHHHHHTTHHHHHHHHHHHHHHHH--HHHHHHHHHHHHHHHHHHTTT-GGG---HHIIIIIIIIIIIHHHHHHHHHHHHHHHT-------GGG--SHHHHHHHHHHHTS-SS-PPP---GGG-HHHHHHHHHHHHHHHHHHHHHHHHHHHTT--TT-HHHHHHHHHHHHHHHHHHHHHHHHHS---TTPPPPHHHHHHHHHHHHHHHHHHHH-HHHHTSPPPHHHHHHHHHHHHHHHHHHHIIIIIHHHHHHHHHHHHHHHHT-SSTTSSSS----------------

Organism: Engystomops pustulosus (NCBI:txid76066)

Foldseek 3Di:
DVVVCCLLCVVVVVVVVVLPDDWPDPDDPPPVVVVLVVVVVVLVVSLVVVVVCCVPPDDDDPDPLVVVLVVVVNVLSVQLSCQLSPPDFFPFQPPHSSVLSSLLSVLVVLLVVLVVLLPDALQVSLVVCCSVPVVTSDADDADAAADPQQCAQPVPPPCRRCNVVVCVPPVLVCLLQLLLLVCLQQQDLVLQLVLQLVLLLVLVQQCQLGSNSNHHPCCSPPRRNVNRNVNSNVNNNVVLVVLQPDDDDPDTLVRDPDPVVSVVVVVCSNRTPHRDRFDLPLLPAVVSVVLSVVVSVLVSLLVVLLVLVCNLSVNDCPDVVSVVSSVSCSSLSSSLSVQSSVVVPDPDPPDDRDSSVVSSSSSSVSSVSSSCNRCVPSVPPDGPPVSVVVVVVVVVVSVVCSCCSHPVVVVVVVVVVVVVVVVVVPDPPPPPPDDDDDDDDDDDDDDDDD